Protein AF-A0A4Q2K8W9-F1 (afdb_monomer)

Organism: NCBI:txid2508949

pLDDT: mean 83.18, std 21.98, range [26.64, 98.81]

Sequence (506 aa):
MDAVVPCRRRDLRNTEGCGAEKFLRLFTQYHEDIADGIIHLFSAEKGDYSFRVKYYSALNRLYTHNFYERLYRWCDEHGCMLTGHSVEETLLSTQMLGCAGCSPSYAYEHIPGIDNLTKYNVSKLMARQVGSVAGQLGKKQVLTESFGCCGYDTTPRELKAIAEKQYVHGVNLLCHHLFAYSLSGQGKTDHPPCFSRHMPWWEHFGGFNRYFARLGWLLANSRTQTNCLVVNPMASVYLTYERSREADCRKTDESFARLQEKLNRYGILYDIADEQIMAEHGKIAGNSLRIGLRDYTYVVVPACETLSPSTKRILRQYLQAGGRVYSESEIQMTDGVPDDWGFLKSNADLAEIAAAGAVAVETDGKAEYTYRVGHGFEFLYIVNVEREPAHIRVPRGFARADLLSLKTYRHPREFELQGGESILLLPGTGERVPRFKEEREIASEFRFAGAQDNALVLDTVRLREGVFPVHFTMRGLWDHGNCAMYDPAYRLRPFGAEHVRIAFEN

Secondary structure (DSSP, 8-state):
-----------TT--TTSHHHHHHHHHHHTT--HHHHGGGGG---GGGHHHHHHHHHHHHHHIIIIIIHHHHHHHHHTT---EE--S-TTSHHHHTTTTS-SGGGGGG-SEEEEEEEETT---HHHHHHHHHHHHHHT----EEEEEEES-TT--HHHHHHHHHHHHTTT--EEEES---S--SGGGGTSSSPP-STTSTTGGGHHHHHHHHHHHHHHHHTEEE---EEEE--HHHHHHH-BTTBTTTTHHHHHHHHHHHHHHHHTT---EEE-HHHHHHHEEEETTEEEETTEEESEEEE-S-SEE-HHHHHHHHHHHHTT-EEEESS---EETTEE---TT----S-HHHHHHTSSS--EE-SSEEEEEEEETTEEEEEEEE-SSS-EEEE--SSEEEE-TTT--EEE--SEEEE-TT-EEEEEES--BPPPPB-PPEE-GGG-------TT---------SS-------------BTTB-TT--GGG----------EE--B-

Structure (mmCIF, N/CA/C/O backbone):
data_AF-A0A4Q2K8W9-F1
#
_entry.id   AF-A0A4Q2K8W9-F1
#
loop_
_atom_site.group_PDB
_atom_site.id
_atom_site.type_symbol
_atom_site.label_atom_id
_atom_site.label_alt_id
_atom_site.label_comp_id
_atom_site.label_asym_id
_atom_site.label_entity_id
_atom_site.label_seq_id
_atom_site.pdbx_PDB_ins_code
_atom_site.Cartn_x
_atom_site.Cartn_y
_atom_site.Cartn_z
_atom_site.occupancy
_atom_site.B_iso_or_equiv
_atom_site.auth_seq_id
_atom_site.auth_comp_id
_atom_site.auth_asym_id
_atom_site.auth_atom_id
_atom_site.pdbx_PDB_model_num
ATOM 1 N N . MET A 1 1 ? 41.034 -27.125 14.056 1.00 41.59 1 MET A N 1
ATOM 2 C CA . MET A 1 1 ? 41.364 -27.450 12.657 1.00 41.59 1 MET A CA 1
ATOM 3 C C . MET A 1 1 ? 40.664 -28.750 12.359 1.00 41.59 1 MET A C 1
ATOM 5 O O . MET A 1 1 ? 41.152 -29.755 12.835 1.00 41.59 1 MET A O 1
ATOM 9 N N . ASP A 1 2 ? 39.520 -28.706 11.680 1.00 27.67 2 ASP A N 1
ATOM 10 C CA . ASP A 1 2 ? 38.934 -29.872 11.018 1.00 27.67 2 ASP A CA 1
ATOM 11 C C . ASP A 1 2 ? 37.941 -29.417 9.938 1.00 27.67 2 ASP A C 1
ATOM 13 O O . ASP A 1 2 ? 37.056 -28.601 10.182 1.00 27.67 2 ASP A O 1
ATOM 17 N N . ALA A 1 3 ? 38.187 -29.944 8.737 1.00 27.69 3 ALA A N 1
ATOM 18 C CA . ALA A 1 3 ? 37.323 -30.096 7.567 1.00 27.69 3 ALA A CA 1
ATOM 19 C C . ALA A 1 3 ? 36.535 -28.877 7.036 1.00 27.69 3 ALA A C 1
ATOM 21 O O . ALA A 1 3 ? 35.308 -28.819 7.100 1.00 27.69 3 ALA A O 1
ATOM 22 N N . VAL A 1 4 ? 37.231 -27.993 6.311 1.00 31.92 4 VAL A N 1
ATOM 23 C CA . VAL A 1 4 ? 36.612 -27.302 5.166 1.00 31.92 4 VAL A CA 1
ATOM 24 C C . VAL A 1 4 ? 36.342 -28.363 4.099 1.00 31.92 4 VAL A C 1
ATOM 26 O O . VAL A 1 4 ? 37.268 -28.855 3.455 1.00 31.92 4 VAL A O 1
ATOM 29 N N . VAL A 1 5 ? 35.079 -28.751 3.927 1.00 30.33 5 VAL A N 1
ATOM 30 C CA . VAL A 1 5 ? 34.658 -29.567 2.783 1.00 30.33 5 VAL A CA 1
ATOM 31 C C . VAL A 1 5 ? 34.881 -28.719 1.525 1.00 30.33 5 VAL A C 1
ATOM 33 O O . VAL A 1 5 ? 34.275 -27.650 1.412 1.00 30.33 5 VAL A O 1
ATOM 36 N N . PRO A 1 6 ? 35.737 -29.132 0.572 1.00 30.94 6 PRO A N 1
ATOM 37 C CA . PRO A 1 6 ? 35.908 -28.376 -0.652 1.00 30.94 6 PRO A CA 1
ATOM 38 C C . PRO A 1 6 ? 34.594 -28.441 -1.425 1.00 30.94 6 PRO A C 1
ATOM 40 O O . PRO A 1 6 ? 34.121 -29.526 -1.775 1.00 30.94 6 PRO A O 1
ATOM 43 N N . CYS A 1 7 ? 34.005 -27.275 -1.690 1.00 29.88 7 CYS A N 1
ATOM 44 C CA . CYS A 1 7 ? 32.908 -27.140 -2.633 1.00 29.88 7 CYS A CA 1
ATOM 45 C C . CYS A 1 7 ? 33.411 -27.673 -3.981 1.00 29.88 7 CYS A C 1
ATOM 47 O O . CYS A 1 7 ? 34.203 -27.021 -4.667 1.00 29.88 7 CYS A O 1
ATOM 49 N N . ARG A 1 8 ? 33.043 -28.914 -4.328 1.00 31.25 8 ARG A N 1
ATOM 50 C CA . ARG A 1 8 ? 33.347 -29.478 -5.644 1.00 31.25 8 ARG A CA 1
ATOM 51 C C . ARG A 1 8 ? 32.761 -28.509 -6.663 1.00 31.25 8 ARG A C 1
ATOM 53 O O . ARG A 1 8 ? 31.565 -28.233 -6.597 1.00 31.25 8 ARG A O 1
ATOM 60 N N . ARG A 1 9 ? 33.587 -28.008 -7.591 1.00 35.28 9 ARG A N 1
ATOM 61 C CA . ARG A 1 9 ? 33.121 -27.323 -8.805 1.00 35.28 9 ARG A CA 1
ATOM 62 C C . ARG A 1 9 ? 32.046 -28.210 -9.436 1.00 35.28 9 ARG A C 1
ATOM 64 O O . ARG A 1 9 ? 32.372 -29.211 -10.068 1.00 35.28 9 ARG A O 1
ATOM 71 N N . ARG A 1 10 ? 30.769 -27.887 -9.212 1.00 36.97 10 ARG A N 1
ATOM 72 C CA . ARG A 1 10 ? 29.692 -28.415 -10.041 1.00 36.97 10 ARG A CA 1
ATOM 73 C C . ARG A 1 10 ? 29.952 -27.849 -11.423 1.00 36.97 10 ARG A C 1
ATOM 75 O O . ARG A 1 10 ? 30.077 -26.637 -11.581 1.00 36.97 10 ARG A O 1
ATOM 82 N N . ASP A 1 11 ? 30.113 -28.745 -12.382 1.00 34.56 11 ASP A N 1
ATOM 83 C CA . ASP A 1 11 ? 30.188 -28.407 -13.791 1.00 34.56 11 ASP A CA 1
ATOM 84 C C . ASP A 1 11 ? 28.935 -27.583 -14.127 1.00 34.56 11 ASP A C 1
ATOM 86 O O . ASP A 1 11 ? 27.814 -28.091 -14.070 1.00 34.56 11 ASP A O 1
ATOM 90 N N . LEU A 1 12 ? 29.115 -26.291 -14.417 1.00 41.66 12 LEU A N 1
ATOM 91 C CA . LEU A 1 12 ? 28.052 -25.339 -14.779 1.00 41.66 12 LEU A CA 1
ATOM 92 C C . LEU A 1 12 ? 27.389 -25.680 -16.130 1.00 41.66 12 LEU A C 1
ATOM 94 O O . LEU A 1 12 ? 26.660 -24.870 -16.686 1.00 41.66 12 LEU A O 1
ATOM 98 N N . ARG A 1 13 ? 27.654 -26.871 -16.674 1.00 39.19 13 ARG A N 1
ATOM 99 C CA . ARG A 1 13 ? 27.117 -27.372 -17.940 1.00 39.19 13 ARG A CA 1
ATOM 100 C C . ARG A 1 13 ? 25.854 -28.209 -17.783 1.00 39.19 13 ARG A C 1
ATOM 102 O O . ARG A 1 13 ? 25.199 -28.465 -18.780 1.00 39.19 13 ARG A O 1
ATOM 109 N N . ASN A 1 14 ? 25.492 -28.604 -16.560 1.00 41.06 14 ASN A N 1
ATOM 110 C CA . ASN A 1 14 ? 24.217 -29.273 -16.291 1.00 41.06 14 ASN A CA 1
ATOM 111 C C . ASN A 1 14 ? 23.236 -28.277 -15.653 1.00 41.06 14 ASN A C 1
ATOM 113 O O . ASN A 1 14 ? 22.888 -28.361 -14.475 1.00 41.06 14 ASN A O 1
ATOM 117 N N . THR A 1 15 ? 22.889 -27.250 -16.429 1.00 45.84 15 THR A N 1
ATOM 118 C CA . THR A 1 15 ? 22.012 -26.135 -16.043 1.00 45.84 15 THR A CA 1
ATOM 119 C C . THR A 1 15 ? 20.568 -26.319 -16.502 1.00 45.84 15 THR A C 1
ATOM 121 O O . THR A 1 15 ? 19.760 -25.436 -16.223 1.00 45.84 15 THR A O 1
ATOM 124 N N . GLU A 1 16 ? 20.224 -27.456 -17.122 1.00 43.16 16 GLU A N 1
ATOM 125 C CA . GLU A 1 16 ? 18.867 -27.728 -17.607 1.00 43.16 16 GLU A CA 1
ATOM 126 C C . GLU A 1 16 ? 17.818 -27.530 -16.499 1.00 43.16 16 GLU A C 1
ATOM 128 O O . GLU A 1 16 ? 17.775 -28.240 -15.492 1.00 43.16 16 GLU A O 1
ATOM 133 N N . GLY A 1 17 ? 16.978 -26.509 -16.672 1.00 55.16 17 GLY A N 1
ATOM 134 C CA . GLY A 1 17 ? 15.882 -26.161 -15.769 1.00 55.16 17 GLY A CA 1
ATOM 135 C C . GLY A 1 17 ? 16.263 -25.312 -14.549 1.00 55.16 17 GLY A C 1
ATOM 136 O O . GLY A 1 17 ? 15.375 -24.983 -13.753 1.00 55.16 17 GLY A O 1
ATOM 137 N N . CYS A 1 18 ? 17.532 -24.919 -14.384 1.00 60.38 18 CYS A N 1
ATOM 138 C CA . CYS A 1 18 ? 17.967 -24.082 -13.264 1.00 60.38 18 CYS A CA 1
ATOM 139 C C . CYS A 1 18 ? 17.664 -22.586 -13.495 1.00 60.38 18 CYS A C 1
ATOM 141 O O . CYS A 1 18 ? 17.426 -22.132 -14.616 1.00 60.38 18 CYS A O 1
ATOM 143 N N . GLY A 1 19 ? 17.671 -21.792 -12.416 1.00 62.03 19 GLY A N 1
ATOM 144 C CA . GLY A 1 19 ? 17.391 -20.352 -12.489 1.00 62.03 19 GLY A CA 1
ATOM 145 C C . GLY A 1 19 ? 18.342 -19.590 -13.420 1.00 62.03 19 GLY A C 1
ATOM 146 O O . GLY A 1 19 ? 17.891 -18.701 -14.134 1.00 62.03 19 GLY A O 1
ATOM 147 N N . ALA A 1 20 ? 19.619 -19.985 -13.477 1.00 64.00 20 ALA A N 1
ATOM 148 C CA . ALA A 1 20 ? 20.623 -19.347 -14.329 1.00 64.00 20 ALA A CA 1
ATOM 149 C C . ALA A 1 20 ? 20.359 -19.575 -15.826 1.00 64.00 20 ALA A C 1
ATOM 151 O O . ALA A 1 20 ? 20.470 -18.641 -16.611 1.00 64.00 20 ALA A O 1
ATOM 152 N N . GLU A 1 21 ? 19.936 -20.776 -16.231 1.00 67.88 21 GLU A N 1
ATOM 153 C CA . GLU A 1 21 ? 19.573 -21.040 -17.628 1.00 67.88 21 GLU A CA 1
ATOM 154 C C . GLU A 1 21 ? 18.335 -20.238 -18.044 1.00 67.88 21 GLU A C 1
ATOM 156 O O . GLU A 1 21 ? 18.298 -19.653 -19.123 1.00 67.88 21 GLU A O 1
ATOM 161 N N . LYS A 1 22 ? 17.325 -20.152 -17.171 1.00 69.31 22 LYS A N 1
ATOM 162 C CA . LYS A 1 22 ? 16.133 -19.330 -17.425 1.00 69.31 22 LYS A CA 1
ATOM 163 C C . LYS A 1 22 ? 16.473 -17.840 -17.519 1.00 69.31 22 LYS A C 1
ATOM 165 O O . LYS A 1 22 ? 15.907 -17.154 -18.366 1.00 69.31 22 LYS A O 1
ATOM 170 N N . PHE A 1 23 ? 17.400 -17.362 -16.688 1.00 74.06 23 PHE A N 1
ATOM 171 C CA . PHE A 1 23 ? 17.919 -15.992 -16.730 1.00 74.06 23 PHE A CA 1
ATOM 172 C C . PHE A 1 23 ? 18.615 -15.708 -18.070 1.00 74.06 23 PHE A C 1
ATOM 174 O O . PHE A 1 23 ? 18.265 -14.744 -18.745 1.00 74.06 23 PHE A O 1
ATOM 181 N N . LEU A 1 24 ? 19.490 -16.612 -18.525 1.00 71.44 24 LEU A N 1
ATOM 182 C CA . LEU A 1 24 ? 20.142 -16.528 -19.840 1.00 71.44 24 LEU A CA 1
ATOM 183 C C . LEU A 1 24 ? 19.134 -16.575 -21.002 1.00 71.44 24 LEU A C 1
ATOM 185 O O . LEU A 1 24 ? 19.224 -15.770 -21.928 1.00 71.44 24 LEU A O 1
ATOM 189 N N . ARG A 1 25 ? 18.126 -17.457 -20.936 1.00 71.38 25 ARG A N 1
ATOM 190 C CA . ARG A 1 25 ? 17.064 -17.561 -21.954 1.00 71.38 25 ARG A CA 1
ATOM 191 C C . ARG A 1 25 ? 16.221 -16.288 -22.064 1.00 71.38 25 ARG A C 1
ATOM 193 O O . ARG A 1 25 ? 15.825 -15.940 -23.172 1.00 71.38 25 ARG A O 1
ATOM 200 N N . LEU A 1 26 ? 15.938 -15.595 -20.955 1.00 72.75 26 LEU A N 1
ATOM 201 C CA . LEU A 1 26 ? 15.236 -14.304 -21.001 1.00 72.75 26 LEU A CA 1
ATOM 202 C C . LEU A 1 26 ? 16.059 -13.250 -21.745 1.00 72.75 26 LEU A C 1
ATOM 204 O O . LEU A 1 26 ? 15.513 -12.529 -22.569 1.00 72.75 26 LEU A O 1
ATOM 208 N N . PHE A 1 27 ? 17.373 -13.212 -21.541 1.00 76.94 27 PHE A N 1
ATOM 209 C CA . PHE A 1 27 ? 18.241 -12.296 -22.284 1.00 76.94 27 PHE A CA 1
ATOM 210 C C . PHE A 1 27 ? 18.440 -12.679 -23.750 1.00 76.94 27 PHE A C 1
ATOM 212 O O . PHE A 1 27 ? 18.556 -11.800 -24.602 1.00 76.94 27 PHE A O 1
ATOM 219 N N . THR A 1 28 ? 18.306 -13.964 -24.088 1.00 69.88 28 THR A N 1
ATOM 220 C CA . THR A 1 28 ? 18.193 -14.381 -25.493 1.00 69.88 28 THR A CA 1
ATOM 221 C C . THR A 1 28 ? 16.969 -13.753 -26.179 1.00 69.88 28 THR A C 1
ATOM 223 O O . THR A 1 28 ? 17.046 -13.424 -27.360 1.00 69.88 28 THR A O 1
ATOM 226 N N . GLN A 1 29 ? 15.857 -13.523 -25.459 1.00 71.19 29 GLN A N 1
ATOM 227 C CA . GLN A 1 29 ? 14.679 -12.817 -26.002 1.00 71.19 29 GLN A CA 1
ATOM 228 C C . GLN A 1 29 ? 14.952 -11.331 -26.262 1.00 71.19 29 GLN A C 1
ATOM 230 O O . GLN A 1 29 ? 14.303 -10.737 -27.119 1.00 71.19 29 GLN A O 1
ATOM 235 N N . TYR A 1 30 ? 15.916 -10.742 -25.553 1.00 74.38 30 TYR A N 1
ATOM 236 C CA . TYR A 1 30 ? 16.390 -9.381 -25.801 1.00 74.38 30 TYR A CA 1
ATOM 237 C C . TYR A 1 30 ? 17.481 -9.306 -26.877 1.00 74.38 30 TYR A C 1
ATOM 239 O O . TYR A 1 30 ? 17.923 -8.204 -27.187 1.00 74.38 30 TYR A O 1
ATOM 247 N N . HIS A 1 31 ? 17.890 -10.443 -27.457 1.00 77.69 31 HIS A N 1
ATOM 248 C CA . HIS A 1 31 ? 19.019 -10.549 -28.388 1.00 77.69 31 HIS A CA 1
ATOM 249 C C . HIS A 1 31 ? 20.342 -9.999 -27.816 1.00 77.69 31 HIS A C 1
ATOM 251 O O . HIS A 1 31 ? 21.179 -9.500 -28.564 1.00 77.69 31 HIS A O 1
ATOM 257 N N . GLU A 1 32 ? 20.534 -10.109 -26.499 1.00 79.81 32 GLU A N 1
ATOM 258 C CA . GLU A 1 32 ? 21.714 -9.624 -25.772 1.00 79.81 32 GLU A CA 1
ATOM 259 C C . GLU A 1 32 ? 22.361 -10.764 -24.968 1.00 79.81 32 GLU A C 1
ATOM 261 O O . GLU A 1 32 ? 21.659 -11.619 -24.420 1.00 79.81 32 GLU A O 1
ATOM 266 N N . ASP A 1 33 ? 23.696 -10.772 -24.871 1.00 81.44 33 ASP A N 1
ATOM 267 C CA . ASP A 1 33 ? 24.426 -11.620 -23.922 1.00 81.44 33 ASP A CA 1
ATOM 268 C C . ASP A 1 33 ? 24.612 -10.865 -22.599 1.00 81.44 33 ASP A C 1
ATOM 270 O O . ASP A 1 33 ? 25.082 -9.726 -22.548 1.00 81.44 33 ASP A O 1
ATOM 274 N N . ILE A 1 34 ? 24.245 -11.515 -21.499 1.00 84.31 34 ILE A N 1
ATOM 275 C CA . ILE A 1 34 ? 24.367 -10.962 -20.148 1.00 84.31 34 ILE A CA 1
ATOM 276 C C . ILE A 1 34 ? 25.826 -10.721 -19.788 1.00 84.31 34 ILE A C 1
ATOM 278 O O . ILE A 1 34 ? 26.123 -9.741 -19.109 1.00 84.31 34 ILE A O 1
ATOM 282 N N . ALA A 1 35 ? 26.723 -11.621 -20.202 1.00 84.00 35 ALA A N 1
ATOM 283 C CA . ALA A 1 35 ? 28.139 -11.524 -19.880 1.00 84.00 35 ALA A CA 1
ATOM 284 C C . ALA A 1 35 ? 28.752 -10.245 -20.462 1.00 84.00 35 ALA A C 1
ATOM 286 O O . ALA A 1 35 ? 29.544 -9.592 -19.782 1.00 84.00 35 ALA A O 1
ATOM 287 N N . ASP A 1 36 ? 28.321 -9.861 -21.664 1.00 84.94 36 ASP A N 1
ATOM 288 C CA . ASP A 1 36 ? 28.791 -8.655 -22.343 1.00 84.94 36 ASP A CA 1
ATOM 289 C C . ASP A 1 36 ? 28.226 -7.385 -21.695 1.00 84.94 36 ASP A C 1
ATOM 291 O O . ASP A 1 36 ? 28.927 -6.381 -21.573 1.00 84.94 36 ASP A O 1
ATOM 295 N N . GLY A 1 37 ? 26.974 -7.429 -21.229 1.00 87.00 37 GLY A N 1
ATOM 296 C CA . GLY A 1 37 ? 26.294 -6.252 -20.693 1.00 87.00 37 GLY A CA 1
ATOM 297 C C . GLY A 1 37 ? 26.389 -6.049 -19.177 1.00 87.00 37 GLY A C 1
ATOM 298 O O . GLY A 1 37 ? 26.029 -4.983 -18.685 1.00 87.00 37 GLY A O 1
ATOM 299 N N . ILE A 1 38 ? 26.885 -7.016 -18.396 1.00 88.31 38 ILE A N 1
ATOM 300 C CA . ILE A 1 38 ? 26.868 -6.934 -16.920 1.00 88.31 38 ILE A CA 1
ATOM 301 C C . ILE A 1 38 ? 27.584 -5.692 -16.367 1.00 88.31 38 ILE A C 1
ATOM 303 O O . ILE A 1 38 ? 27.227 -5.196 -15.297 1.00 88.31 38 ILE A O 1
ATOM 307 N N . ILE A 1 39 ? 28.562 -5.161 -17.107 1.00 89.06 39 ILE A N 1
ATOM 308 C CA . ILE A 1 39 ? 29.289 -3.944 -16.737 1.00 89.06 39 ILE A CA 1
ATOM 309 C C . ILE A 1 39 ? 28.362 -2.723 -16.618 1.00 89.06 39 ILE A C 1
ATOM 311 O O . ILE A 1 39 ? 28.581 -1.873 -15.757 1.00 89.06 39 ILE A O 1
ATOM 315 N N . HIS A 1 40 ? 27.270 -2.688 -17.388 1.00 89.75 40 HIS A N 1
ATOM 316 C CA . HIS A 1 40 ? 26.267 -1.620 -17.377 1.00 89.75 40 HIS A CA 1
ATOM 317 C C . HIS A 1 40 ? 25.518 -1.519 -16.034 1.00 89.75 40 HIS A C 1
ATOM 319 O O . HIS A 1 40 ? 24.968 -0.472 -15.700 1.00 89.75 40 HIS A O 1
ATOM 325 N N . LEU A 1 41 ? 25.523 -2.568 -15.199 1.00 89.69 41 LEU A N 1
ATOM 326 C CA . LEU A 1 41 ? 24.940 -2.506 -13.849 1.00 89.69 41 LEU A CA 1
ATOM 327 C C . LEU A 1 41 ? 25.759 -1.636 -12.883 1.00 89.69 41 LEU A C 1
ATOM 329 O O . LEU A 1 41 ? 25.223 -1.160 -11.880 1.00 89.69 41 LEU A O 1
ATOM 333 N N . PHE A 1 42 ? 27.036 -1.405 -13.192 1.00 86.56 42 PHE A N 1
ATOM 334 C CA . PHE A 1 42 ? 27.981 -0.667 -12.351 1.00 86.56 42 PHE A CA 1
ATOM 335 C C . PHE A 1 42 ? 28.212 0.774 -12.825 1.00 86.56 42 PHE A C 1
ATOM 337 O O . PHE A 1 42 ? 29.096 1.456 -12.315 1.00 86.56 42 PHE A O 1
ATOM 344 N N . SER A 1 43 ? 27.414 1.242 -13.785 1.00 80.31 43 SER A N 1
ATOM 345 C CA . SER A 1 43 ? 27.442 2.606 -14.306 1.00 80.31 43 SER A CA 1
ATOM 346 C C . SER A 1 43 ? 26.020 3.162 -14.416 1.00 80.31 43 SER A C 1
ATOM 348 O O . SER A 1 43 ? 25.073 2.430 -14.698 1.00 80.31 43 SER A O 1
ATOM 350 N N . ALA A 1 44 ? 25.861 4.457 -14.142 1.00 73.25 44 ALA A N 1
ATOM 351 C CA . ALA A 1 44 ? 24.580 5.170 -14.195 1.00 73.25 44 ALA A CA 1
ATOM 352 C C . ALA A 1 44 ? 24.479 6.088 -15.429 1.00 73.25 44 ALA A C 1
ATOM 354 O O . ALA A 1 44 ? 23.734 7.073 -15.425 1.00 73.25 44 ALA A O 1
ATOM 355 N N . GLU A 1 45 ? 25.254 5.799 -16.475 1.00 85.81 45 GLU A N 1
ATOM 356 C CA . GLU A 1 45 ? 25.203 6.537 -17.733 1.00 85.81 45 GLU A CA 1
ATOM 357 C C . GLU A 1 45 ? 23.941 6.190 -18.528 1.00 85.81 45 GLU A C 1
ATOM 359 O O . GLU A 1 45 ? 23.454 5.061 -18.514 1.00 85.81 45 GLU A O 1
ATOM 364 N N . LYS A 1 46 ? 23.413 7.163 -19.281 1.00 87.00 46 LYS A N 1
ATOM 365 C CA . LYS A 1 46 ? 22.176 6.977 -20.059 1.00 87.00 46 LYS A CA 1
ATOM 366 C C . LYS A 1 46 ? 22.261 5.832 -21.075 1.00 87.00 46 LYS A C 1
ATOM 368 O O . LYS A 1 46 ? 21.239 5.236 -21.390 1.00 87.00 46 LYS A O 1
ATOM 373 N N . GLY A 1 47 ? 23.459 5.524 -21.581 1.00 88.94 47 GLY A N 1
ATOM 374 C CA . GLY A 1 47 ? 23.680 4.397 -22.494 1.00 88.94 47 GLY A CA 1
ATOM 375 C C . GLY A 1 47 ? 23.404 3.028 -21.861 1.00 88.94 47 GLY A C 1
ATOM 376 O O . GLY A 1 47 ? 23.054 2.090 -22.569 1.00 88.94 47 GLY A O 1
ATOM 377 N N . ASP A 1 48 ? 23.474 2.937 -20.532 1.00 91.31 48 ASP A N 1
ATOM 378 C CA . ASP A 1 48 ? 23.371 1.686 -19.774 1.00 91.31 48 ASP A CA 1
ATOM 379 C C . ASP A 1 48 ? 21.933 1.374 -19.334 1.00 91.31 48 ASP A C 1
ATOM 381 O O . ASP A 1 48 ? 21.611 0.260 -18.914 1.00 91.31 48 ASP A O 1
ATOM 385 N N . TYR A 1 49 ? 21.043 2.364 -19.426 1.00 95.19 49 TYR A N 1
ATOM 386 C CA . TYR A 1 49 ? 19.688 2.322 -18.880 1.00 95.19 49 TYR A CA 1
ATOM 387 C C . TYR A 1 49 ? 18.857 1.156 -19.406 1.00 95.19 49 TYR A C 1
ATOM 389 O O . TYR A 1 49 ? 18.198 0.476 -18.617 1.00 95.19 49 TYR A O 1
ATOM 397 N N . SER A 1 50 ? 18.916 0.883 -20.711 1.00 94.44 50 SER A N 1
ATOM 398 C CA . SER A 1 50 ? 18.123 -0.200 -21.294 1.00 94.44 50 SER A CA 1
ATOM 399 C C . SER A 1 50 ? 18.524 -1.570 -20.756 1.00 94.44 50 SER A C 1
ATOM 401 O O . SER A 1 50 ? 17.660 -2.353 -20.356 1.00 94.44 50 SER A O 1
ATOM 403 N N . PHE A 1 51 ? 19.829 -1.837 -20.654 1.00 93.62 51 PHE A N 1
ATOM 404 C CA . PHE A 1 51 ? 20.320 -3.089 -20.085 1.00 93.62 51 PHE A CA 1
ATOM 405 C C . PHE A 1 51 ? 19.891 -3.238 -18.621 1.00 93.62 51 PHE A C 1
ATOM 407 O O . PHE A 1 51 ? 19.415 -4.296 -18.211 1.00 93.62 51 PHE A O 1
ATOM 414 N N . ARG A 1 52 ? 19.993 -2.161 -17.832 1.00 94.00 52 ARG A N 1
ATOM 415 C CA . ARG A 1 52 ? 19.610 -2.152 -16.411 1.00 94.00 52 ARG A CA 1
ATOM 416 C C . ARG A 1 52 ? 18.125 -2.460 -16.221 1.00 94.00 52 ARG A C 1
ATOM 418 O O . ARG A 1 52 ? 17.785 -3.321 -15.409 1.00 94.00 52 ARG A O 1
ATOM 425 N N . VAL A 1 53 ? 17.241 -1.825 -16.997 1.00 95.12 53 VAL A N 1
ATOM 426 C CA . VAL A 1 53 ? 15.794 -2.097 -16.939 1.00 95.12 53 VAL A CA 1
ATOM 427 C C . VAL A 1 53 ? 15.493 -3.547 -17.313 1.00 95.12 53 VAL A C 1
ATOM 429 O O . VAL A 1 53 ? 14.782 -4.227 -16.569 1.00 95.12 53 VAL A O 1
ATOM 432 N N . LYS A 1 54 ? 16.070 -4.056 -18.410 1.00 93.00 54 LYS A N 1
ATOM 433 C CA . LYS A 1 54 ? 15.909 -5.460 -18.830 1.00 93.00 54 LYS A CA 1
ATOM 434 C C . LYS A 1 54 ? 16.376 -6.431 -17.747 1.00 93.00 54 LYS A C 1
ATOM 436 O O . LYS A 1 54 ? 15.668 -7.393 -17.448 1.00 93.00 54 LYS A O 1
ATOM 441 N N . TYR A 1 55 ? 17.530 -6.162 -17.135 1.00 93.25 55 TYR A N 1
ATOM 442 C CA . TYR A 1 55 ? 18.117 -6.995 -16.090 1.00 93.25 55 TYR A CA 1
ATOM 443 C C . TYR A 1 55 ? 17.230 -7.089 -14.854 1.00 93.25 55 TYR A C 1
ATOM 445 O O . TYR A 1 55 ? 16.867 -8.194 -14.446 1.00 93.25 55 TYR A O 1
ATOM 453 N N . TYR A 1 56 ? 16.847 -5.952 -14.271 1.00 94.69 56 TYR A N 1
ATOM 454 C CA . TYR A 1 56 ? 16.051 -5.953 -13.045 1.00 94.69 56 TYR A CA 1
ATOM 455 C C . TYR A 1 56 ? 14.623 -6.452 -13.280 1.00 94.69 56 TYR A C 1
ATOM 457 O O . TYR A 1 56 ? 14.105 -7.199 -12.450 1.00 94.69 56 TYR A O 1
ATOM 465 N N . SER A 1 57 ? 14.035 -6.169 -14.446 1.00 94.00 57 SER A N 1
ATOM 466 C CA . SER A 1 57 ? 12.736 -6.735 -14.833 1.00 94.00 57 SER A CA 1
ATOM 467 C C . SER A 1 57 ? 12.805 -8.258 -14.996 1.00 94.00 57 SER A C 1
ATOM 469 O O . SER A 1 57 ? 11.926 -8.979 -14.524 1.00 94.00 57 SER A O 1
ATOM 471 N N . ALA A 1 58 ? 13.866 -8.787 -15.619 1.00 91.31 58 ALA A N 1
ATOM 472 C CA . ALA A 1 58 ? 14.070 -10.232 -15.749 1.00 91.31 58 ALA A CA 1
ATOM 473 C C . ALA A 1 58 ? 14.310 -10.909 -14.389 1.00 91.31 58 ALA A C 1
ATOM 475 O O . ALA A 1 58 ? 13.757 -11.982 -14.134 1.00 91.31 58 ALA A O 1
ATOM 476 N N . LEU A 1 59 ? 15.094 -10.277 -13.506 1.00 92.50 59 LEU A N 1
ATOM 477 C CA . LEU A 1 59 ? 15.320 -10.736 -12.135 1.00 92.50 59 LEU A CA 1
ATOM 478 C C . LEU A 1 59 ? 14.006 -10.821 -11.366 1.00 92.50 59 LEU A C 1
ATOM 480 O O . LEU A 1 59 ? 13.697 -11.886 -10.829 1.00 92.50 59 LEU A O 1
ATOM 484 N N . ASN A 1 60 ? 13.215 -9.747 -11.367 1.00 95.12 60 ASN A N 1
ATOM 485 C CA . ASN A 1 60 ? 11.931 -9.718 -10.679 1.00 95.12 60 ASN A CA 1
ATOM 486 C C . ASN A 1 60 ? 10.965 -10.773 -11.233 1.00 95.12 60 ASN A C 1
ATOM 488 O O . ASN A 1 60 ? 10.367 -11.536 -10.475 1.00 95.12 60 ASN A O 1
ATOM 492 N N . ARG A 1 61 ? 10.878 -10.900 -12.560 1.00 92.50 61 ARG A N 1
ATOM 493 C CA . ARG A 1 61 ? 10.031 -11.907 -13.204 1.00 92.50 61 ARG A CA 1
ATOM 494 C C . ARG A 1 61 ? 10.410 -13.324 -12.775 1.00 92.50 61 ARG A C 1
ATOM 496 O O . ARG A 1 61 ? 9.541 -14.148 -12.492 1.00 92.50 61 ARG A O 1
ATOM 503 N N . LEU A 1 62 ? 11.703 -13.632 -12.705 1.00 91.06 62 LEU A N 1
ATOM 504 C CA . LEU A 1 62 ? 12.163 -14.948 -12.262 1.00 91.06 62 LEU A CA 1
ATOM 505 C C . LEU A 1 62 ? 11.960 -15.158 -10.765 1.00 91.06 62 LEU A C 1
ATOM 507 O O . LEU A 1 62 ? 11.603 -16.267 -10.378 1.00 91.06 62 LEU A O 1
ATOM 511 N N . TYR A 1 63 ? 12.135 -14.127 -9.942 1.00 93.06 63 TYR A N 1
ATOM 512 C CA . TYR A 1 63 ? 11.781 -14.173 -8.527 1.00 93.06 63 TYR A CA 1
ATOM 513 C C . TYR A 1 63 ? 10.293 -14.514 -8.354 1.00 93.06 63 TYR A C 1
ATOM 515 O O . TYR A 1 63 ? 9.947 -15.498 -7.706 1.00 93.06 63 TYR A O 1
ATOM 523 N N . THR A 1 64 ? 9.411 -13.814 -9.056 1.00 94.25 64 THR A N 1
ATOM 524 C CA . THR A 1 64 ? 7.962 -14.035 -9.002 1.00 94.25 64 THR A CA 1
ATOM 525 C C . THR A 1 64 ? 7.561 -15.438 -9.478 1.00 94.25 64 THR A C 1
ATOM 527 O O . THR A 1 64 ? 6.922 -16.185 -8.738 1.00 94.25 64 THR A O 1
ATOM 530 N N . HIS A 1 65 ? 7.979 -15.856 -10.677 1.00 92.56 65 HIS A N 1
ATOM 531 C CA . HIS A 1 65 ? 7.492 -17.110 -11.272 1.00 92.56 65 HIS A CA 1
ATOM 532 C C . HIS A 1 65 ? 8.281 -18.364 -10.867 1.00 92.56 65 HIS A C 1
ATOM 534 O O . HIS A 1 65 ? 7.737 -19.467 -10.846 1.00 92.56 65 HIS A O 1
ATOM 540 N N . ASN A 1 66 ? 9.580 -18.257 -10.565 1.00 91.50 66 ASN A N 1
ATOM 541 C CA . ASN A 1 66 ? 10.367 -19.434 -10.175 1.00 91.50 66 ASN A CA 1
ATOM 542 C C . ASN A 1 66 ? 10.442 -19.644 -8.664 1.00 91.50 66 ASN A C 1
ATOM 544 O O . ASN A 1 66 ? 10.763 -20.763 -8.264 1.00 91.50 66 ASN A O 1
ATOM 548 N N . PHE A 1 67 ? 10.188 -18.619 -7.848 1.00 92.44 67 PHE A N 1
ATOM 549 C CA . PHE A 1 67 ? 10.118 -18.770 -6.398 1.00 92.44 67 PHE A CA 1
ATOM 550 C C . PHE A 1 67 ? 8.659 -18.802 -5.945 1.00 92.44 67 PHE A C 1
ATOM 552 O O . PHE A 1 67 ? 8.153 -19.888 -5.655 1.00 92.44 67 PHE A O 1
ATOM 559 N N . TYR A 1 68 ? 7.957 -17.667 -5.974 1.00 95.94 68 TYR A N 1
ATOM 560 C CA . TYR A 1 68 ? 6.608 -17.584 -5.408 1.00 95.94 68 TYR A CA 1
ATOM 561 C C . TYR A 1 68 ? 5.590 -18.453 -6.136 1.00 95.94 68 TYR A C 1
ATOM 563 O O . TYR A 1 68 ? 4.939 -19.265 -5.493 1.00 95.94 68 TYR A O 1
ATOM 571 N N . GLU A 1 69 ? 5.479 -18.374 -7.464 1.00 96.44 69 GLU A N 1
ATOM 572 C CA . GLU A 1 69 ? 4.478 -19.165 -8.193 1.00 96.44 69 GLU A CA 1
ATOM 573 C C . GLU A 1 69 ? 4.685 -20.678 -8.023 1.00 96.44 69 GLU A C 1
ATOM 575 O O . GLU A 1 69 ? 3.721 -21.435 -7.901 1.00 96.44 69 GLU A O 1
ATOM 580 N N . ARG A 1 70 ? 5.938 -21.146 -7.970 1.00 96.50 70 ARG A N 1
ATOM 581 C CA . ARG A 1 70 ? 6.223 -22.571 -7.743 1.00 96.50 70 ARG A CA 1
ATOM 582 C C . ARG A 1 70 ? 5.818 -23.013 -6.343 1.00 96.50 70 ARG A C 1
ATOM 584 O O . ARG A 1 70 ? 5.235 -24.086 -6.211 1.00 96.50 70 ARG A O 1
ATOM 591 N N . LEU A 1 71 ? 6.122 -22.207 -5.326 1.00 97.25 71 LEU A N 1
ATOM 592 C CA . LEU A 1 71 ? 5.704 -22.478 -3.950 1.00 97.25 71 LEU A CA 1
ATOM 593 C C . LEU A 1 71 ? 4.182 -22.409 -3.817 1.00 97.25 71 LEU A C 1
ATOM 595 O O . LEU A 1 71 ? 3.592 -23.285 -3.201 1.00 97.25 71 LEU A O 1
ATOM 599 N N . TYR A 1 72 ? 3.549 -21.428 -4.456 1.00 98.00 72 TYR A N 1
ATOM 600 C CA . TYR A 1 72 ? 2.102 -21.260 -4.488 1.00 98.00 72 TYR A CA 1
ATOM 601 C C . TYR A 1 72 ? 1.407 -22.506 -5.045 1.00 98.00 72 TYR A C 1
ATOM 603 O O . TYR A 1 72 ? 0.549 -23.072 -4.376 1.00 98.00 72 TYR A O 1
ATOM 611 N N . ARG A 1 73 ? 1.836 -22.990 -6.221 1.00 98.12 73 ARG A N 1
ATOM 612 C CA . ARG A 1 73 ? 1.291 -24.212 -6.839 1.00 98.12 73 ARG A CA 1
ATOM 613 C C . ARG A 1 73 ? 1.542 -25.453 -5.985 1.00 98.12 73 ARG A C 1
ATOM 615 O O . ARG A 1 73 ? 0.657 -26.287 -5.851 1.00 98.12 73 ARG A O 1
ATOM 622 N N . TRP A 1 74 ? 2.728 -25.564 -5.382 1.00 98.38 74 TRP A N 1
ATOM 623 C CA . TRP A 1 74 ? 3.023 -26.662 -4.462 1.00 98.38 74 TRP A CA 1
ATOM 624 C C . TRP A 1 74 ? 2.089 -26.633 -3.245 1.00 98.38 74 TRP A C 1
ATOM 626 O O . TRP A 1 74 ? 1.546 -27.668 -2.872 1.00 98.38 74 TRP A O 1
ATOM 636 N N . CYS A 1 75 ? 1.856 -25.456 -2.660 1.00 98.44 75 CYS A N 1
ATOM 637 C CA . CYS A 1 75 ? 0.924 -25.268 -1.553 1.00 98.44 75 CYS A CA 1
ATOM 638 C C . CYS A 1 75 ? -0.510 -25.676 -1.935 1.00 98.44 75 CYS A C 1
ATOM 640 O O . CYS A 1 75 ? -1.123 -26.453 -1.201 1.00 98.44 75 CYS A O 1
ATOM 642 N N . ASP A 1 76 ? -0.993 -25.248 -3.108 1.00 97.62 76 ASP A N 1
ATOM 643 C CA . ASP A 1 76 ? -2.294 -25.656 -3.662 1.00 97.62 76 ASP A CA 1
ATOM 644 C C . ASP A 1 76 ? -2.404 -27.188 -3.788 1.00 97.62 76 ASP A C 1
ATOM 646 O O . ASP A 1 76 ? -3.370 -27.790 -3.316 1.00 97.62 76 ASP A O 1
ATOM 650 N N . GLU A 1 77 ? -1.390 -27.843 -4.365 1.00 98.44 77 GLU A N 1
ATOM 651 C CA . GLU A 1 77 ? -1.348 -29.304 -4.548 1.00 98.44 77 GLU A CA 1
ATOM 652 C C . GLU A 1 77 ? -1.342 -30.087 -3.221 1.00 98.44 77 GLU A C 1
ATOM 654 O O . GLU A 1 77 ? -1.751 -31.249 -3.189 1.00 98.44 77 GLU A O 1
ATOM 659 N N . HIS A 1 78 ? -0.906 -29.461 -2.124 1.00 98.50 78 HIS A N 1
ATOM 660 C CA . HIS A 1 78 ? -0.781 -30.088 -0.803 1.00 98.50 78 HIS A CA 1
ATOM 661 C C . HIS A 1 78 ? -1.827 -29.592 0.207 1.00 98.50 78 HIS A C 1
ATOM 663 O O . HIS A 1 78 ? -1.790 -29.987 1.374 1.00 98.50 78 HIS A O 1
ATOM 669 N N . GLY A 1 79 ? -2.772 -28.749 -0.220 1.00 97.94 79 GLY A N 1
ATOM 670 C CA . GLY A 1 79 ? -3.843 -28.241 0.636 1.00 97.94 79 GLY A CA 1
ATOM 671 C C . GLY A 1 79 ? -3.361 -27.325 1.766 1.00 97.94 79 GLY A C 1
ATOM 672 O O . GLY A 1 79 ? -3.988 -27.288 2.826 1.00 97.94 79 GLY A O 1
ATOM 673 N N . CYS A 1 80 ? -2.257 -26.597 1.570 1.00 97.75 80 CYS A N 1
ATOM 674 C CA . CYS A 1 80 ? -1.787 -25.569 2.499 1.00 97.75 80 CYS A CA 1
ATOM 675 C C . CYS A 1 80 ? -1.752 -24.187 1.831 1.00 97.75 80 CYS A C 1
ATOM 677 O O . CYS A 1 80 ? -1.828 -24.066 0.616 1.00 97.75 80 CYS A O 1
ATOM 679 N N . MET A 1 81 ? -1.684 -23.122 2.632 1.00 98.00 81 MET A N 1
ATOM 680 C CA . MET A 1 81 ? -1.665 -21.744 2.134 1.00 98.00 81 MET A CA 1
ATOM 681 C C . MET A 1 81 ? -0.257 -21.161 2.238 1.00 98.00 81 MET A C 1
ATOM 683 O O . MET A 1 81 ? 0.387 -21.256 3.280 1.00 98.00 81 MET A O 1
ATOM 687 N N . LEU A 1 82 ? 0.181 -20.501 1.170 1.00 98.00 82 LEU A N 1
ATOM 688 C CA . LEU A 1 82 ? 1.386 -19.675 1.146 1.00 98.00 82 LEU A CA 1
ATOM 689 C C . LEU A 1 82 ? 1.078 -18.260 1.649 1.00 98.00 82 LEU A C 1
ATOM 691 O O . LEU A 1 82 ? 0.182 -17.590 1.128 1.00 98.00 82 LEU A O 1
ATOM 695 N N . THR A 1 83 ? 1.849 -17.812 2.630 1.00 96.94 83 THR A N 1
ATOM 696 C CA . THR A 1 83 ? 1.892 -16.436 3.130 1.00 96.94 83 THR A CA 1
ATOM 697 C C . THR A 1 83 ? 3.345 -16.058 3.372 1.00 96.94 83 THR A C 1
ATOM 699 O O . THR A 1 83 ? 4.188 -16.939 3.566 1.00 96.94 83 THR A O 1
ATOM 702 N N . GLY A 1 84 ? 3.636 -14.770 3.351 1.00 88.75 84 GLY A N 1
ATOM 703 C CA . GLY A 1 84 ? 4.969 -14.245 3.563 1.00 88.75 84 GLY A CA 1
ATOM 704 C C . GLY A 1 84 ? 5.017 -12.782 3.178 1.00 88.75 84 GLY A C 1
ATOM 705 O O . GLY A 1 84 ? 3.980 -12.145 2.999 1.00 88.75 84 GLY A O 1
ATOM 706 N N . HIS A 1 85 ? 6.230 -12.269 3.088 1.00 92.31 85 HIS A N 1
ATOM 707 C CA . HIS A 1 85 ? 6.496 -10.943 2.580 1.00 92.31 85 HIS A CA 1
ATOM 708 C C . HIS A 1 85 ? 7.836 -10.957 1.832 1.00 92.31 85 HIS A C 1
ATOM 710 O O . HIS A 1 85 ? 8.664 -11.857 2.017 1.00 92.31 85 HIS A O 1
ATOM 716 N N . SER A 1 86 ? 8.040 -9.981 0.951 1.00 90.88 86 SER A N 1
ATOM 717 C CA . SER A 1 86 ? 9.320 -9.803 0.259 1.00 90.88 86 SER A CA 1
ATOM 718 C C . SER A 1 86 ? 10.255 -8.942 1.104 1.00 90.88 86 SER A C 1
ATOM 720 O O . SER A 1 86 ? 9.809 -8.169 1.928 1.00 90.88 86 SER A O 1
ATOM 722 N N . VAL A 1 87 ? 11.566 -9.041 0.912 1.00 88.44 87 VAL A N 1
ATOM 723 C CA . VAL A 1 87 ? 12.519 -8.259 1.718 1.00 88.44 87 VAL A CA 1
ATOM 724 C C . VAL A 1 87 ? 12.481 -6.770 1.329 1.00 88.44 87 VAL A C 1
ATOM 726 O O . VAL A 1 87 ? 12.610 -6.453 0.144 1.00 88.44 87 VAL A O 1
ATOM 729 N N . GLU A 1 88 ? 12.407 -5.888 2.336 1.00 89.19 88 GLU A N 1
ATOM 730 C CA . GLU A 1 88 ? 12.649 -4.433 2.258 1.00 89.19 88 GLU A CA 1
ATOM 731 C C . GLU A 1 88 ? 11.603 -3.618 1.460 1.00 89.19 88 GLU A C 1
ATOM 733 O O . GLU A 1 88 ? 11.932 -2.823 0.576 1.00 89.19 88 GLU A O 1
ATOM 738 N N . GLU A 1 89 ? 10.317 -3.758 1.795 1.00 91.94 89 GLU A N 1
ATOM 739 C CA . GLU A 1 89 ? 9.187 -3.176 1.044 1.00 91.94 89 GLU A CA 1
ATOM 740 C C . GLU A 1 89 ? 8.933 -1.678 1.297 1.00 91.94 89 GLU A C 1
ATOM 742 O O . GLU A 1 89 ? 8.082 -1.074 0.640 1.00 91.94 89 GLU A O 1
ATOM 747 N N . THR A 1 90 ? 9.646 -1.071 2.250 1.00 91.00 90 THR A N 1
ATOM 748 C CA . THR A 1 90 ? 9.385 0.287 2.765 1.00 91.00 90 THR A CA 1
ATOM 749 C C . THR A 1 90 ? 9.442 1.371 1.684 1.00 91.00 90 THR A C 1
ATOM 751 O O . THR A 1 90 ? 8.595 2.266 1.669 1.00 91.00 90 THR A O 1
ATOM 754 N N . LEU A 1 91 ? 10.419 1.294 0.777 1.00 94.44 91 LEU A N 1
ATOM 755 C CA . LEU A 1 91 ? 10.647 2.224 -0.332 1.00 94.44 91 LEU A CA 1
ATOM 756 C C . LEU A 1 91 ? 10.868 1.442 -1.632 1.00 94.44 91 LEU A C 1
ATOM 758 O O . LEU A 1 91 ? 11.290 0.291 -1.595 1.00 94.44 91 LEU A O 1
ATOM 762 N N . LEU A 1 92 ? 10.652 2.054 -2.797 1.00 96.44 92 LEU A N 1
ATOM 763 C CA . LEU A 1 92 ? 10.944 1.391 -4.072 1.00 96.44 92 LEU A CA 1
ATOM 764 C C . LEU A 1 92 ? 12.448 1.106 -4.203 1.00 96.44 92 LEU A C 1
ATOM 766 O O . LEU A 1 92 ? 12.829 0.024 -4.642 1.00 96.44 92 LEU A O 1
ATOM 770 N N . SER A 1 93 ? 13.318 2.023 -3.761 1.00 95.25 93 SER A N 1
ATOM 771 C CA . SER A 1 93 ? 14.770 1.778 -3.771 1.00 95.25 93 SER A CA 1
ATOM 772 C C . SER A 1 93 ? 15.199 0.628 -2.858 1.00 95.25 93 SER A C 1
ATOM 774 O O . SER A 1 93 ? 16.082 -0.138 -3.241 1.00 95.25 93 SER A O 1
ATOM 776 N N . THR A 1 94 ? 14.570 0.449 -1.691 1.00 93.12 94 THR A N 1
ATOM 777 C CA . THR A 1 94 ? 14.938 -0.626 -0.751 1.00 93.12 94 THR A CA 1
ATOM 778 C C . THR A 1 94 ? 14.531 -2.001 -1.281 1.00 93.12 94 THR A C 1
ATOM 780 O O . THR A 1 94 ? 15.263 -2.970 -1.081 1.00 93.12 94 THR A O 1
ATOM 783 N N . GLN A 1 95 ? 13.467 -2.082 -2.090 1.00 95.44 95 GLN A N 1
ATOM 784 C CA . GLN A 1 95 ? 13.044 -3.325 -2.755 1.00 95.44 95 GLN A CA 1
ATOM 785 C C . GLN A 1 95 ? 14.124 -3.900 -3.687 1.00 95.44 95 GLN A C 1
ATOM 787 O O . GLN A 1 95 ? 14.134 -5.106 -3.958 1.00 95.44 95 GLN A O 1
ATOM 792 N N . MET A 1 96 ? 15.072 -3.074 -4.150 1.00 94.81 96 MET A N 1
ATOM 793 C CA . MET A 1 96 ? 16.224 -3.511 -4.949 1.00 94.81 96 MET A CA 1
ATOM 794 C C . MET A 1 96 ? 17.187 -4.428 -4.185 1.00 94.81 96 MET A C 1
ATOM 796 O O . MET A 1 96 ? 17.932 -5.177 -4.814 1.00 94.81 96 MET A O 1
ATOM 800 N N . LEU A 1 97 ? 17.167 -4.411 -2.847 1.00 90.38 97 LEU A N 1
ATOM 801 C CA . LEU A 1 97 ? 18.006 -5.282 -2.019 1.00 90.38 97 LEU A CA 1
ATOM 802 C C . LEU A 1 97 ? 17.580 -6.754 -2.081 1.00 90.38 97 LEU A C 1
ATOM 804 O O . LEU A 1 97 ? 18.412 -7.630 -1.838 1.00 90.38 97 LEU A O 1
ATOM 808 N N . GLY A 1 98 ? 16.309 -7.018 -2.397 1.00 86.44 98 GLY A N 1
ATOM 809 C CA . GLY A 1 98 ? 15.740 -8.363 -2.418 1.00 86.44 98 GLY A CA 1
ATOM 810 C C . GLY A 1 98 ? 15.219 -8.783 -3.787 1.00 86.44 98 GLY A C 1
ATOM 811 O O . GLY A 1 98 ? 15.700 -9.753 -4.369 1.00 86.44 98 GLY A O 1
ATOM 812 N N . CYS A 1 99 ? 14.207 -8.077 -4.289 1.00 92.06 99 CYS A N 1
ATOM 813 C CA . CYS A 1 99 ? 13.353 -8.577 -5.370 1.00 92.06 99 CYS A CA 1
ATOM 814 C C . CYS A 1 99 ? 13.238 -7.646 -6.578 1.00 92.06 99 CYS A C 1
ATOM 816 O O . CYS A 1 99 ? 12.716 -8.067 -7.607 1.00 92.06 99 CYS A O 1
ATOM 818 N N . ALA A 1 100 ? 13.706 -6.400 -6.470 1.00 95.19 100 ALA A N 1
ATOM 819 C CA . ALA A 1 100 ? 13.509 -5.358 -7.473 1.00 95.19 100 ALA A CA 1
ATOM 820 C C . ALA A 1 100 ? 12.020 -5.104 -7.799 1.00 95.19 100 ALA A C 1
ATOM 822 O O . ALA A 1 100 ? 11.681 -4.836 -8.945 1.00 95.19 100 ALA A O 1
ATOM 823 N N . GLY A 1 101 ? 11.133 -5.189 -6.802 1.00 95.50 101 GLY A N 1
ATOM 824 C CA . GLY A 1 101 ? 9.698 -4.907 -6.932 1.00 95.50 101 GLY A CA 1
ATOM 825 C C . GLY A 1 101 ? 8.831 -5.955 -6.230 1.00 95.50 101 GLY A C 1
ATOM 826 O O . GLY A 1 101 ? 8.702 -7.082 -6.699 1.00 95.50 101 GLY A O 1
ATOM 827 N N . CYS A 1 102 ? 8.200 -5.614 -5.108 1.00 95.19 102 CYS A N 1
ATOM 828 C CA . CYS A 1 102 ? 7.457 -6.612 -4.323 1.00 95.19 102 CYS A CA 1
ATOM 829 C C . CYS A 1 102 ? 6.095 -6.971 -4.931 1.00 95.19 102 CYS A C 1
ATOM 831 O O . CYS A 1 102 ? 5.628 -8.097 -4.784 1.00 95.19 102 CYS A O 1
ATOM 833 N N . SER A 1 103 ? 5.443 -6.028 -5.618 1.00 96.56 103 SER A N 1
ATOM 834 C CA . SER A 1 103 ? 4.034 -6.150 -6.014 1.00 96.56 103 SER A CA 1
ATOM 835 C C . SER A 1 103 ? 3.680 -7.410 -6.822 1.00 96.56 103 SER A C 1
ATOM 837 O O . SER A 1 103 ? 2.671 -8.030 -6.478 1.00 96.56 103 SER A O 1
ATOM 839 N N . PRO A 1 104 ? 4.471 -7.850 -7.823 1.00 96.44 104 PRO A N 1
ATOM 840 C CA . PRO A 1 104 ? 4.162 -9.068 -8.577 1.00 96.44 104 PRO A CA 1
ATOM 841 C C . PRO A 1 104 ? 4.127 -10.338 -7.717 1.00 96.44 104 PRO A C 1
ATOM 843 O O . PRO A 1 104 ? 3.327 -11.235 -7.985 1.00 96.44 104 PRO A O 1
ATOM 846 N N . SER A 1 105 ? 4.936 -10.413 -6.652 1.00 95.94 105 SER A N 1
ATOM 847 C CA . SER A 1 105 ? 4.970 -11.592 -5.774 1.00 95.94 105 SER A CA 1
ATOM 848 C C . SER A 1 105 ? 3.645 -11.840 -5.050 1.00 95.94 105 SER A C 1
ATOM 850 O O . SER A 1 105 ? 3.212 -12.988 -4.954 1.00 95.94 105 SER A O 1
ATOM 852 N N . TYR A 1 106 ? 2.932 -10.775 -4.667 1.00 97.75 106 TYR A N 1
ATOM 853 C CA . TYR A 1 106 ? 1.640 -10.853 -3.976 1.00 97.75 106 TYR A CA 1
ATOM 854 C C . TYR A 1 106 ? 0.552 -11.571 -4.799 1.00 97.75 106 TYR A C 1
ATOM 856 O O . TYR A 1 106 ? -0.427 -12.082 -4.243 1.00 97.75 106 TYR A O 1
ATOM 864 N N . ALA A 1 107 ? 0.696 -11.644 -6.130 1.00 96.62 107 ALA A N 1
ATOM 865 C CA . ALA A 1 107 ? -0.193 -12.431 -6.986 1.00 96.62 107 ALA A CA 1
ATOM 866 C C . ALA A 1 107 ? -0.118 -13.935 -6.669 1.00 96.62 107 ALA A C 1
ATOM 868 O O . ALA A 1 107 ? -1.128 -14.640 -6.761 1.00 96.62 107 ALA A O 1
ATOM 869 N N . TYR A 1 108 ? 1.044 -14.397 -6.209 1.00 97.31 108 TYR A N 1
ATOM 870 C CA . TYR A 1 108 ? 1.370 -15.788 -5.914 1.00 97.31 108 TYR A CA 1
ATOM 871 C C . TYR A 1 108 ? 1.536 -16.037 -4.412 1.00 97.31 108 TYR A C 1
ATOM 873 O O . TYR A 1 108 ? 2.330 -16.866 -3.985 1.00 97.31 108 TYR A O 1
ATOM 881 N N . GLU A 1 109 ? 0.725 -15.361 -3.603 1.00 97.88 109 GLU A N 1
ATOM 882 C CA . GLU A 1 109 ? 0.527 -15.658 -2.187 1.00 97.88 109 GLU A CA 1
ATOM 883 C C . GLU A 1 109 ? -0.973 -15.833 -1.928 1.00 97.88 109 GLU A C 1
ATOM 885 O O . GLU A 1 109 ? -1.814 -15.143 -2.513 1.00 97.88 109 GLU A O 1
ATOM 890 N N . HIS A 1 110 ? -1.350 -16.788 -1.082 1.00 98.38 110 HIS A N 1
ATOM 891 C CA . HIS A 1 110 ? -2.754 -16.988 -0.708 1.00 98.38 110 HIS A CA 1
ATOM 892 C C . HIS A 1 110 ? -3.205 -15.902 0.273 1.00 98.38 110 HIS A C 1
ATOM 894 O O . HIS A 1 110 ? -4.330 -15.405 0.189 1.00 98.38 110 HIS A O 1
ATOM 900 N N . ILE A 1 111 ? -2.298 -15.528 1.179 1.00 98.44 111 ILE A N 1
ATOM 901 C CA . ILE A 1 111 ? -2.418 -14.391 2.089 1.00 98.44 111 ILE A CA 1
ATOM 902 C C . ILE A 1 111 ? -1.151 -13.560 1.896 1.00 98.44 111 ILE A C 1
ATOM 904 O O . ILE A 1 111 ? -0.143 -13.872 2.535 1.00 98.44 111 ILE A O 1
ATOM 908 N N . PRO A 1 112 ? -1.158 -12.559 1.002 1.00 98.19 112 PRO A N 1
ATOM 909 C CA . PRO A 1 112 ? -0.005 -11.692 0.861 1.00 98.19 112 PRO A CA 1
ATOM 910 C C . PRO A 1 112 ? 0.244 -10.909 2.144 1.00 98.19 112 PRO A C 1
ATOM 912 O O . PRO A 1 112 ? -0.705 -10.563 2.858 1.00 98.19 112 PRO A O 1
ATOM 915 N N . GLY A 1 113 ? 1.509 -10.655 2.447 1.00 96.94 113 GLY A N 1
ATOM 916 C CA . GLY A 1 113 ? 1.918 -10.021 3.689 1.00 96.94 113 GLY A CA 1
ATOM 917 C C . GLY A 1 113 ? 2.988 -8.957 3.503 1.00 96.94 113 GLY A C 1
ATOM 918 O O . GLY A 1 113 ? 3.616 -8.850 2.453 1.00 96.94 113 GLY A O 1
ATOM 919 N N . ILE A 1 114 ? 3.146 -8.149 4.546 1.00 96.75 114 ILE A N 1
ATOM 920 C CA . ILE A 1 114 ? 4.218 -7.164 4.712 1.00 96.75 114 ILE A CA 1
ATOM 921 C C . ILE A 1 114 ? 4.821 -7.300 6.107 1.00 96.75 114 ILE A C 1
ATOM 923 O O . ILE A 1 114 ? 4.176 -7.860 7.003 1.00 96.75 114 ILE A O 1
ATOM 927 N N . ASP A 1 115 ? 5.997 -6.716 6.305 1.00 93.31 115 ASP A N 1
ATOM 928 C CA . ASP A 1 115 ? 6.621 -6.599 7.620 1.00 93.31 115 ASP A CA 1
ATOM 929 C C . ASP A 1 115 ? 6.824 -5.136 8.056 1.00 93.31 115 ASP A C 1
ATOM 931 O O . ASP A 1 115 ? 7.385 -4.302 7.343 1.00 93.31 115 ASP A O 1
ATOM 935 N N . ASN A 1 116 ? 6.354 -4.813 9.264 1.00 93.56 116 ASN A N 1
ATOM 936 C CA . ASN A 1 116 ? 6.495 -3.506 9.889 1.00 93.56 116 ASN A CA 1
ATOM 937 C C . ASN A 1 116 ? 6.817 -3.611 11.394 1.00 93.56 116 ASN A C 1
ATOM 939 O O . ASN A 1 116 ? 5.990 -3.328 12.270 1.00 93.56 116 ASN A O 1
ATOM 943 N N . LEU A 1 117 ? 8.058 -3.988 11.709 1.00 91.12 117 LEU A N 1
ATOM 944 C CA . LEU A 1 117 ? 8.492 -4.295 13.079 1.00 91.12 117 LEU A CA 1
ATOM 945 C C . LEU A 1 117 ? 8.606 -3.091 14.028 1.00 91.12 117 LEU A C 1
ATOM 947 O O . LEU A 1 117 ? 8.439 -3.254 15.239 1.00 91.12 117 LEU A O 1
ATOM 951 N N . THR A 1 118 ? 8.957 -1.898 13.537 1.00 85.31 118 THR A N 1
ATOM 952 C CA . THR A 1 118 ? 9.399 -0.783 14.403 1.00 85.31 118 THR A CA 1
ATOM 953 C C . THR A 1 118 ? 8.314 0.276 14.645 1.00 85.31 118 THR A C 1
ATOM 955 O O . THR A 1 118 ? 7.417 0.482 13.830 1.00 85.31 118 THR A O 1
ATOM 958 N N . LYS A 1 119 ? 8.455 1.032 15.746 1.00 79.44 119 LYS A N 1
ATOM 959 C CA . LYS A 1 119 ? 7.604 2.192 16.091 1.00 79.44 119 LYS A CA 1
ATOM 960 C C . LYS A 1 119 ? 7.623 3.318 15.055 1.00 79.44 119 LYS A C 1
ATOM 962 O O . LYS A 1 119 ? 6.660 4.077 14.954 1.00 79.44 119 LYS A O 1
ATOM 967 N N . TYR A 1 120 ? 8.746 3.479 14.361 1.00 77.12 120 TYR A N 1
ATOM 968 C CA . TYR A 1 120 ? 9.057 4.682 13.584 1.00 77.12 120 TYR A CA 1
ATOM 969 C C . TYR A 1 120 ? 9.084 4.437 12.078 1.00 77.12 120 TYR A C 1
ATOM 971 O O . TYR A 1 120 ? 9.366 5.364 11.324 1.00 77.12 120 TYR A O 1
ATOM 979 N N . ASN A 1 121 ? 8.811 3.209 11.637 1.00 75.06 121 ASN A N 1
ATOM 980 C CA . ASN A 1 121 ? 8.842 2.883 10.224 1.00 75.06 121 ASN A CA 1
ATOM 981 C C . ASN A 1 121 ? 7.657 3.511 9.472 1.00 75.06 121 ASN A C 1
ATOM 983 O O . ASN A 1 121 ? 6.540 3.626 9.989 1.00 75.06 121 ASN A O 1
ATOM 987 N N . VAL A 1 122 ? 7.918 3.913 8.231 1.00 76.12 122 VAL A N 1
ATOM 988 C CA . VAL A 1 122 ? 6.927 4.462 7.308 1.00 76.12 122 VAL A CA 1
ATOM 989 C C . VAL A 1 122 ? 6.299 3.318 6.513 1.00 76.12 122 VAL A C 1
ATOM 991 O O . VAL A 1 122 ? 6.813 2.879 5.496 1.00 76.12 122 VAL A O 1
ATOM 994 N N . SER A 1 123 ? 5.148 2.822 6.962 1.00 83.81 123 SER A N 1
ATOM 995 C CA . SER A 1 123 ? 4.492 1.654 6.351 1.00 83.81 123 SER A CA 1
ATOM 996 C C . SER A 1 123 ? 3.530 1.979 5.199 1.00 83.81 123 SER A C 1
ATOM 998 O O . SER A 1 123 ? 2.890 1.085 4.645 1.00 83.81 123 SER A O 1
ATOM 1000 N N . LYS A 1 124 ? 3.422 3.257 4.811 1.00 92.56 124 LYS A N 1
ATOM 1001 C CA . LYS A 1 124 ? 2.427 3.746 3.841 1.00 92.56 124 LYS A CA 1
ATOM 1002 C C . LYS A 1 124 ? 2.530 3.052 2.483 1.00 92.56 124 LYS A C 1
ATOM 1004 O O . LYS A 1 124 ? 1.537 2.518 1.992 1.00 92.56 124 LYS A O 1
ATOM 1009 N N . LEU A 1 125 ? 3.724 3.056 1.882 1.00 95.44 125 LEU A N 1
ATOM 1010 C CA . LEU A 1 125 ? 3.940 2.512 0.541 1.00 95.44 125 LEU A CA 1
ATOM 1011 C C . LEU A 1 125 ? 3.692 1.002 0.511 1.00 95.44 125 LEU A C 1
ATOM 1013 O O . LEU A 1 125 ? 2.850 0.551 -0.263 1.00 95.44 125 LEU A O 1
ATOM 1017 N N . MET A 1 126 ? 4.370 0.247 1.383 1.00 95.25 126 MET A N 1
ATOM 1018 C CA . MET A 1 126 ? 4.238 -1.213 1.462 1.00 95.25 126 MET A CA 1
ATOM 1019 C C . MET A 1 126 ? 2.779 -1.645 1.660 1.00 95.25 126 MET A C 1
ATOM 1021 O O . MET A 1 126 ? 2.273 -2.475 0.902 1.00 95.25 126 MET A O 1
ATOM 1025 N N . ALA A 1 127 ? 2.064 -1.023 2.609 1.00 97.12 127 ALA A N 1
ATOM 1026 C CA . ALA A 1 127 ? 0.696 -1.387 2.955 1.00 97.12 127 ALA A CA 1
ATOM 1027 C C . ALA A 1 127 ? -0.269 -1.057 1.816 1.00 97.12 127 ALA A C 1
ATOM 1029 O O . ALA A 1 127 ? -1.176 -1.835 1.517 1.00 97.12 127 ALA A O 1
ATOM 1030 N N . ARG A 1 128 ? -0.046 0.069 1.130 1.00 97.88 128 ARG A N 1
ATOM 1031 C CA . ARG A 1 128 ? -0.850 0.452 -0.028 1.00 97.88 128 ARG A CA 1
ATOM 1032 C C . ARG A 1 128 ? -0.562 -0.420 -1.242 1.00 97.88 128 ARG A C 1
ATOM 1034 O O . ARG A 1 128 ? -1.513 -0.791 -1.922 1.00 97.88 128 ARG A O 1
ATOM 1041 N N . GLN A 1 129 ? 0.692 -0.791 -1.505 1.00 97.75 129 GLN A N 1
ATOM 1042 C CA . GLN A 1 129 ? 1.044 -1.710 -2.592 1.00 97.75 129 GLN A CA 1
ATOM 1043 C C . GLN A 1 129 ? 0.367 -3.069 -2.399 1.00 97.75 129 GLN A C 1
ATOM 1045 O O . GLN A 1 129 ? -0.367 -3.510 -3.284 1.00 97.75 129 GLN A O 1
ATOM 1050 N N . VAL A 1 130 ? 0.537 -3.701 -1.232 1.00 98.19 130 VAL A N 1
ATOM 1051 C CA . VAL A 1 130 ? -0.077 -5.010 -0.967 1.00 98.19 130 VAL A CA 1
ATOM 1052 C C . VAL A 1 130 ? -1.608 -4.927 -0.966 1.00 98.19 130 VAL A C 1
ATOM 1054 O O . VAL A 1 130 ? -2.272 -5.775 -1.563 1.00 98.19 130 VAL A O 1
ATOM 1057 N N . GLY A 1 131 ? -2.190 -3.867 -0.390 1.00 98.31 131 GLY A N 1
ATOM 1058 C CA . GLY A 1 131 ? -3.637 -3.656 -0.368 1.00 98.31 131 GLY A CA 1
ATOM 1059 C C . GLY A 1 131 ? -4.237 -3.425 -1.757 1.00 98.31 131 GLY A C 1
ATOM 1060 O O . GLY A 1 131 ? -5.318 -3.942 -2.053 1.00 98.31 131 GLY A O 1
ATOM 1061 N N . SER A 1 132 ? -3.515 -2.717 -2.630 1.00 98.56 132 SER A N 1
ATOM 1062 C CA . SER A 1 132 ? -3.911 -2.485 -4.025 1.00 98.56 132 SER A CA 1
ATOM 1063 C C . SER A 1 132 ? -3.914 -3.789 -4.815 1.00 98.56 132 SER A C 1
ATOM 1065 O O . SER A 1 132 ? -4.926 -4.132 -5.428 1.00 98.56 132 SER A O 1
ATOM 1067 N N . VAL A 1 133 ? -2.833 -4.573 -4.729 1.00 98.56 133 VAL A N 1
ATOM 1068 C CA . VAL A 1 133 ? -2.737 -5.870 -5.418 1.00 98.56 133 VAL A CA 1
ATOM 1069 C C . VAL A 1 133 ? -3.785 -6.850 -4.893 1.00 98.56 133 VAL A C 1
ATOM 1071 O O . VAL A 1 133 ? -4.476 -7.500 -5.680 1.00 98.56 133 VAL A O 1
ATOM 1074 N N . ALA A 1 134 ? -3.995 -6.905 -3.576 1.00 98.50 134 ALA A N 1
ATOM 1075 C CA . ALA A 1 134 ? -5.055 -7.709 -2.980 1.00 98.50 134 ALA A CA 1
ATOM 1076 C C . ALA A 1 134 ? -6.444 -7.304 -3.501 1.00 98.50 134 ALA A C 1
ATOM 1078 O O . ALA A 1 134 ? -7.255 -8.161 -3.862 1.00 98.50 134 ALA A O 1
ATOM 1079 N N . GLY A 1 135 ? -6.705 -5.998 -3.605 1.00 98.25 135 GLY A N 1
ATOM 1080 C CA . GLY A 1 135 ? -7.939 -5.452 -4.157 1.00 98.25 135 GLY A CA 1
ATOM 1081 C C . GLY A 1 135 ? -8.146 -5.773 -5.638 1.00 98.25 135 GLY A C 1
ATOM 1082 O O . GLY A 1 135 ? -9.279 -6.078 -6.022 1.00 98.25 135 GLY A O 1
ATOM 1083 N N . GLN A 1 136 ? -7.084 -5.716 -6.443 1.00 98.62 136 GLN A N 1
ATOM 1084 C CA . GLN A 1 136 ? -7.074 -5.991 -7.884 1.00 98.62 136 GLN A CA 1
ATOM 1085 C C . GLN A 1 136 ? -7.240 -7.481 -8.191 1.00 98.62 136 GLN A C 1
ATOM 1087 O O . GLN A 1 136 ? -8.016 -7.843 -9.075 1.00 98.62 136 GLN A O 1
ATOM 1092 N N . LEU A 1 137 ? -6.560 -8.351 -7.442 1.00 98.38 137 LEU A N 1
ATOM 1093 C CA . LEU A 1 137 ? -6.500 -9.794 -7.704 1.00 98.38 137 LEU A CA 1
ATOM 1094 C C . LEU A 1 137 ? -7.437 -10.624 -6.813 1.00 98.38 137 LEU A C 1
ATOM 1096 O O . LEU A 1 137 ? -7.496 -11.844 -6.942 1.00 98.38 137 LEU A O 1
ATOM 1100 N N . GLY A 1 138 ? -8.193 -9.982 -5.920 1.00 97.44 138 GLY A N 1
ATOM 1101 C CA . GLY A 1 138 ? -9.201 -10.646 -5.091 1.00 97.44 138 GLY A CA 1
ATOM 1102 C C . GLY A 1 138 ? -8.636 -11.433 -3.908 1.00 97.44 138 GLY A C 1
ATOM 1103 O O . GLY A 1 138 ? -9.267 -12.393 -3.463 1.00 97.44 138 GLY A O 1
ATOM 1104 N N . LYS A 1 139 ? -7.476 -11.036 -3.372 1.00 97.88 139 LYS A N 1
ATOM 1105 C CA . LYS A 1 139 ? -6.925 -11.637 -2.150 1.00 97.88 139 LYS A CA 1
ATOM 1106 C C . LYS A 1 139 ? -7.745 -11.167 -0.950 1.00 97.88 139 LYS A C 1
ATOM 1108 O O . LYS A 1 139 ? -7.895 -9.970 -0.709 1.00 97.88 139 LYS A O 1
ATOM 1113 N N . LYS A 1 140 ? -8.327 -12.119 -0.216 1.00 97.38 140 LYS A N 1
ATOM 1114 C CA . LYS A 1 140 ? -9.266 -11.818 0.876 1.00 97.38 140 LYS A CA 1
ATOM 1115 C C . LYS A 1 140 ? -8.559 -11.296 2.125 1.00 97.38 140 LYS A C 1
ATOM 1117 O O . LYS A 1 140 ? -9.059 -10.375 2.771 1.00 97.38 140 LYS A O 1
ATOM 1122 N N . GLN A 1 141 ? -7.434 -11.909 2.477 1.00 98.19 141 GLN A N 1
ATOM 1123 C CA . GLN A 1 141 ? -6.643 -11.527 3.638 1.00 98.19 141 GLN A CA 1
ATOM 1124 C C . GLN A 1 141 ? -5.322 -10.907 3.213 1.00 98.19 141 GLN A C 1
ATOM 1126 O O . GLN A 1 141 ? -4.740 -11.325 2.217 1.00 98.19 141 GLN A O 1
ATOM 1131 N N . VAL A 1 142 ? -4.881 -9.923 3.989 1.00 98.50 142 VAL A N 1
ATOM 1132 C CA . VAL A 1 142 ? -3.587 -9.262 3.851 1.00 98.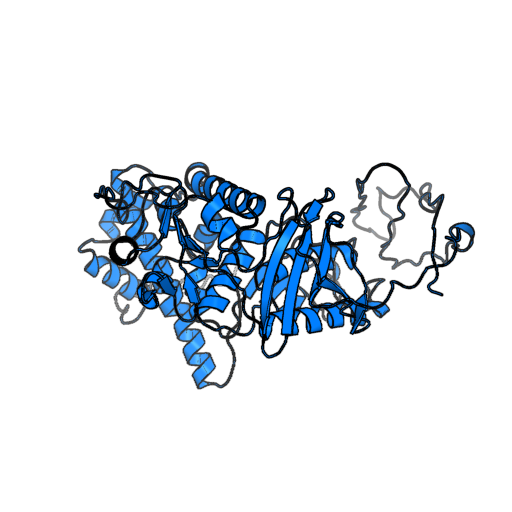50 142 VAL A CA 1
ATOM 1133 C C . VAL A 1 142 ? -2.961 -9.203 5.235 1.00 98.50 142 VAL A C 1
ATOM 1135 O O . VAL A 1 142 ? -3.528 -8.586 6.145 1.00 98.50 142 VAL A O 1
ATOM 1138 N N . LEU A 1 143 ? -1.832 -9.883 5.390 1.00 98.44 143 LEU A N 1
ATOM 1139 C CA . LEU A 1 143 ? -1.130 -10.031 6.654 1.00 98.44 143 LEU A CA 1
ATOM 1140 C C . LEU A 1 143 ? -0.167 -8.863 6.890 1.00 98.44 143 LEU A C 1
ATOM 1142 O O . LEU A 1 143 ? 0.405 -8.305 5.960 1.00 98.44 143 LEU A O 1
ATOM 1146 N N . THR A 1 144 ? 0.018 -8.497 8.151 1.00 97.38 144 THR A N 1
ATOM 1147 C CA . THR A 1 144 ? 1.185 -7.734 8.587 1.00 97.38 144 THR A CA 1
ATOM 1148 C C . THR A 1 144 ? 1.862 -8.460 9.731 1.00 97.38 144 THR A C 1
ATOM 1150 O O . THR A 1 144 ? 1.207 -8.795 10.722 1.00 97.38 144 THR A O 1
ATOM 1153 N N . GLU A 1 145 ? 3.156 -8.710 9.590 1.00 96.44 145 GLU A N 1
ATOM 1154 C CA . GLU A 1 145 ? 4.029 -8.948 10.726 1.00 96.44 145 GLU A CA 1
ATOM 1155 C C . GLU A 1 145 ? 4.366 -7.600 11.367 1.00 96.44 145 GLU A C 1
ATOM 1157 O O . GLU A 1 145 ? 4.695 -6.627 10.693 1.00 96.44 145 GLU A O 1
ATOM 1162 N N . SER A 1 146 ? 4.179 -7.478 12.678 1.00 95.00 146 SER A N 1
ATOM 1163 C CA . SER A 1 146 ? 4.364 -6.198 13.356 1.00 95.00 146 SER A CA 1
ATOM 1164 C C . SER A 1 146 ? 4.924 -6.355 14.761 1.00 95.00 146 SER A C 1
ATOM 1166 O O . SER A 1 146 ? 4.759 -7.378 15.425 1.00 95.00 146 SER A O 1
ATOM 1168 N N . PHE A 1 147 ? 5.508 -5.250 15.226 1.00 93.94 147 PHE A N 1
ATOM 1169 C CA . PHE A 1 147 ? 5.906 -4.952 16.603 1.00 93.94 147 PHE A CA 1
ATOM 1170 C C . PHE A 1 147 ? 7.274 -5.434 17.086 1.00 93.94 147 PHE A C 1
ATOM 1172 O O . PHE A 1 147 ? 7.729 -4.905 18.097 1.00 93.94 147 PHE A O 1
ATOM 1179 N N . GLY A 1 148 ? 7.973 -6.316 16.369 1.00 90.31 148 GLY A N 1
ATOM 1180 C CA . GLY A 1 148 ? 9.229 -6.925 16.836 1.00 90.31 148 GLY A CA 1
ATOM 1181 C C . GLY A 1 148 ? 10.376 -5.967 17.186 1.00 90.31 148 GLY A C 1
ATOM 1182 O O . GLY A 1 148 ? 11.371 -6.359 17.766 1.00 90.31 148 GLY A O 1
ATOM 1183 N N . CYS A 1 149 ? 10.297 -4.684 16.874 1.00 89.69 149 CYS A N 1
ATOM 1184 C CA . CYS A 1 149 ? 11.343 -3.719 17.213 1.00 89.69 149 CYS A CA 1
ATOM 1185 C C . CYS A 1 149 ? 10.766 -2.488 17.911 1.00 89.69 149 CYS A C 1
ATOM 1187 O O . CYS A 1 149 ? 11.316 -1.389 17.810 1.00 89.69 149 CYS A O 1
ATOM 1189 N N . CYS A 1 150 ? 9.626 -2.639 18.584 1.00 86.56 150 CYS A N 1
ATOM 1190 C CA . CYS A 1 150 ? 8.969 -1.528 19.258 1.00 86.56 150 CYS A CA 1
ATOM 1191 C C . CYS A 1 150 ? 9.535 -1.268 20.661 1.00 86.56 150 CYS A C 1
ATOM 1193 O O . CYS A 1 150 ? 9.491 -0.136 21.133 1.00 86.56 150 CYS A O 1
ATOM 1195 N N . GLY A 1 151 ? 10.135 -2.268 21.305 1.00 83.81 151 GLY A N 1
ATOM 1196 C CA . GLY A 1 151 ? 10.652 -2.149 22.665 1.00 83.81 151 GLY A CA 1
ATOM 1197 C C . GLY A 1 151 ? 9.612 -2.485 23.731 1.00 83.81 151 GLY A C 1
ATOM 1198 O O . GLY A 1 151 ? 8.401 -2.466 23.497 1.00 83.81 151 GLY A O 1
ATOM 1199 N N . TYR A 1 152 ? 10.094 -2.804 24.932 1.00 80.50 152 TYR A N 1
ATOM 1200 C CA . TYR A 1 152 ? 9.236 -3.148 26.067 1.00 80.50 152 TYR A CA 1
ATOM 1201 C C . TYR A 1 152 ? 8.389 -1.969 26.559 1.00 80.50 152 TYR A C 1
ATOM 1203 O O . TYR A 1 152 ? 7.300 -2.187 27.076 1.00 80.50 152 TYR A O 1
ATOM 1211 N N . ASP A 1 153 ? 8.849 -0.735 26.352 1.00 72.56 153 ASP A N 1
ATOM 1212 C CA . ASP A 1 153 ? 8.164 0.511 26.720 1.00 72.56 153 ASP A CA 1
ATOM 1213 C C . ASP A 1 153 ? 6.901 0.793 25.888 1.00 72.56 153 ASP A C 1
ATOM 1215 O O . ASP A 1 153 ? 6.196 1.762 26.150 1.00 72.56 153 ASP A O 1
ATOM 1219 N N . THR A 1 154 ? 6.604 -0.033 24.882 1.00 76.56 154 THR A N 1
ATOM 1220 C CA . THR A 1 154 ? 5.462 0.181 23.988 1.00 76.56 154 THR A CA 1
ATOM 1221 C C . THR A 1 154 ? 4.127 -0.094 24.666 1.00 76.56 154 THR A C 1
ATOM 1223 O O . THR A 1 154 ? 3.856 -1.190 25.169 1.00 76.56 154 THR A O 1
ATOM 1226 N N . THR A 1 155 ? 3.241 0.890 24.592 1.00 81.44 155 THR A N 1
ATOM 1227 C CA . THR A 1 155 ? 1.868 0.803 25.088 1.00 81.44 155 THR A CA 1
ATOM 1228 C C . THR A 1 155 ? 0.921 0.197 24.040 1.00 81.44 155 THR A C 1
ATOM 1230 O O . THR A 1 155 ? 1.128 0.376 22.837 1.00 81.44 155 THR A O 1
ATOM 1233 N N . PRO A 1 156 ? -0.204 -0.432 24.438 1.00 84.75 156 PRO A N 1
ATOM 1234 C CA . PRO A 1 156 ? -1.223 -0.898 23.491 1.00 84.75 156 PRO A CA 1
ATOM 1235 C C . PRO A 1 156 ? -1.789 0.208 22.592 1.00 84.75 156 PRO A C 1
ATOM 1237 O O . PRO A 1 156 ? -2.225 -0.071 21.478 1.00 84.75 156 PRO A O 1
ATOM 1240 N N . ARG A 1 157 ? -1.773 1.469 23.050 1.00 83.19 157 ARG A N 1
ATOM 1241 C CA . ARG A 1 157 ? -2.164 2.629 22.238 1.00 83.19 157 ARG A CA 1
ATOM 1242 C C . ARG A 1 157 ? -1.194 2.846 21.077 1.00 83.19 157 ARG A C 1
ATOM 1244 O O . ARG A 1 157 ? -1.642 3.056 19.956 1.00 83.19 157 ARG A O 1
ATOM 1251 N N . GLU A 1 158 ? 0.108 2.772 21.331 1.00 86.88 158 GLU A N 1
ATOM 1252 C CA . GLU A 1 158 ? 1.130 2.899 20.287 1.00 86.88 158 GLU A CA 1
ATOM 1253 C C . GLU A 1 158 ? 1.101 1.703 19.334 1.00 86.88 158 GLU A C 1
ATOM 1255 O O . GLU A 1 158 ? 1.105 1.903 18.122 1.00 86.88 158 GLU A O 1
ATOM 1260 N N . LEU A 1 159 ? 0.967 0.474 19.855 1.00 91.06 159 LEU A N 1
ATOM 1261 C CA . LEU 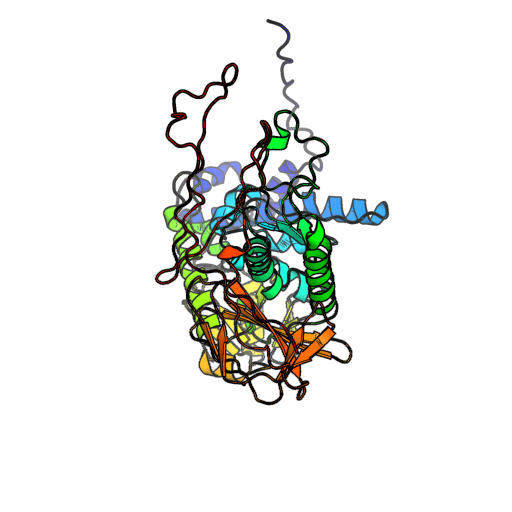A 1 159 ? 0.781 -0.725 19.023 1.00 91.06 159 LEU A CA 1
ATOM 1262 C C . LEU A 1 159 ? -0.439 -0.577 18.106 1.00 91.06 159 LEU A C 1
ATOM 1264 O O . LEU A 1 159 ? -0.378 -0.905 16.922 1.00 91.06 159 LEU A O 1
ATOM 1268 N N . LYS A 1 160 ? -1.544 -0.033 18.637 1.00 92.69 160 LYS A N 1
ATOM 1269 C CA . LYS A 1 160 ? -2.747 0.244 17.852 1.00 92.69 160 LYS A CA 1
ATOM 1270 C C . LYS A 1 160 ? -2.432 1.234 16.729 1.00 92.69 160 LYS A C 1
ATOM 1272 O O . LYS A 1 160 ? -2.682 0.910 15.576 1.00 92.69 160 LYS A O 1
ATOM 1277 N N . ALA A 1 161 ? -1.811 2.372 17.037 1.00 91.06 161 ALA A N 1
ATOM 1278 C CA . ALA A 1 161 ? -1.445 3.372 16.033 1.00 91.06 161 ALA A CA 1
ATOM 1279 C C . ALA A 1 161 ? -0.525 2.807 14.928 1.00 91.06 161 ALA A C 1
ATOM 1281 O O . ALA A 1 161 ? -0.710 3.120 13.755 1.00 91.06 161 ALA A O 1
ATOM 1282 N N . ILE A 1 162 ? 0.436 1.944 15.278 1.00 93.44 162 ILE A N 1
ATOM 1283 C CA . ILE A 1 162 ? 1.351 1.294 14.320 1.00 93.44 162 ILE A CA 1
ATOM 1284 C C . ILE A 1 162 ? 0.597 0.361 13.363 1.00 93.44 162 ILE A C 1
ATOM 1286 O O . ILE A 1 162 ? 0.834 0.388 12.154 1.00 93.44 162 ILE A O 1
ATOM 1290 N N . ALA A 1 163 ? -0.315 -0.466 13.878 1.00 96.38 163 ALA A N 1
ATOM 1291 C CA . ALA A 1 163 ? -1.095 -1.377 13.044 1.00 96.38 163 ALA A CA 1
ATOM 1292 C C . ALA A 1 163 ? -2.116 -0.624 12.177 1.00 96.38 163 ALA A C 1
ATOM 1294 O O . ALA A 1 163 ? -2.282 -0.925 10.998 1.00 96.38 163 ALA A O 1
ATOM 1295 N N . GLU A 1 164 ? -2.772 0.401 12.712 1.00 96.56 164 GLU A N 1
ATOM 1296 C CA . GLU A 1 164 ? -3.820 1.127 11.991 1.00 96.56 164 GLU A CA 1
ATOM 1297 C C . GLU A 1 164 ? -3.329 1.908 10.774 1.00 96.56 164 GLU A C 1
ATOM 1299 O O . GLU A 1 164 ? -4.029 1.949 9.760 1.00 96.56 164 GLU A O 1
ATOM 1304 N N . LYS A 1 165 ? -2.095 2.426 10.827 1.00 94.69 165 LYS A N 1
ATOM 1305 C CA . LYS A 1 165 ? -1.397 3.011 9.667 1.00 94.69 165 LYS A CA 1
ATOM 1306 C C . LYS A 1 165 ? -1.309 2.050 8.480 1.00 94.69 165 LYS A C 1
ATOM 1308 O O . LYS A 1 165 ? -1.252 2.482 7.340 1.00 94.69 165 LYS A O 1
ATOM 1313 N N . GLN A 1 166 ? -1.320 0.747 8.741 1.00 97.06 166 GLN A N 1
ATOM 1314 C CA . GLN A 1 166 ? -1.272 -0.292 7.715 1.00 97.06 166 GLN A CA 1
ATOM 1315 C C . GLN A 1 166 ? -2.687 -0.723 7.308 1.00 97.06 166 GLN A C 1
ATOM 1317 O O . GLN A 1 166 ? -2.988 -0.901 6.127 1.00 97.06 166 GLN A O 1
ATOM 1322 N N . TYR A 1 167 ? -3.589 -0.846 8.286 1.00 98.25 167 TYR A N 1
ATOM 1323 C CA . TYR A 1 167 ? -4.967 -1.294 8.066 1.00 98.25 167 TYR A CA 1
ATOM 1324 C C . TYR A 1 167 ? -5.773 -0.330 7.195 1.00 98.25 167 TYR A C 1
ATOM 1326 O O . TYR A 1 167 ? -6.574 -0.766 6.367 1.00 98.25 167 TYR A O 1
ATOM 1334 N N . VAL A 1 168 ? -5.533 0.980 7.318 1.00 97.75 168 VAL A N 1
ATOM 1335 C CA . VAL A 1 168 ? -6.194 1.983 6.469 1.00 97.75 168 VAL A CA 1
ATOM 1336 C C . VAL A 1 168 ? -5.847 1.816 4.980 1.00 97.75 168 VAL A C 1
ATOM 1338 O O . VAL A 1 168 ? -6.622 2.231 4.119 1.00 97.75 168 VAL A O 1
ATOM 1341 N N . HIS A 1 169 ? -4.748 1.123 4.659 1.00 97.81 169 HIS A N 1
ATOM 1342 C CA . HIS A 1 169 ? -4.301 0.843 3.291 1.00 97.81 169 HIS A CA 1
ATOM 1343 C C . HIS A 1 169 ? -4.642 -0.554 2.768 1.00 97.81 169 HIS A C 1
ATOM 1345 O O . HIS A 1 169 ? -4.362 -0.843 1.609 1.00 97.81 169 HIS A O 1
ATOM 1351 N N . GLY A 1 170 ? -5.313 -1.394 3.562 1.00 95.88 170 GLY A N 1
ATOM 1352 C CA . GLY A 1 170 ? -5.846 -2.680 3.098 1.00 95.88 170 GLY A CA 1
ATOM 1353 C C . GLY A 1 170 ? -5.363 -3.906 3.865 1.00 95.88 170 GLY A C 1
ATOM 1354 O O . GLY A 1 170 ? -5.934 -4.979 3.663 1.00 95.88 170 GLY A O 1
ATOM 1355 N N . VAL A 1 171 ? -4.392 -3.759 4.772 1.00 98.19 171 VAL A N 1
ATOM 1356 C CA . VAL A 1 171 ? -4.023 -4.821 5.721 1.00 98.19 171 VAL A CA 1
ATOM 1357 C C . VAL A 1 171 ? -5.222 -5.178 6.599 1.00 98.19 171 VAL A C 1
ATOM 1359 O O . VAL A 1 171 ? -5.972 -4.301 7.019 1.00 98.19 171 VAL A O 1
ATOM 1362 N N . ASN A 1 172 ? -5.434 -6.466 6.871 1.00 98.56 172 ASN A N 1
ATOM 1363 C CA . ASN A 1 172 ? -6.599 -6.913 7.637 1.00 98.56 172 ASN A CA 1
ATOM 1364 C C . ASN A 1 172 ? -6.360 -8.141 8.533 1.00 98.56 172 ASN A C 1
ATOM 1366 O O . ASN A 1 172 ? -7.303 -8.621 9.167 1.00 98.56 172 ASN A O 1
ATOM 1370 N N . LEU A 1 173 ? -5.125 -8.637 8.607 1.00 98.50 173 LEU A N 1
ATOM 1371 C CA . LEU A 1 173 ? -4.730 -9.755 9.455 1.00 98.50 173 LEU A CA 1
ATOM 1372 C C . LEU A 1 173 ? -3.432 -9.406 10.193 1.00 98.50 173 LEU A C 1
ATOM 1374 O O . LEU A 1 173 ? -2.418 -9.116 9.572 1.00 98.50 173 LEU A O 1
ATOM 1378 N N . LEU A 1 174 ? -3.469 -9.398 11.526 1.00 97.25 174 LEU A N 1
ATOM 1379 C CA . LEU A 1 174 ? -2.322 -9.049 12.367 1.00 97.25 174 LEU A CA 1
ATOM 1380 C C . LEU A 1 174 ? -1.554 -10.306 12.787 1.00 97.25 174 LEU A C 1
ATOM 1382 O O . LEU A 1 174 ? -2.142 -11.212 13.377 1.00 97.25 174 LEU A O 1
ATOM 1386 N N . CYS A 1 175 ? -0.248 -10.315 12.540 1.00 96.44 175 CYS A N 1
ATOM 1387 C CA . CYS A 1 175 ? 0.714 -11.263 13.084 1.00 96.44 175 CYS A CA 1
ATOM 1388 C C . CYS A 1 175 ? 1.642 -10.519 14.055 1.00 96.44 175 CYS A C 1
ATOM 1390 O O . CYS A 1 175 ? 2.320 -9.562 13.686 1.00 96.44 175 CYS A O 1
ATOM 1392 N N . HIS A 1 176 ? 1.641 -10.929 15.322 1.00 94.50 176 HIS A N 1
ATOM 1393 C CA . HIS A 1 176 ? 2.483 -10.320 16.351 1.00 94.50 176 HIS A CA 1
ATOM 1394 C C . HIS A 1 176 ? 3.872 -10.954 16.336 1.00 94.50 176 HIS A C 1
ATOM 1396 O O . HIS A 1 176 ? 3.978 -12.155 16.584 1.00 94.50 176 HIS A O 1
ATOM 1402 N N . HIS A 1 177 ? 4.921 -10.160 16.132 1.00 91.62 177 HIS A N 1
ATOM 1403 C CA . HIS A 1 177 ? 6.305 -10.600 16.300 1.00 91.62 177 HIS A CA 1
ATOM 1404 C C . HIS A 1 177 ? 6.800 -10.277 17.721 1.00 91.62 177 HIS A C 1
ATOM 1406 O O . HIS A 1 177 ? 6.990 -9.114 18.060 1.00 91.62 177 HIS A O 1
ATOM 1412 N N . LEU A 1 178 ? 7.044 -11.240 18.606 1.00 85.75 178 LEU A N 1
ATOM 1413 C CA . LEU A 1 178 ? 6.731 -12.669 18.514 1.00 85.75 178 LEU A CA 1
ATOM 1414 C C . LEU A 1 178 ? 6.240 -13.208 19.868 1.00 85.75 178 LEU A C 1
ATOM 1416 O O . LEU A 1 178 ? 6.326 -12.541 20.908 1.00 85.75 178 LEU A O 1
ATOM 1420 N N . PHE A 1 179 ? 5.716 -14.436 19.876 1.00 87.75 179 PHE A N 1
ATOM 1421 C CA . PHE A 1 179 ? 5.430 -15.167 21.113 1.00 87.75 179 PHE A CA 1
ATOM 1422 C C . PHE A 1 179 ? 6.621 -16.061 21.481 1.00 87.75 179 PHE A C 1
ATOM 1424 O O . PHE A 1 179 ? 6.743 -17.186 20.997 1.00 87.75 179 PHE A O 1
ATOM 1431 N N . ALA A 1 180 ? 7.512 -15.570 22.342 1.00 83.56 180 ALA A N 1
ATOM 1432 C CA . ALA A 1 180 ? 8.663 -16.348 22.789 1.00 83.56 180 ALA A CA 1
ATOM 1433 C C . ALA A 1 180 ? 8.217 -17.495 23.714 1.00 83.56 180 ALA A C 1
ATOM 1435 O O . ALA A 1 180 ? 7.578 -17.257 24.740 1.00 83.56 180 ALA A O 1
ATOM 1436 N N . TYR A 1 181 ? 8.607 -18.737 23.399 1.00 85.88 181 TYR A N 1
ATOM 1437 C CA . TYR A 1 181 ? 8.360 -19.897 24.272 1.00 85.88 181 TYR A CA 1
ATOM 1438 C C . TYR A 1 181 ? 9.063 -19.776 25.633 1.00 85.88 181 TYR A C 1
ATOM 1440 O O . TYR A 1 181 ? 8.585 -20.313 26.631 1.00 85.88 181 TYR A O 1
ATOM 1448 N N . SER A 1 182 ? 10.190 -19.062 25.681 1.00 83.00 182 SER A N 1
ATOM 1449 C CA . SER A 1 182 ? 10.913 -18.733 26.906 1.00 83.00 182 SER A CA 1
ATOM 1450 C C . SER A 1 182 ? 11.524 -17.342 26.796 1.00 83.00 182 SER A C 1
ATOM 1452 O O . SER A 1 182 ? 12.070 -16.989 25.755 1.00 83.00 182 SER A O 1
ATOM 1454 N N . LEU A 1 183 ? 11.492 -16.578 27.890 1.00 79.25 183 LEU A N 1
ATOM 1455 C CA . LEU A 1 183 ? 12.251 -15.330 28.022 1.00 79.25 183 LEU A CA 1
ATOM 1456 C C . LEU A 1 183 ? 13.655 -15.554 28.610 1.00 79.25 183 LEU A C 1
ATOM 1458 O O . LEU A 1 183 ? 14.367 -14.597 28.893 1.00 79.25 183 LEU A O 1
ATOM 1462 N N . SER A 1 184 ? 14.080 -16.799 28.837 1.00 79.81 184 SER A N 1
ATOM 1463 C CA . SER A 1 184 ? 15.448 -17.079 29.286 1.00 79.81 184 SER A CA 1
ATOM 1464 C C . SER A 1 184 ? 16.467 -16.731 28.197 1.00 79.81 184 SER A C 1
ATOM 1466 O O . SER A 1 184 ? 16.292 -17.117 27.040 1.00 79.81 184 SER A O 1
ATOM 1468 N N . GLY A 1 185 ? 17.571 -16.082 28.571 1.00 79.62 185 GLY A N 1
ATOM 1469 C CA . GLY A 1 185 ? 18.646 -15.746 27.635 1.00 79.62 185 GLY A CA 1
ATOM 1470 C C . GLY A 1 185 ? 18.175 -14.784 26.543 1.00 79.62 185 GLY A C 1
ATOM 1471 O O . GLY A 1 185 ? 17.641 -13.718 26.848 1.00 79.62 185 GLY A O 1
ATOM 1472 N N . GLN A 1 186 ? 18.369 -15.167 25.277 1.00 79.25 186 GLN A N 1
ATOM 1473 C CA . GLN A 1 186 ? 18.048 -14.314 24.130 1.00 79.25 186 GLN A CA 1
ATOM 1474 C C . GLN A 1 186 ? 16.561 -13.971 24.027 1.00 79.25 186 GLN A C 1
ATOM 1476 O O . GLN A 1 186 ? 16.259 -12.865 23.611 1.00 79.25 186 GLN A O 1
ATOM 1481 N N . GLY A 1 187 ? 15.636 -14.814 24.501 1.00 75.75 187 GLY A N 1
ATOM 1482 C CA . GLY A 1 187 ? 14.200 -14.508 24.435 1.00 75.75 187 GLY A CA 1
ATOM 1483 C C . GLY A 1 187 ? 13.778 -13.232 25.185 1.00 75.75 187 GLY A C 1
ATOM 1484 O O . GLY A 1 187 ? 12.712 -12.692 24.912 1.00 75.75 187 GLY A O 1
ATOM 1485 N N . LYS A 1 188 ? 14.606 -12.720 26.112 1.00 73.69 188 LYS A N 1
ATOM 1486 C CA . LYS A 1 188 ? 14.400 -11.417 26.777 1.00 73.69 188 LYS A CA 1
ATOM 1487 C C . LYS A 1 188 ? 14.851 -10.222 25.932 1.00 73.69 188 LYS A C 1
ATOM 1489 O O . LYS A 1 188 ? 14.476 -9.094 26.219 1.00 73.69 188 LYS A O 1
ATOM 1494 N N . THR A 1 189 ? 15.733 -10.418 24.963 1.00 79.94 189 THR A N 1
ATOM 1495 C CA . THR A 1 189 ? 16.364 -9.324 24.202 1.00 79.94 189 THR A CA 1
ATOM 1496 C C . THR A 1 189 ? 16.103 -9.407 22.708 1.00 79.94 189 THR A C 1
ATOM 1498 O O . THR A 1 189 ? 16.374 -8.444 21.998 1.00 79.94 189 THR A O 1
ATOM 1501 N N . ASP A 1 190 ? 15.609 -10.549 22.248 1.00 82.62 190 ASP A N 1
ATOM 1502 C CA . ASP A 1 190 ? 15.254 -10.822 20.870 1.00 82.62 190 ASP A CA 1
ATOM 1503 C C . ASP A 1 190 ? 13.999 -10.031 20.516 1.00 82.62 190 ASP A C 1
ATOM 1505 O O . ASP A 1 190 ? 12.890 -10.394 20.904 1.00 82.62 190 ASP A O 1
ATOM 1509 N N . HIS A 1 191 ? 14.212 -8.897 19.849 1.00 86.69 191 HIS A N 1
ATOM 1510 C CA . HIS A 1 191 ? 13.162 -8.151 19.167 1.00 86.69 191 HIS A CA 1
ATOM 1511 C C . HIS A 1 191 ? 11.895 -7.876 20.032 1.00 86.69 191 HIS A C 1
ATOM 1513 O O . HIS A 1 191 ? 10.797 -8.340 19.714 1.00 86.69 191 HIS A O 1
ATOM 1519 N N . PRO A 1 192 ? 12.022 -7.107 21.142 1.00 82.06 192 PRO A N 1
ATOM 1520 C CA . PRO A 1 192 ? 10.897 -6.765 22.017 1.00 82.06 192 PRO A CA 1
ATOM 1521 C C . PRO A 1 192 ? 9.868 -5.818 21.362 1.00 82.06 192 PRO A C 1
ATOM 1523 O O . PRO A 1 192 ? 10.240 -5.000 20.514 1.00 82.06 192 PRO A O 1
ATOM 1526 N N . PRO A 1 193 ? 8.602 -5.800 21.840 1.00 84.12 193 PRO A N 1
ATOM 1527 C CA . PRO A 1 193 ? 8.089 -6.442 23.052 1.00 84.12 193 PRO A CA 1
ATOM 1528 C C . PRO A 1 193 ? 7.748 -7.924 22.855 1.00 84.12 193 PRO A C 1
ATOM 1530 O O . PRO A 1 193 ? 7.663 -8.424 21.742 1.00 84.12 193 PRO A O 1
ATOM 1533 N N . CYS A 1 194 ? 7.497 -8.629 23.961 1.00 84.56 194 CYS A N 1
ATOM 1534 C CA . CYS A 1 194 ? 6.956 -9.988 23.916 1.00 84.56 194 CYS A CA 1
ATOM 1535 C C . CYS A 1 194 ? 5.434 -9.973 24.097 1.00 84.56 194 CYS A C 1
ATOM 1537 O O . CYS A 1 194 ? 4.917 -9.198 24.894 1.00 84.56 194 CYS A O 1
ATOM 1539 N N . PHE A 1 195 ? 4.705 -10.881 23.455 1.00 88.06 195 PHE A N 1
ATOM 1540 C CA . PHE A 1 195 ? 3.246 -10.971 23.599 1.00 88.06 195 PHE A CA 1
ATOM 1541 C C . PHE A 1 195 ? 2.843 -12.053 24.600 1.00 88.06 195 PHE A C 1
ATOM 1543 O O . PHE A 1 195 ? 2.221 -13.043 24.240 1.00 88.06 195 PHE A O 1
ATOM 1550 N N . SER A 1 196 ? 3.230 -11.891 25.868 1.00 84.50 196 SER A N 1
ATOM 1551 C CA . SER A 1 196 ? 2.998 -12.891 26.922 1.00 84.50 196 SER A CA 1
ATOM 1552 C C . SER A 1 196 ? 2.603 -12.255 28.260 1.00 84.50 196 SER A C 1
ATOM 1554 O O . SER A 1 196 ? 2.623 -11.033 28.405 1.00 84.50 196 SER A O 1
ATOM 1556 N N . ARG A 1 197 ? 2.326 -13.094 29.272 1.00 82.88 197 ARG A N 1
ATOM 1557 C CA . ARG A 1 197 ? 1.998 -12.694 30.659 1.00 82.88 197 ARG A CA 1
ATOM 1558 C C . ARG A 1 197 ? 3.014 -11.775 31.348 1.00 82.88 197 ARG A C 1
ATOM 1560 O O . ARG A 1 197 ? 2.747 -11.294 32.439 1.00 82.88 197 ARG A O 1
ATOM 1567 N N . HIS A 1 198 ? 4.186 -11.586 30.750 1.00 80.56 198 HIS A N 1
ATOM 1568 C CA . HIS A 1 198 ? 5.229 -10.707 31.265 1.00 80.56 198 HIS A CA 1
ATOM 1569 C C . HIS A 1 198 ? 4.994 -9.230 30.904 1.00 80.56 198 HIS A C 1
ATOM 1571 O O . HIS A 1 198 ? 5.650 -8.369 31.480 1.00 80.56 198 HIS A O 1
ATOM 1577 N N . MET A 1 199 ? 4.072 -8.922 29.980 1.00 79.25 199 MET A N 1
ATOM 1578 C CA . MET A 1 199 ? 3.676 -7.540 29.695 1.00 79.25 199 MET A CA 1
ATOM 1579 C C . MET A 1 199 ? 2.598 -7.061 30.674 1.00 79.25 199 MET A C 1
ATOM 1581 O O . MET A 1 199 ? 1.637 -7.796 30.913 1.00 79.25 199 MET A O 1
ATOM 1585 N N . PRO A 1 200 ? 2.676 -5.812 31.171 1.00 75.12 200 PRO A N 1
ATOM 1586 C CA . PRO A 1 200 ? 1.734 -5.285 32.165 1.00 75.12 200 PRO A CA 1
ATOM 1587 C C . PRO A 1 200 ? 0.291 -5.205 31.645 1.00 75.12 200 PRO A C 1
ATOM 1589 O O . PRO A 1 200 ? -0.661 -5.282 32.411 1.00 75.12 200 PRO A O 1
ATOM 1592 N N . TRP A 1 201 ? 0.111 -5.101 30.328 1.00 80.38 201 TRP A N 1
ATOM 1593 C CA . TRP A 1 201 ? -1.194 -5.014 29.674 1.00 80.38 201 TRP A CA 1
ATOM 1594 C C . TRP A 1 201 ? -1.769 -6.371 29.229 1.00 80.38 201 TRP A C 1
ATOM 1596 O O . TRP A 1 201 ? -2.796 -6.401 28.547 1.00 80.38 201 TRP A O 1
ATOM 1606 N N . TRP A 1 202 ? -1.140 -7.497 29.595 1.00 82.88 202 TRP A N 1
ATOM 1607 C CA . TRP A 1 202 ? -1.538 -8.838 29.144 1.00 82.88 202 TRP A CA 1
ATOM 1608 C C . TRP A 1 202 ? -3.005 -9.174 29.443 1.00 82.88 202 TRP A C 1
ATOM 1610 O O . TRP A 1 202 ? -3.719 -9.639 28.553 1.00 82.88 202 TRP A O 1
ATOM 1620 N N . GLU A 1 203 ? -3.484 -8.876 30.655 1.00 83.19 203 GLU A N 1
ATOM 1621 C CA . GLU A 1 203 ? -4.869 -9.163 31.068 1.00 83.19 203 GLU A CA 1
ATOM 1622 C C . GLU A 1 203 ? -5.912 -8.435 30.202 1.00 83.19 203 GLU A C 1
ATOM 1624 O O . GLU A 1 203 ? -7.025 -8.923 30.004 1.00 83.19 203 GLU A O 1
ATOM 1629 N N . HIS A 1 204 ? -5.539 -7.298 29.608 1.00 80.69 204 HIS A N 1
ATOM 1630 C CA . HIS A 1 204 ? -6.400 -6.500 28.733 1.00 80.69 204 HIS A CA 1
ATOM 1631 C C . HIS A 1 204 ? -6.132 -6.728 27.239 1.00 80.69 204 HIS A C 1
ATOM 1633 O O . HIS A 1 204 ? -6.890 -6.252 26.387 1.00 80.69 204 HIS A O 1
ATOM 1639 N N . PHE A 1 205 ? -5.102 -7.503 26.889 1.00 86.69 205 PHE A N 1
ATOM 1640 C CA . PHE A 1 205 ? -4.693 -7.719 25.501 1.00 86.69 205 PHE A CA 1
ATOM 1641 C C . PHE A 1 205 ? -5.747 -8.467 24.669 1.00 86.69 205 PHE A C 1
ATOM 1643 O O . PHE A 1 205 ? -5.812 -8.326 23.446 1.00 86.69 205 PHE A O 1
ATOM 1650 N N . GLY A 1 206 ? -6.653 -9.203 25.320 1.00 91.38 206 GLY A N 1
ATOM 1651 C CA . GLY A 1 206 ? -7.821 -9.789 24.659 1.00 91.38 206 GLY A CA 1
ATOM 1652 C C . GLY A 1 206 ? -8.728 -8.740 23.997 1.00 91.38 206 GLY A C 1
ATOM 1653 O O . GLY A 1 206 ? -9.274 -8.995 22.923 1.00 91.38 206 GLY A O 1
ATOM 1654 N N . GLY A 1 207 ? -8.859 -7.546 24.589 1.00 90.88 207 GLY A N 1
ATOM 1655 C CA . GLY A 1 207 ? -9.592 -6.425 23.994 1.00 90.88 207 GLY A CA 1
ATOM 1656 C C . GLY A 1 207 ? -8.907 -5.898 22.733 1.00 90.88 207 GLY A C 1
ATOM 1657 O O . GLY A 1 207 ? -9.554 -5.746 21.699 1.00 90.88 207 GLY A O 1
ATOM 1658 N N . PHE A 1 208 ? -7.585 -5.723 22.788 1.00 93.06 208 PHE A N 1
ATOM 1659 C CA . PHE A 1 208 ? -6.768 -5.308 21.644 1.00 93.06 208 PHE A CA 1
ATOM 1660 C C . PHE A 1 208 ? -6.938 -6.255 20.446 1.00 93.06 208 PHE A C 1
ATOM 1662 O O . PHE A 1 208 ? -7.269 -5.823 19.343 1.00 93.06 208 PHE A O 1
ATOM 1669 N N . ASN A 1 209 ? -6.796 -7.566 20.662 1.00 96.12 209 ASN A N 1
ATOM 1670 C CA . ASN A 1 209 ? -6.939 -8.547 19.582 1.00 96.12 209 ASN A CA 1
ATOM 1671 C C . ASN A 1 209 ? -8.372 -8.610 19.040 1.00 96.12 209 ASN A C 1
ATOM 1673 O O . ASN A 1 209 ? -8.574 -8.750 17.836 1.00 96.12 209 ASN A O 1
ATOM 1677 N N . ARG A 1 210 ? -9.387 -8.453 19.901 1.00 98.06 210 ARG A N 1
ATOM 1678 C CA . ARG A 1 210 ? -10.795 -8.416 19.474 1.00 98.06 210 ARG A CA 1
ATOM 1679 C C . ARG A 1 210 ? -11.104 -7.199 18.603 1.00 98.06 210 ARG A C 1
ATOM 1681 O O . ARG A 1 210 ? -11.882 -7.329 17.659 1.00 98.06 210 ARG A O 1
ATOM 1688 N N . TYR A 1 211 ? -10.500 -6.048 18.902 1.00 97.75 211 TYR A N 1
ATOM 1689 C CA . TYR A 1 211 ? -10.593 -4.853 18.065 1.00 97.75 211 TYR A CA 1
ATOM 1690 C C . TYR A 1 211 ? -10.079 -5.135 16.646 1.00 97.75 211 TYR A C 1
ATOM 1692 O O . TYR A 1 211 ? -10.832 -4.979 15.685 1.00 97.75 211 TYR A O 1
ATOM 1700 N N . PHE A 1 212 ? -8.842 -5.630 16.517 1.00 98.25 212 PHE A N 1
ATOM 1701 C CA . PHE A 1 212 ? -8.235 -5.911 15.210 1.00 98.25 212 PHE A CA 1
ATOM 1702 C C . PHE A 1 212 ? -8.907 -7.066 14.468 1.00 98.25 212 PHE A C 1
ATOM 1704 O O . PHE A 1 212 ? -9.053 -6.988 13.254 1.00 98.25 212 PHE A O 1
ATOM 1711 N N . ALA A 1 213 ? -9.419 -8.080 15.169 1.00 98.38 213 ALA A N 1
ATOM 1712 C CA . ALA A 1 213 ? -10.215 -9.136 14.547 1.00 98.38 213 ALA A CA 1
ATOM 1713 C C . ALA A 1 213 ? -11.503 -8.587 13.904 1.00 98.38 213 ALA A C 1
ATOM 1715 O O . ALA A 1 213 ? -11.863 -8.974 12.792 1.00 98.38 213 ALA A O 1
ATOM 1716 N N . ARG A 1 214 ? -12.196 -7.658 14.578 1.00 98.44 214 ARG A N 1
ATOM 1717 C CA . ARG A 1 214 ? -13.421 -7.029 14.055 1.00 98.44 214 ARG A CA 1
ATOM 1718 C C . ARG A 1 214 ? -13.124 -6.040 12.929 1.00 98.44 214 ARG A C 1
ATOM 1720 O O . ARG A 1 214 ? -13.814 -6.067 11.912 1.00 98.44 214 ARG A O 1
ATOM 1727 N N . LEU A 1 215 ? -12.086 -5.214 13.075 1.00 98.69 215 LEU A N 1
ATOM 1728 C CA . LEU A 1 215 ? -11.640 -4.305 12.017 1.00 98.69 215 LEU A CA 1
ATOM 1729 C C . LEU A 1 215 ? -11.194 -5.090 10.774 1.00 98.69 215 LEU A C 1
ATOM 1731 O O . LEU A 1 215 ? -11.638 -4.801 9.666 1.00 98.69 215 LEU A O 1
ATOM 1735 N N . GLY A 1 216 ? -10.387 -6.134 10.970 1.00 98.62 216 GLY A N 1
ATOM 1736 C CA . GLY A 1 216 ? -9.935 -7.035 9.918 1.00 98.62 216 GLY A CA 1
ATOM 1737 C C . GLY A 1 216 ? -11.094 -7.709 9.186 1.00 98.62 216 GLY A C 1
ATOM 1738 O O . GLY A 1 216 ? -11.114 -7.738 7.958 1.00 98.62 216 GLY A O 1
ATOM 1739 N N . TRP A 1 217 ? -12.126 -8.156 9.913 1.00 98.38 217 TRP A N 1
ATOM 1740 C CA . TRP A 1 217 ? -13.341 -8.697 9.299 1.00 98.38 217 TRP A CA 1
ATOM 1741 C C . TRP A 1 217 ? -14.054 -7.670 8.408 1.00 98.38 217 TRP A C 1
ATOM 1743 O O . TRP A 1 217 ? -14.437 -8.009 7.286 1.00 98.38 217 TRP A O 1
ATOM 1753 N N . LEU A 1 218 ? -14.205 -6.419 8.861 1.00 98.44 218 LEU A N 1
ATOM 1754 C CA . LEU A 1 218 ? -14.820 -5.358 8.055 1.00 98.44 218 LEU A CA 1
ATOM 1755 C C . LEU A 1 218 ? -14.024 -5.100 6.773 1.00 98.44 218 LEU A C 1
ATOM 1757 O O . LEU A 1 218 ? -14.609 -5.017 5.693 1.00 98.44 218 LEU A O 1
ATOM 1761 N N . LEU A 1 219 ? -12.695 -5.013 6.868 1.00 98.56 219 LEU A N 1
ATOM 1762 C CA . LEU A 1 219 ? -11.813 -4.781 5.723 1.00 98.56 219 LEU A CA 1
ATOM 1763 C C . LEU A 1 219 ? -11.830 -5.960 4.734 1.00 98.56 219 LEU A C 1
ATOM 1765 O O . LEU A 1 219 ? -11.960 -5.736 3.531 1.00 98.56 219 LEU A O 1
ATOM 1769 N N . ALA A 1 220 ? -11.775 -7.202 5.226 1.00 98.44 220 ALA A N 1
ATOM 1770 C CA . ALA A 1 220 ? -11.772 -8.422 4.412 1.00 98.44 220 ALA A CA 1
ATOM 1771 C C . ALA A 1 220 ? -13.112 -8.708 3.707 1.00 98.44 220 ALA A C 1
ATOM 1773 O O . ALA A 1 220 ? -13.143 -9.410 2.696 1.00 98.44 220 ALA A O 1
ATOM 1774 N N . ASN A 1 221 ? -14.229 -8.188 4.231 1.00 98.31 221 ASN A N 1
ATOM 1775 C CA . ASN A 1 221 ? -15.574 -8.381 3.668 1.00 98.31 221 ASN A CA 1
ATOM 1776 C C . ASN A 1 221 ? -16.135 -7.113 3.004 1.00 98.31 221 ASN A C 1
ATOM 1778 O O . ASN A 1 221 ? -17.343 -6.987 2.803 1.00 98.31 221 ASN A O 1
ATOM 1782 N N . SER A 1 222 ? -15.263 -6.172 2.648 1.00 98.00 222 SER A N 1
ATOM 1783 C CA . SER A 1 222 ? -15.625 -4.944 1.945 1.00 98.00 222 SER A CA 1
ATOM 1784 C C . SER A 1 222 ? -14.612 -4.607 0.858 1.00 98.00 222 SER A C 1
ATOM 1786 O O . SER A 1 222 ? -13.501 -5.137 0.810 1.00 98.00 222 SER A O 1
ATOM 1788 N N . ARG A 1 223 ? -14.992 -3.693 -0.029 1.00 96.94 223 ARG A N 1
ATOM 1789 C CA . ARG A 1 223 ? -14.170 -3.207 -1.133 1.00 96.94 223 ARG A CA 1
ATOM 1790 C C . ARG A 1 223 ? -13.966 -1.705 -1.001 1.00 96.94 223 ARG A C 1
ATOM 1792 O O . ARG A 1 223 ? -14.952 -0.980 -0.883 1.00 96.94 223 ARG A O 1
ATOM 1799 N N . THR A 1 224 ? -12.716 -1.249 -1.104 1.00 96.56 224 THR A N 1
ATOM 1800 C CA . THR A 1 224 ? -12.395 0.176 -1.288 1.00 96.56 224 THR A CA 1
ATOM 1801 C C . THR A 1 224 ? -13.159 0.736 -2.479 1.00 96.56 224 THR A C 1
ATOM 1803 O O . THR A 1 224 ? -13.182 0.098 -3.535 1.00 96.56 224 THR A O 1
ATOM 1806 N N . GLN A 1 225 ? -13.780 1.897 -2.297 1.00 97.38 225 GLN A N 1
ATOM 1807 C CA . GLN A 1 225 ? -14.476 2.647 -3.339 1.00 97.38 225 GLN A CA 1
ATOM 1808 C C . GLN A 1 225 ? -13.541 3.721 -3.910 1.00 97.38 225 GLN A C 1
ATOM 1810 O O . GLN A 1 225 ? -13.666 4.904 -3.602 1.00 97.38 225 GLN A O 1
ATOM 1815 N N . THR A 1 226 ? -12.561 3.288 -4.704 1.00 96.38 226 THR A N 1
ATOM 1816 C CA . THR A 1 226 ? -11.677 4.171 -5.477 1.00 96.38 226 THR A CA 1
ATOM 1817 C C . THR A 1 226 ? -11.886 3.942 -6.971 1.00 96.38 226 THR A C 1
ATOM 1819 O O . THR A 1 226 ? -12.176 2.825 -7.397 1.00 96.38 226 THR A O 1
ATOM 1822 N N . ASN A 1 227 ? -11.741 5.010 -7.750 1.00 96.50 227 ASN A N 1
ATOM 1823 C CA . ASN A 1 227 ? -11.749 5.029 -9.210 1.00 96.50 227 ASN A CA 1
ATOM 1824 C C . ASN A 1 227 ? -10.426 5.572 -9.790 1.00 96.50 227 ASN A C 1
ATOM 1826 O O . ASN A 1 227 ? -10.356 5.826 -10.994 1.00 96.50 227 ASN A O 1
ATOM 1830 N N . CYS A 1 228 ? -9.402 5.761 -8.952 1.00 98.56 228 CYS A N 1
ATOM 1831 C CA . CYS A 1 228 ? -8.111 6.329 -9.322 1.00 98.56 228 CYS A CA 1
ATOM 1832 C C . CYS A 1 228 ? -7.004 5.275 -9.199 1.00 98.56 228 CYS A C 1
ATOM 1834 O O . CYS A 1 228 ? -6.845 4.637 -8.157 1.00 98.56 228 CYS A O 1
ATOM 1836 N N . LEU A 1 229 ? -6.237 5.109 -10.272 1.00 98.75 229 LEU A N 1
ATOM 1837 C CA . LEU A 1 229 ? -5.048 4.269 -10.322 1.00 98.75 229 LEU A CA 1
ATOM 1838 C C . LEU A 1 229 ? -3.799 5.142 -10.322 1.00 98.75 229 LEU A C 1
ATOM 1840 O O . LEU A 1 229 ? -3.731 6.081 -11.103 1.00 98.75 229 LEU A O 1
ATOM 1844 N N . VAL A 1 230 ? -2.785 4.802 -9.537 1.00 98.81 230 VAL A N 1
ATOM 1845 C CA . VAL A 1 230 ? -1.445 5.393 -9.630 1.00 98.81 230 VAL A CA 1
ATOM 1846 C C . VAL A 1 230 ? -0.485 4.347 -10.191 1.00 98.81 230 VAL A C 1
ATOM 1848 O O . VAL A 1 230 ? -0.363 3.257 -9.634 1.00 98.81 230 VAL A O 1
ATOM 1851 N N . VAL A 1 231 ? 0.206 4.661 -11.287 1.00 98.62 231 VAL A N 1
ATOM 1852 C CA . VAL A 1 231 ? 1.229 3.762 -11.852 1.00 98.62 231 VAL A CA 1
ATOM 1853 C C . VAL A 1 231 ? 2.436 3.701 -10.911 1.00 98.62 231 VAL A C 1
ATOM 1855 O O . VAL A 1 231 ? 2.885 4.731 -10.415 1.00 98.62 231 VAL A O 1
ATOM 1858 N N . ASN A 1 232 ? 2.963 2.506 -10.651 1.00 98.12 232 ASN A N 1
ATOM 1859 C CA . ASN A 1 232 ? 4.179 2.314 -9.862 1.00 98.12 232 ASN A CA 1
ATOM 1860 C C . ASN A 1 232 ? 5.425 2.720 -10.686 1.00 98.12 232 ASN A C 1
ATOM 1862 O O . ASN A 1 232 ? 5.661 2.117 -11.732 1.00 98.12 232 ASN A O 1
ATOM 1866 N N . PRO A 1 233 ? 6.253 3.687 -10.240 1.00 97.56 233 PRO A N 1
ATOM 1867 C CA . PRO A 1 233 ? 7.413 4.166 -10.997 1.00 97.56 233 PRO A CA 1
ATOM 1868 C C . PRO A 1 233 ? 8.680 3.304 -10.832 1.00 97.56 233 PRO A C 1
ATOM 1870 O O . PRO A 1 233 ? 9.782 3.793 -11.090 1.00 97.56 233 PRO A O 1
ATOM 1873 N N . MET A 1 234 ? 8.558 2.040 -10.407 1.00 97.69 234 MET A N 1
ATOM 1874 C CA . MET A 1 234 ? 9.685 1.139 -10.117 1.00 97.69 234 MET A CA 1
ATOM 1875 C C . MET A 1 234 ? 10.735 1.083 -11.240 1.00 97.69 234 MET A C 1
ATOM 1877 O O . MET A 1 234 ? 11.933 1.091 -10.963 1.00 97.69 234 MET A O 1
ATOM 1881 N N . ALA A 1 235 ? 10.320 1.118 -12.511 1.00 96.81 235 ALA A N 1
ATOM 1882 C CA . ALA A 1 235 ? 11.247 1.085 -13.641 1.00 96.81 235 ALA A CA 1
ATOM 1883 C C . ALA A 1 235 ? 12.233 2.271 -13.670 1.00 96.81 235 ALA A C 1
ATOM 1885 O O . ALA A 1 235 ? 13.348 2.133 -14.169 1.00 96.81 235 ALA A O 1
ATOM 1886 N N . SER A 1 236 ? 11.868 3.420 -13.087 1.00 96.81 236 SER A N 1
ATOM 1887 C CA . SER A 1 236 ? 12.780 4.566 -12.951 1.00 96.81 236 SER A CA 1
ATOM 1888 C C . SER A 1 236 ? 13.862 4.333 -11.889 1.00 96.81 236 SER A C 1
ATOM 1890 O O . SER A 1 236 ? 14.985 4.798 -12.058 1.00 96.81 236 SER A O 1
ATOM 1892 N N . VAL A 1 237 ? 13.581 3.535 -10.850 1.00 97.00 237 VAL A N 1
ATOM 1893 C CA . VAL A 1 237 ? 14.588 3.117 -9.854 1.00 97.00 237 VAL A CA 1
ATOM 1894 C C . VAL A 1 237 ? 15.675 2.266 -10.519 1.00 97.00 237 VAL A C 1
ATOM 1896 O O . VAL A 1 237 ? 16.858 2.428 -10.220 1.00 97.00 237 VAL A O 1
ATOM 1899 N N . TYR A 1 238 ? 15.305 1.398 -11.467 1.00 96.44 238 TYR A N 1
ATOM 1900 C CA . TYR A 1 238 ? 16.254 0.534 -12.184 1.00 96.44 238 TYR A CA 1
ATOM 1901 C C . TYR A 1 238 ? 17.328 1.326 -12.944 1.00 96.44 238 TYR A C 1
ATOM 1903 O O . TYR A 1 238 ? 18.490 0.906 -12.986 1.00 96.44 238 TYR A O 1
ATOM 1911 N N . LEU A 1 239 ? 16.964 2.487 -13.502 1.00 95.19 239 LEU A N 1
ATOM 1912 C CA . LEU A 1 239 ? 17.862 3.326 -14.303 1.00 95.19 239 LEU A CA 1
ATOM 1913 C C . LEU A 1 239 ? 19.115 3.733 -13.528 1.00 95.19 239 LEU A C 1
ATOM 1915 O O . LEU A 1 239 ? 20.206 3.731 -14.087 1.00 95.19 239 LEU A O 1
ATOM 1919 N N . THR A 1 240 ? 18.978 4.022 -12.235 1.00 93.00 240 THR A N 1
ATOM 1920 C CA . THR A 1 240 ? 20.041 4.644 -11.431 1.00 93.00 240 THR A CA 1
ATOM 1921 C C . THR A 1 240 ? 20.407 3.864 -10.168 1.00 93.00 240 THR A C 1
ATOM 1923 O O . THR A 1 240 ? 21.277 4.302 -9.421 1.00 93.00 240 THR A O 1
ATOM 1926 N N . TYR A 1 241 ? 19.799 2.695 -9.917 1.00 93.06 241 TYR A N 1
ATOM 1927 C CA . TYR A 1 241 ? 20.127 1.875 -8.744 1.00 93.06 241 TYR A CA 1
ATOM 1928 C C . TYR A 1 241 ? 21.582 1.379 -8.729 1.00 93.06 241 TYR A C 1
ATOM 1930 O O . TYR A 1 241 ? 21.968 0.457 -9.448 1.00 93.06 241 TYR A O 1
ATOM 1938 N N . GLU A 1 242 ? 22.390 1.939 -7.844 1.00 88.38 242 GLU A N 1
ATOM 1939 C CA . GLU A 1 242 ? 23.754 1.498 -7.598 1.00 88.38 242 GLU A CA 1
ATOM 1940 C C . GLU A 1 242 ? 23.893 1.173 -6.110 1.00 88.38 242 GLU A C 1
ATOM 1942 O O . GLU A 1 242 ? 23.680 2.038 -5.263 1.00 88.38 242 GLU A O 1
ATOM 1947 N N . ARG A 1 243 ? 24.262 -0.067 -5.763 1.00 82.50 243 ARG A N 1
ATOM 1948 C CA . ARG A 1 243 ? 24.318 -0.511 -4.355 1.00 82.50 243 ARG A CA 1
ATOM 1949 C C . ARG A 1 243 ? 25.261 0.341 -3.494 1.00 82.50 243 ARG A C 1
ATOM 1951 O O . ARG A 1 243 ? 25.008 0.543 -2.313 1.00 82.50 243 ARG A O 1
ATOM 1958 N N . SER A 1 244 ? 26.356 0.831 -4.073 1.00 82.81 244 SER A N 1
ATOM 1959 C CA . SER A 1 244 ? 27.309 1.737 -3.416 1.00 82.81 244 SER A CA 1
ATOM 1960 C C . SER A 1 244 ? 26.812 3.180 -3.308 1.00 82.81 244 SER A C 1
ATOM 1962 O O . SER A 1 244 ? 27.386 3.957 -2.546 1.00 82.81 244 SER A O 1
ATOM 1964 N N . ARG A 1 245 ? 25.778 3.559 -4.069 1.00 85.38 245 ARG A N 1
ATOM 1965 C CA . ARG A 1 245 ? 25.319 4.941 -4.219 1.00 85.38 245 ARG A CA 1
ATOM 1966 C C . ARG A 1 245 ? 23.831 4.997 -4.578 1.00 85.38 245 ARG A C 1
ATOM 1968 O O . ARG A 1 245 ? 23.440 5.206 -5.720 1.00 85.38 245 ARG A O 1
ATOM 1975 N N . GLU A 1 246 ? 22.988 4.888 -3.561 1.00 86.56 246 GLU A N 1
ATOM 1976 C CA . GLU A 1 246 ? 21.525 4.874 -3.727 1.00 86.56 246 GLU A CA 1
ATOM 1977 C C . GLU A 1 246 ? 20.898 6.274 -3.881 1.00 86.56 246 GLU A C 1
ATOM 1979 O O . GLU A 1 246 ? 19.694 6.399 -4.084 1.00 86.56 246 GLU A O 1
ATOM 1984 N N . ALA A 1 247 ? 21.683 7.352 -3.765 1.00 89.44 247 ALA A N 1
ATOM 1985 C CA . ALA A 1 247 ? 21.159 8.721 -3.745 1.00 89.44 247 ALA A CA 1
ATOM 1986 C C . ALA A 1 247 ? 20.362 9.088 -5.011 1.00 89.44 247 ALA A C 1
ATOM 1988 O O . ALA A 1 247 ? 19.374 9.813 -4.924 1.00 89.44 247 ALA A O 1
ATOM 1989 N N . ASP A 1 248 ? 20.768 8.582 -6.179 1.00 90.44 248 ASP A N 1
ATOM 1990 C CA . ASP A 1 248 ? 20.090 8.895 -7.436 1.00 90.44 248 ASP A CA 1
ATOM 1991 C C . ASP A 1 248 ? 18.758 8.155 -7.584 1.00 90.44 248 ASP A C 1
ATOM 1993 O O . ASP A 1 248 ? 17.765 8.783 -7.948 1.00 90.44 248 ASP A O 1
ATOM 1997 N N . CYS A 1 249 ? 18.689 6.867 -7.232 1.00 91.19 249 CYS A N 1
ATOM 1998 C CA . CYS A 1 249 ? 17.436 6.116 -7.328 1.00 91.19 249 CYS A CA 1
ATOM 1999 C C . CYS A 1 249 ? 16.413 6.527 -6.254 1.00 91.19 249 CYS A C 1
ATOM 2001 O O . CYS A 1 249 ? 15.208 6.493 -6.504 1.00 91.19 249 CYS A O 1
ATOM 2003 N N . ARG A 1 250 ? 16.871 7.025 -5.094 1.00 94.12 250 ARG A N 1
ATOM 2004 C CA . ARG A 1 250 ? 16.001 7.584 -4.041 1.00 94.12 250 ARG A CA 1
ATOM 2005 C C . ARG A 1 250 ? 15.231 8.834 -4.474 1.00 94.12 250 ARG A C 1
ATOM 2007 O O . ARG A 1 250 ? 14.195 9.130 -3.886 1.00 94.12 250 ARG A O 1
ATOM 2014 N N . LYS A 1 251 ? 15.646 9.534 -5.538 1.00 95.19 251 LYS A N 1
ATOM 2015 C CA . LYS A 1 251 ? 14.863 10.650 -6.109 1.00 95.19 251 LYS A CA 1
ATOM 2016 C C . LYS A 1 251 ? 13.467 10.202 -6.553 1.00 95.19 251 LYS A C 1
ATOM 2018 O O . LYS A 1 251 ? 12.521 10.984 -6.442 1.00 95.19 251 LYS A O 1
ATOM 2023 N N . THR A 1 252 ? 13.330 8.957 -7.020 1.00 96.25 252 THR A N 1
ATOM 2024 C CA . THR A 1 252 ? 12.034 8.352 -7.361 1.00 96.25 252 THR A CA 1
ATOM 2025 C C . THR A 1 252 ? 11.183 8.108 -6.116 1.00 96.25 252 THR A C 1
ATOM 2027 O O . THR A 1 252 ? 9.985 8.376 -6.143 1.00 96.25 252 THR A O 1
ATOM 2030 N N . ASP A 1 253 ? 11.778 7.670 -5.003 1.00 96.62 253 ASP A N 1
ATOM 2031 C CA . ASP A 1 253 ? 11.047 7.529 -3.737 1.00 96.62 253 ASP A CA 1
ATOM 2032 C C . ASP A 1 253 ? 10.540 8.878 -3.234 1.00 96.62 253 ASP A C 1
ATOM 2034 O O . ASP A 1 253 ? 9.378 9.009 -2.856 1.00 96.62 253 ASP A O 1
ATOM 2038 N N . GLU A 1 254 ? 11.392 9.902 -3.267 1.00 96.50 254 GLU A N 1
ATOM 2039 C CA . GLU A 1 254 ? 11.034 11.247 -2.825 1.00 96.50 254 GLU A CA 1
ATOM 2040 C C . GLU A 1 254 ? 9.923 11.862 -3.685 1.00 96.50 254 GLU A C 1
ATOM 2042 O O . GLU A 1 254 ? 8.993 12.475 -3.154 1.00 96.50 254 GLU A O 1
ATOM 2047 N N . SER A 1 255 ? 9.997 11.721 -5.015 1.00 97.12 255 SER A N 1
ATOM 2048 C CA . SER A 1 255 ? 8.943 12.215 -5.909 1.00 97.12 255 SER A CA 1
ATOM 2049 C C . SER A 1 255 ? 7.635 11.465 -5.692 1.00 97.12 255 SER A C 1
ATOM 2051 O O . SER A 1 255 ? 6.577 12.093 -5.606 1.00 97.12 255 SER A O 1
ATOM 2053 N N . PHE A 1 256 ? 7.704 10.146 -5.513 1.00 97.81 256 PHE A N 1
ATOM 2054 C CA . PHE A 1 256 ? 6.526 9.330 -5.282 1.00 97.81 256 PHE A CA 1
ATOM 2055 C C . PHE A 1 256 ? 5.889 9.610 -3.919 1.00 97.81 256 PHE A C 1
ATOM 2057 O O . PHE A 1 256 ? 4.670 9.732 -3.828 1.00 97.81 256 PHE A O 1
ATOM 2064 N N . ALA A 1 257 ? 6.681 9.800 -2.861 1.00 96.81 257 ALA A N 1
ATOM 2065 C CA . ALA A 1 257 ? 6.187 10.217 -1.550 1.00 96.81 257 ALA A CA 1
ATOM 2066 C C . ALA A 1 257 ? 5.450 11.567 -1.622 1.00 96.81 257 ALA A C 1
ATOM 2068 O O . ALA A 1 257 ? 4.324 11.676 -1.132 1.00 96.81 257 ALA A O 1
ATOM 2069 N N . ARG A 1 258 ? 6.019 12.562 -2.323 1.00 97.38 258 ARG A N 1
ATOM 2070 C CA . ARG A 1 258 ? 5.365 13.866 -2.539 1.00 97.38 258 ARG A CA 1
ATOM 2071 C C . ARG A 1 258 ? 4.033 13.741 -3.277 1.00 97.38 258 ARG A C 1
ATOM 2073 O O . ARG A 1 258 ? 3.083 14.440 -2.920 1.00 97.38 258 ARG A O 1
ATOM 2080 N N . LEU A 1 259 ? 3.938 12.860 -4.276 1.00 98.25 259 LEU A N 1
ATOM 2081 C CA . LEU A 1 259 ? 2.668 12.584 -4.950 1.00 98.25 259 LEU A CA 1
ATOM 2082 C C . LEU A 1 259 ? 1.642 11.998 -3.975 1.00 98.25 259 LEU A C 1
ATOM 2084 O O . LEU A 1 259 ? 0.511 12.472 -3.929 1.00 98.25 259 LEU A O 1
ATOM 2088 N N . GLN A 1 260 ? 2.022 11.003 -3.174 1.00 97.38 260 GLN A N 1
ATOM 2089 C CA . GLN A 1 260 ? 1.111 10.376 -2.210 1.00 97.38 260 GLN A CA 1
ATOM 2090 C C . GLN A 1 260 ? 0.583 11.391 -1.181 1.00 97.38 260 GLN A C 1
ATOM 2092 O O . GLN A 1 260 ? -0.618 11.437 -0.917 1.00 97.38 260 GLN A O 1
ATOM 2097 N N . GLU A 1 261 ? 1.445 12.265 -0.654 1.00 95.94 261 GLU A N 1
ATOM 2098 C CA . GLU A 1 261 ? 1.039 13.373 0.224 1.00 95.94 261 GLU A CA 1
ATOM 2099 C C . GLU A 1 261 ? 0.088 14.352 -0.472 1.00 95.94 261 GLU A C 1
ATOM 2101 O O . GLU A 1 261 ? -0.896 14.812 0.113 1.00 95.94 261 GLU A O 1
ATOM 2106 N N . LYS A 1 262 ? 0.366 14.675 -1.737 1.00 97.12 262 LYS A N 1
ATOM 2107 C CA . LYS A 1 262 ? -0.475 15.552 -2.552 1.00 97.12 262 LYS A CA 1
ATOM 2108 C C . LYS A 1 262 ? -1.858 14.940 -2.761 1.00 97.12 262 LYS A C 1
ATOM 2110 O O . LYS A 1 262 ? -2.841 15.623 -2.504 1.00 97.12 262 LYS A O 1
ATOM 2115 N N . LEU A 1 263 ? -1.947 13.669 -3.151 1.00 97.38 263 LEU A N 1
ATOM 2116 C CA . LEU A 1 263 ? -3.220 12.958 -3.301 1.00 97.38 263 LEU A CA 1
ATOM 2117 C C . LEU A 1 263 ? -3.991 12.910 -1.975 1.00 97.38 263 LEU A C 1
ATOM 2119 O O . LEU A 1 263 ? -5.197 13.157 -1.972 1.00 97.38 263 LEU A O 1
ATOM 2123 N N . ASN A 1 264 ? -3.299 12.697 -0.848 1.00 96.00 264 ASN A N 1
ATOM 2124 C CA . ASN A 1 264 ? -3.924 12.712 0.474 1.00 96.00 264 ASN A CA 1
ATOM 2125 C C . ASN A 1 264 ? -4.528 14.083 0.823 1.00 96.00 264 ASN A C 1
ATOM 2127 O O . ASN A 1 264 ? -5.674 14.154 1.255 1.00 96.00 264 ASN A O 1
ATOM 2131 N N . ARG A 1 265 ? -3.809 15.186 0.565 1.00 95.62 265 ARG A N 1
ATOM 2132 C CA . ARG A 1 265 ? -4.325 16.556 0.778 1.00 95.62 265 ARG A CA 1
ATOM 2133 C C . ARG A 1 265 ? -5.559 16.882 -0.066 1.00 95.62 265 ARG A C 1
ATOM 2135 O O . ARG A 1 265 ? -6.398 17.660 0.370 1.00 95.62 265 ARG A O 1
ATOM 2142 N N . TYR A 1 266 ? -5.673 16.302 -1.260 1.00 95.94 266 TYR A N 1
ATOM 2143 C CA . TYR A 1 266 ? -6.863 16.438 -2.108 1.00 95.94 266 TYR A CA 1
ATOM 2144 C C . TYR A 1 266 ? -7.999 15.487 -1.702 1.00 95.94 266 TYR A C 1
ATOM 2146 O O . TYR A 1 266 ? -9.072 15.535 -2.296 1.00 95.94 266 TYR A O 1
ATOM 2154 N N . GLY A 1 267 ? -7.778 14.607 -0.722 1.00 95.38 267 GLY A N 1
ATOM 2155 C CA . GLY A 1 267 ? -8.747 13.592 -0.334 1.00 95.38 267 GLY A CA 1
ATOM 2156 C C . GLY A 1 267 ? -8.967 12.536 -1.419 1.00 95.38 267 GLY A C 1
ATOM 2157 O O . GLY A 1 267 ? -10.065 12.003 -1.522 1.00 95.38 267 GLY A O 1
ATOM 2158 N N . ILE A 1 268 ? -7.965 12.220 -2.243 1.00 97.19 268 ILE A N 1
ATOM 2159 C CA . ILE A 1 268 ? -8.091 11.233 -3.326 1.00 97.19 268 ILE A CA 1
ATOM 2160 C C . ILE A 1 268 ? -7.739 9.837 -2.803 1.00 97.19 268 ILE A C 1
ATOM 2162 O O . ILE A 1 268 ? -6.602 9.580 -2.407 1.00 97.19 268 ILE A O 1
ATOM 2166 N N . LEU A 1 269 ? -8.694 8.903 -2.861 1.00 97.44 269 LEU A N 1
ATOM 2167 C CA . LEU A 1 269 ? -8.410 7.473 -2.706 1.00 97.44 269 LEU A CA 1
ATOM 2168 C C . LEU A 1 269 ? -7.856 6.912 -4.009 1.00 97.44 269 LEU A C 1
ATOM 2170 O O . LEU A 1 269 ? -8.435 7.145 -5.068 1.00 97.44 269 LEU A O 1
ATOM 2174 N N . TYR A 1 270 ? -6.806 6.105 -3.927 1.00 98.44 270 TYR A N 1
ATOM 2175 C CA . TYR A 1 270 ? -6.179 5.474 -5.084 1.00 98.44 270 TYR A CA 1
ATOM 2176 C C . TYR A 1 270 ? -5.589 4.112 -4.726 1.00 98.44 270 TYR A C 1
ATOM 2178 O O . TYR A 1 270 ? -5.156 3.898 -3.586 1.00 98.44 270 TYR A O 1
ATOM 2186 N N . ASP A 1 271 ? -5.528 3.248 -5.735 1.00 98.69 271 ASP A N 1
ATOM 2187 C CA . ASP A 1 271 ? -4.735 2.021 -5.726 1.00 98.69 271 ASP A CA 1
ATOM 2188 C C . ASP A 1 271 ? -3.447 2.232 -6.538 1.00 98.69 271 ASP A C 1
ATOM 2190 O O . ASP A 1 271 ? -3.426 2.992 -7.506 1.00 98.69 271 ASP A O 1
ATOM 2194 N N . ILE A 1 272 ? -2.370 1.544 -6.166 1.00 98.69 272 ILE A N 1
ATOM 2195 C CA . ILE A 1 272 ? -1.119 1.490 -6.930 1.00 98.69 272 ILE A CA 1
ATOM 2196 C C . ILE A 1 272 ? -1.175 0.284 -7.874 1.00 98.69 272 ILE A C 1
ATOM 2198 O O . ILE A 1 272 ? -1.598 -0.801 -7.474 1.00 98.69 272 ILE A O 1
ATOM 2202 N N . ALA A 1 273 ? -0.737 0.450 -9.119 1.00 97.75 273 ALA A N 1
ATOM 2203 C CA . ALA A 1 273 ? -0.605 -0.652 -10.064 1.00 97.75 273 ALA A CA 1
ATOM 2204 C C . ALA A 1 273 ? 0.834 -0.832 -10.533 1.00 97.75 273 ALA A C 1
ATOM 2206 O O . ALA A 1 273 ? 1.481 0.098 -11.012 1.00 97.75 273 ALA A O 1
ATOM 2207 N N . ASP A 1 274 ? 1.304 -2.065 -10.394 1.00 98.19 274 ASP A N 1
ATOM 2208 C CA . ASP A 1 274 ? 2.573 -2.533 -10.927 1.00 98.19 274 ASP A CA 1
ATOM 2209 C C . ASP A 1 274 ? 2.473 -2.807 -12.433 1.00 98.19 274 ASP A C 1
ATOM 2211 O O . ASP A 1 274 ? 1.451 -3.301 -12.912 1.00 98.19 274 ASP A O 1
ATOM 2215 N N . GLU A 1 275 ? 3.532 -2.506 -13.182 1.00 98.06 275 GLU A N 1
ATOM 2216 C CA . GLU A 1 275 ? 3.536 -2.634 -14.641 1.00 98.06 275 GLU A CA 1
ATOM 2217 C C . GLU A 1 275 ? 3.370 -4.080 -15.128 1.00 98.06 275 GLU A C 1
ATOM 2219 O O . GLU A 1 275 ? 2.705 -4.305 -16.143 1.00 98.06 275 GLU A O 1
ATOM 2224 N N . GLN A 1 276 ? 3.908 -5.070 -14.406 1.00 96.81 276 GLN A N 1
ATOM 2225 C CA . GLN A 1 276 ? 3.741 -6.482 -14.750 1.00 96.81 276 GLN A CA 1
ATOM 2226 C C . GLN A 1 276 ? 2.303 -6.938 -14.471 1.00 96.81 276 GLN A C 1
ATOM 2228 O O . GLN A 1 276 ? 1.677 -7.565 -15.327 1.00 96.81 276 GLN A O 1
ATOM 2233 N N . ILE A 1 277 ? 1.729 -6.545 -13.329 1.00 98.06 277 ILE A N 1
ATOM 2234 C CA . ILE A 1 277 ? 0.315 -6.822 -13.015 1.00 98.06 277 ILE A CA 1
ATOM 2235 C C . ILE A 1 277 ? -0.607 -6.152 -14.041 1.00 98.06 277 ILE A C 1
ATOM 2237 O O . ILE A 1 277 ? -1.575 -6.761 -14.502 1.00 98.06 277 ILE A O 1
ATOM 2241 N N . MET A 1 278 ? -0.304 -4.915 -14.445 1.00 98.12 278 MET A N 1
ATOM 2242 C CA . MET A 1 278 ? -1.029 -4.223 -15.512 1.00 98.12 278 MET A CA 1
ATOM 2243 C C . MET A 1 278 ? -0.906 -4.952 -16.849 1.00 98.12 278 MET A C 1
ATOM 2245 O O . MET A 1 278 ? -1.896 -5.062 -17.566 1.00 98.12 278 MET A O 1
ATOM 2249 N N . ALA A 1 279 ? 0.273 -5.464 -17.195 1.00 97.81 279 ALA A N 1
ATOM 2250 C CA . ALA A 1 279 ? 0.470 -6.214 -18.430 1.00 97.81 279 ALA A CA 1
ATOM 2251 C C . ALA A 1 279 ? -0.332 -7.527 -18.459 1.00 97.81 279 ALA A C 1
ATOM 2253 O O . ALA A 1 279 ? -0.873 -7.882 -19.507 1.00 97.81 279 ALA A O 1
ATOM 2254 N N . GLU A 1 280 ? -0.423 -8.230 -17.327 1.00 96.94 280 GLU A N 1
ATOM 2255 C CA . GLU A 1 280 ? -1.095 -9.532 -17.211 1.00 96.94 280 GLU A CA 1
ATOM 2256 C C . GLU A 1 280 ? -2.619 -9.414 -17.041 1.00 96.94 280 GLU A C 1
ATOM 2258 O O . GLU A 1 280 ? -3.376 -10.220 -17.587 1.00 96.94 280 GLU A O 1
ATOM 2263 N N . HIS A 1 281 ? -3.089 -8.403 -16.304 1.00 98.00 281 HIS A N 1
ATOM 2264 C CA . HIS A 1 281 ? -4.491 -8.289 -15.881 1.00 98.00 281 HIS A CA 1
ATOM 2265 C C . HIS A 1 281 ? -5.200 -7.018 -16.361 1.00 98.00 281 HIS A C 1
ATOM 2267 O O . HIS A 1 281 ? -6.400 -6.856 -16.103 1.00 98.00 281 HIS A O 1
ATOM 2273 N N . GLY A 1 282 ? -4.481 -6.117 -17.030 1.00 97.75 282 GLY A N 1
ATOM 2274 C CA . GLY A 1 282 ? -4.994 -4.849 -17.528 1.00 97.75 282 GLY A CA 1
ATOM 2275 C C . GLY A 1 282 ? -5.807 -4.995 -18.809 1.00 97.75 282 GLY A C 1
ATOM 2276 O O . GLY A 1 282 ? -5.370 -5.602 -19.785 1.00 97.75 282 GLY A O 1
ATOM 2277 N N . LYS A 1 283 ? -6.995 -4.392 -18.832 1.00 97.62 283 LYS A N 1
ATOM 2278 C CA . LYS A 1 283 ? -7.833 -4.284 -20.032 1.00 97.62 283 LYS A CA 1
ATOM 2279 C C . LYS A 1 283 ? -8.664 -3.011 -20.022 1.00 97.62 283 LYS A C 1
ATOM 2281 O O . LYS A 1 283 ? -9.025 -2.509 -18.963 1.00 97.62 283 LYS A O 1
ATOM 2286 N N . ILE A 1 284 ? -9.014 -2.517 -21.203 1.00 98.19 284 ILE A N 1
ATOM 2287 C CA . ILE A 1 284 ? -9.918 -1.373 -21.332 1.00 98.19 284 ILE A CA 1
ATOM 2288 C C . ILE A 1 284 ? -11.365 -1.863 -21.240 1.00 98.19 284 ILE A C 1
ATOM 2290 O O . ILE A 1 284 ? -11.750 -2.807 -21.932 1.00 98.19 284 ILE A O 1
ATOM 2294 N N . ALA A 1 285 ? -12.159 -1.239 -20.373 1.00 95.88 285 ALA A N 1
ATOM 2295 C CA . ALA A 1 285 ? -13.575 -1.531 -20.181 1.00 95.88 285 ALA A CA 1
ATOM 2296 C C . ALA A 1 285 ? -14.372 -0.220 -20.238 1.00 95.88 285 ALA A C 1
ATOM 2298 O O . ALA A 1 285 ? -14.406 0.540 -19.273 1.00 95.88 285 ALA A O 1
ATOM 2299 N N . GLY A 1 286 ? -14.995 0.064 -21.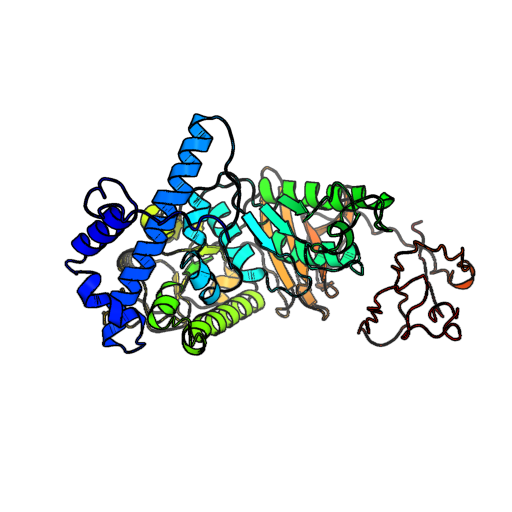386 1.00 95.25 286 GLY A N 1
ATOM 2300 C CA . GLY A 1 286 ? -15.583 1.382 -21.635 1.00 95.25 286 GLY A CA 1
ATOM 2301 C C . GLY A 1 286 ? -14.493 2.456 -21.641 1.00 95.25 286 GLY A C 1
ATOM 2302 O O . GLY A 1 286 ? -13.512 2.317 -22.365 1.00 95.25 286 GLY A O 1
ATOM 2303 N N . ASN A 1 287 ? -14.649 3.484 -20.810 1.00 94.19 287 ASN A N 1
ATOM 2304 C CA . ASN A 1 287 ? -13.657 4.542 -20.596 1.00 94.19 287 ASN A CA 1
ATOM 2305 C C . ASN A 1 287 ? -12.767 4.310 -19.357 1.00 94.19 287 ASN A C 1
ATOM 2307 O O . ASN A 1 287 ? -12.039 5.215 -18.955 1.00 94.19 287 ASN A O 1
ATOM 2311 N N . SER A 1 288 ? -12.829 3.127 -18.738 1.00 97.62 288 SER A N 1
ATOM 2312 C CA . SER A 1 288 ? -12.031 2.774 -17.562 1.00 97.62 288 SER A CA 1
ATOM 2313 C C . SER A 1 288 ? -10.909 1.794 -17.913 1.00 97.62 288 SER A C 1
ATOM 2315 O O . SER A 1 288 ? -11.049 0.930 -18.786 1.00 97.62 288 SER A O 1
ATOM 2317 N N . LEU A 1 289 ? -9.797 1.890 -17.187 1.00 98.56 289 LEU A N 1
ATOM 2318 C CA . LEU A 1 289 ? -8.767 0.861 -17.137 1.00 98.56 289 LEU A CA 1
ATOM 2319 C C . LEU A 1 289 ? -9.143 -0.149 -16.048 1.00 98.56 289 LEU A C 1
ATOM 2321 O O . LEU A 1 289 ? -9.204 0.199 -14.872 1.00 98.56 289 LEU A O 1
ATOM 2325 N N . ARG A 1 290 ? -9.392 -1.403 -16.429 1.00 98.56 290 ARG A N 1
ATOM 2326 C CA . ARG A 1 290 ? -9.648 -2.499 -15.494 1.00 98.56 290 ARG A CA 1
ATOM 2327 C C . ARG A 1 290 ? -8.370 -3.269 -15.209 1.00 98.56 290 ARG A C 1
ATOM 2329 O O . ARG A 1 290 ? -7.794 -3.815 -16.144 1.00 98.56 290 ARG A O 1
ATOM 2336 N N . ILE A 1 291 ? -7.997 -3.396 -13.938 1.00 98.44 291 ILE A N 1
ATOM 2337 C CA . ILE A 1 291 ? -6.943 -4.307 -13.473 1.00 98.44 291 ILE A CA 1
ATOM 2338 C C . ILE A 1 291 ? -7.607 -5.408 -12.645 1.00 98.44 291 ILE A C 1
ATOM 2340 O O . ILE A 1 291 ? -8.101 -5.159 -11.544 1.00 98.44 291 ILE A O 1
ATOM 2344 N N . GLY A 1 292 ? -7.677 -6.622 -13.197 1.00 97.69 292 GLY A N 1
ATOM 2345 C CA . GLY A 1 292 ? -8.338 -7.752 -12.541 1.00 97.69 292 GLY A CA 1
ATOM 2346 C C . GLY A 1 292 ? -9.807 -7.455 -12.202 1.00 97.69 292 GLY A C 1
ATOM 2347 O O . GLY A 1 292 ? -10.657 -7.385 -13.094 1.00 97.69 292 GLY A O 1
ATOM 2348 N N . LEU A 1 293 ? -10.099 -7.295 -10.910 1.00 97.38 293 LEU A N 1
ATOM 2349 C CA . LEU A 1 293 ? -11.431 -7.050 -10.341 1.00 97.38 293 LEU A CA 1
ATOM 2350 C C . LEU A 1 293 ? -11.754 -5.564 -10.097 1.00 97.38 293 LEU A C 1
ATOM 2352 O O . LEU A 1 293 ? -12.803 -5.267 -9.518 1.00 97.38 293 LEU A O 1
ATOM 2356 N N . ARG A 1 294 ? -10.864 -4.639 -10.477 1.00 97.62 294 ARG A N 1
ATOM 2357 C CA . ARG A 1 294 ? -10.992 -3.200 -10.197 1.00 97.62 294 ARG A CA 1
ATOM 2358 C C . ARG A 1 294 ? -11.030 -2.372 -11.465 1.00 97.62 294 ARG A C 1
ATOM 2360 O O . ARG A 1 294 ? -10.292 -2.659 -12.398 1.00 97.62 294 ARG A O 1
ATOM 2367 N N . ASP A 1 295 ? -11.878 -1.351 -11.467 1.00 97.56 295 ASP A N 1
ATOM 2368 C CA . ASP A 1 295 ? -12.092 -0.420 -12.572 1.00 97.56 295 ASP A CA 1
ATOM 2369 C C . ASP A 1 295 ? -11.650 0.986 -12.157 1.00 97.56 295 ASP A C 1
ATOM 2371 O O . ASP A 1 295 ? -12.072 1.484 -11.112 1.00 97.56 295 ASP A O 1
ATOM 2375 N N . TYR A 1 296 ? -10.830 1.629 -12.987 1.00 98.56 296 TYR A N 1
ATOM 2376 C CA . TYR A 1 296 ? -10.287 2.958 -12.726 1.00 98.56 296 TYR A CA 1
ATOM 2377 C C . TYR A 1 296 ? -10.630 3.906 -13.876 1.00 98.56 296 TYR A C 1
ATOM 2379 O O . TYR A 1 296 ? -10.249 3.678 -15.024 1.00 98.56 296 TYR A O 1
ATOM 2387 N N . THR A 1 297 ? -11.372 4.967 -13.571 1.00 97.94 297 THR A N 1
ATOM 2388 C CA . THR A 1 297 ? -11.755 6.028 -14.523 1.00 97.94 297 THR A CA 1
ATOM 2389 C C . THR A 1 297 ? -10.698 7.124 -14.614 1.00 97.94 297 THR A C 1
ATOM 2391 O O . THR A 1 297 ? -10.729 7.929 -15.541 1.00 97.94 297 THR A O 1
ATOM 2394 N N . TYR A 1 298 ? -9.772 7.157 -13.655 1.00 98.69 298 TYR A N 1
ATOM 2395 C CA . TYR A 1 298 ? -8.647 8.077 -13.615 1.00 98.69 298 TYR A CA 1
ATOM 2396 C C . TYR A 1 298 ? -7.348 7.295 -13.472 1.00 98.69 298 TYR A C 1
ATOM 2398 O O . TYR A 1 298 ? -7.252 6.377 -12.657 1.00 98.69 298 TYR A O 1
ATOM 2406 N N . VAL A 1 299 ? -6.337 7.686 -14.245 1.00 98.75 299 VAL A N 1
ATOM 2407 C CA . VAL A 1 299 ? -4.972 7.179 -14.104 1.00 98.75 299 VAL A CA 1
ATOM 2408 C C . VAL A 1 299 ? -4.041 8.346 -13.810 1.00 98.75 299 VAL A C 1
ATOM 2410 O O . VAL A 1 299 ? -3.973 9.321 -14.554 1.00 98.75 299 VAL A O 1
ATOM 2413 N N . VAL A 1 300 ? -3.310 8.236 -12.715 1.00 98.81 300 VAL A N 1
ATOM 2414 C CA . VAL A 1 300 ? -2.245 9.139 -12.320 1.00 98.81 300 VAL A CA 1
ATOM 2415 C C . VAL A 1 300 ? -0.917 8.500 -12.700 1.00 98.81 300 VAL A C 1
ATOM 2417 O O . VAL A 1 300 ? -0.590 7.392 -12.267 1.00 98.81 300 VAL A O 1
ATOM 2420 N N . VAL A 1 301 ? -0.145 9.216 -13.506 1.00 98.44 301 VAL A N 1
ATOM 2421 C CA . VAL A 1 301 ? 1.224 8.844 -13.849 1.00 98.44 301 VAL A CA 1
ATOM 2422 C C . VAL A 1 301 ? 2.161 9.697 -12.986 1.00 98.44 301 VAL A C 1
ATOM 2424 O O . VAL A 1 301 ? 2.144 10.926 -13.112 1.00 98.44 301 VAL A O 1
ATOM 2427 N N . PRO A 1 302 ? 2.929 9.090 -12.063 1.00 97.81 302 PRO A N 1
ATOM 2428 C CA . PRO A 1 302 ? 3.844 9.833 -11.200 1.00 97.81 302 PRO A CA 1
ATOM 2429 C C . PRO A 1 302 ? 5.004 10.425 -12.002 1.00 97.81 302 PRO A C 1
ATOM 2431 O O . PRO A 1 302 ? 5.227 10.060 -13.156 1.00 97.81 302 PRO A O 1
ATOM 2434 N N . ALA A 1 303 ? 5.793 11.287 -11.359 1.00 96.75 303 ALA A N 1
ATOM 2435 C CA . ALA A 1 303 ? 7.064 11.726 -11.916 1.00 96.75 303 ALA A CA 1
ATOM 2436 C C . ALA A 1 303 ? 8.006 10.520 -12.107 1.00 96.75 303 ALA A C 1
ATOM 2438 O O . ALA A 1 303 ? 8.580 10.009 -11.144 1.00 96.75 303 ALA A O 1
ATOM 2439 N N . CYS A 1 304 ? 8.135 10.072 -13.355 1.00 95.94 304 CYS A N 1
ATOM 2440 C CA . CYS A 1 304 ? 8.954 8.942 -13.782 1.00 95.94 304 CYS A CA 1
ATOM 2441 C C . CYS A 1 304 ? 9.628 9.233 -15.131 1.00 95.94 304 CYS A C 1
ATOM 2443 O O . CYS A 1 304 ? 9.170 10.076 -15.908 1.00 95.94 304 CYS A O 1
ATOM 2445 N N . GLU A 1 305 ? 10.742 8.547 -15.387 1.00 95.56 305 GLU A N 1
ATOM 2446 C CA . GLU A 1 305 ? 11.581 8.754 -16.576 1.00 95.56 305 GLU A CA 1
ATOM 2447 C C . GLU A 1 305 ? 11.322 7.703 -17.663 1.00 95.56 305 GLU A C 1
ATOM 2449 O O . GLU A 1 305 ? 11.443 7.990 -18.856 1.00 95.56 305 GLU A O 1
ATOM 2454 N N . THR A 1 306 ? 10.938 6.493 -17.249 1.00 97.81 306 THR A N 1
ATOM 2455 C CA . THR A 1 306 ? 10.673 5.350 -18.124 1.00 97.81 306 THR A CA 1
ATOM 2456 C C . THR A 1 306 ? 9.469 4.554 -17.628 1.00 97.81 306 THR A C 1
ATOM 2458 O O . THR A 1 306 ? 9.246 4.454 -16.422 1.00 97.81 306 THR A O 1
ATOM 2461 N N . LEU A 1 307 ? 8.750 3.944 -18.569 1.00 98.00 307 LEU A N 1
ATOM 2462 C CA . LEU A 1 307 ? 7.745 2.902 -18.339 1.00 98.00 307 LEU A CA 1
ATOM 2463 C C . LEU A 1 307 ? 7.893 1.804 -19.400 1.00 98.00 307 LEU A C 1
ATOM 2465 O O . LEU A 1 307 ? 8.486 2.025 -20.460 1.00 98.00 307 LEU A O 1
ATOM 2469 N N . SER A 1 308 ? 7.313 0.640 -19.143 1.00 97.50 308 SER A N 1
ATOM 2470 C CA . SER A 1 308 ? 7.360 -0.513 -20.039 1.00 97.50 308 SER A CA 1
ATOM 2471 C C . SER A 1 308 ? 6.562 -0.318 -21.342 1.00 97.50 308 SER A C 1
ATOM 2473 O O . SER A 1 308 ? 5.568 0.426 -21.388 1.00 97.50 308 SER A O 1
ATOM 2475 N N . PRO A 1 309 ? 6.914 -1.053 -22.417 1.00 97.62 309 PRO A N 1
ATOM 2476 C CA . PRO A 1 309 ? 6.158 -1.084 -23.666 1.00 97.62 309 PRO A CA 1
ATOM 2477 C C . PRO A 1 309 ? 4.693 -1.494 -23.474 1.00 97.62 309 PRO A C 1
ATOM 2479 O O . PRO A 1 309 ? 3.795 -0.963 -24.137 1.00 97.62 309 PRO A O 1
ATOM 2482 N N . SER A 1 310 ? 4.425 -2.431 -22.558 1.00 98.00 310 SER A N 1
ATOM 2483 C CA . SER A 1 310 ? 3.067 -2.863 -22.219 1.00 98.00 310 SER A CA 1
ATOM 2484 C C . SER A 1 310 ? 2.259 -1.737 -21.590 1.00 98.00 310 SER A C 1
ATOM 2486 O O . SER A 1 310 ? 1.139 -1.489 -22.042 1.00 98.00 310 SER A O 1
ATOM 2488 N N . THR A 1 311 ? 2.829 -1.019 -20.619 1.00 98.19 311 THR A N 1
ATOM 2489 C CA . THR A 1 311 ? 2.175 0.129 -19.981 1.00 98.19 311 THR A CA 1
ATOM 2490 C C . THR A 1 311 ? 1.909 1.231 -20.997 1.00 98.19 311 THR A C 1
ATOM 2492 O O . THR A 1 311 ? 0.788 1.734 -21.075 1.00 98.19 311 THR A O 1
ATOM 2495 N N . LYS A 1 312 ? 2.879 1.537 -21.869 1.00 98.25 312 LYS A N 1
ATOM 2496 C CA . LYS A 1 312 ? 2.704 2.493 -22.972 1.00 98.25 312 LYS A CA 1
ATOM 2497 C C . LYS A 1 312 ? 1.509 2.149 -23.856 1.00 98.25 312 LYS A C 1
ATOM 2499 O O . LYS A 1 312 ? 0.666 3.003 -24.138 1.00 98.25 312 LYS A O 1
ATOM 2504 N N . ARG A 1 313 ? 1.415 0.886 -24.281 1.00 98.38 313 ARG A N 1
ATOM 2505 C CA . ARG A 1 313 ? 0.305 0.384 -25.099 1.00 98.38 313 ARG A CA 1
ATOM 2506 C C . ARG A 1 313 ? -1.034 0.505 -24.369 1.00 98.38 313 ARG A C 1
ATOM 2508 O O . ARG A 1 313 ? -1.992 0.985 -24.971 1.00 98.38 313 ARG A O 1
ATOM 2515 N N . ILE A 1 314 ? -1.095 0.101 -23.099 1.00 98.56 314 ILE A N 1
ATOM 2516 C CA . ILE A 1 314 ? -2.313 0.162 -22.277 1.00 98.56 314 ILE A CA 1
ATOM 2517 C C . ILE A 1 314 ? -2.778 1.610 -22.108 1.00 98.56 314 ILE A C 1
ATOM 2519 O O . ILE A 1 314 ? -3.940 1.905 -22.373 1.00 98.56 314 ILE A O 1
ATOM 2523 N N . LEU A 1 315 ? -1.882 2.531 -21.741 1.00 98.19 315 LEU A N 1
ATOM 2524 C CA . LEU A 1 315 ? -2.219 3.947 -21.555 1.00 98.19 315 LEU A CA 1
ATOM 2525 C C . LEU A 1 315 ? -2.693 4.602 -22.855 1.00 98.19 315 LEU A C 1
ATOM 2527 O O . LEU A 1 315 ? -3.628 5.400 -22.841 1.00 98.19 315 LEU A O 1
ATOM 2531 N N . ARG A 1 316 ? -2.099 4.233 -23.996 1.00 97.94 316 ARG A N 1
ATOM 2532 C CA . ARG A 1 316 ? -2.547 4.712 -25.309 1.00 97.94 316 ARG A CA 1
ATOM 2533 C C . ARG A 1 316 ? -3.962 4.237 -25.631 1.00 97.94 316 ARG A C 1
ATOM 2535 O O . ARG A 1 316 ? -4.786 5.048 -26.042 1.00 97.94 316 ARG A O 1
ATOM 2542 N N . GLN A 1 317 ? -4.252 2.953 -25.421 1.00 98.31 317 GLN A N 1
ATOM 2543 C CA . GLN A 1 317 ? -5.594 2.394 -25.625 1.00 98.31 317 GLN A CA 1
ATOM 2544 C C . GLN A 1 317 ? -6.619 3.015 -24.668 1.00 98.31 317 GLN A C 1
ATOM 2546 O O . GLN A 1 317 ? -7.728 3.345 -25.079 1.00 98.31 317 GLN A O 1
ATOM 2551 N N . TYR A 1 318 ? -6.234 3.224 -23.409 1.00 98.56 318 TYR A N 1
ATOM 2552 C CA . TYR A 1 318 ? -7.060 3.871 -22.395 1.00 98.56 318 TYR A CA 1
ATOM 2553 C C . TYR A 1 318 ? -7.440 5.305 -22.788 1.00 98.56 318 TYR A C 1
ATOM 2555 O O . TYR A 1 318 ? -8.618 5.656 -22.779 1.00 98.56 318 TYR A O 1
ATOM 2563 N N . LEU A 1 319 ? -6.469 6.117 -23.218 1.00 98.06 319 LEU A N 1
ATOM 2564 C CA . LEU A 1 319 ? -6.724 7.479 -23.696 1.00 98.06 319 LEU A CA 1
ATOM 2565 C C . LEU A 1 319 ? -7.580 7.501 -24.971 1.00 98.06 319 LEU A C 1
ATOM 2567 O O . LEU A 1 319 ? -8.488 8.322 -25.081 1.00 98.06 319 LEU A O 1
ATOM 2571 N N . GLN A 1 320 ? -7.346 6.578 -25.912 1.00 97.38 320 GLN A N 1
ATOM 2572 C CA . GLN A 1 320 ? -8.170 6.435 -27.122 1.00 97.38 320 GLN A CA 1
ATOM 2573 C C . GLN A 1 320 ? -9.630 6.085 -26.807 1.00 97.38 320 GLN A C 1
ATOM 2575 O O . GLN A 1 320 ? -10.527 6.494 -27.540 1.00 97.38 320 GLN A O 1
ATOM 2580 N N . ALA A 1 321 ? -9.875 5.368 -25.710 1.00 97.31 321 ALA A N 1
ATOM 2581 C CA . ALA A 1 321 ? -11.212 5.034 -25.230 1.00 97.31 321 ALA A CA 1
ATOM 2582 C C . ALA A 1 321 ? -11.876 6.152 -24.397 1.00 97.31 321 ALA A C 1
ATOM 2584 O O . ALA A 1 321 ? -12.955 5.947 -23.843 1.00 97.31 321 ALA A O 1
ATOM 2585 N N . GLY A 1 322 ? -11.255 7.335 -24.301 1.00 97.06 322 GLY A N 1
ATOM 2586 C CA . GLY A 1 322 ? -11.781 8.476 -23.544 1.00 97.06 322 GLY A CA 1
ATOM 2587 C C . GLY A 1 322 ? -11.394 8.490 -22.064 1.00 97.06 322 GLY A C 1
ATOM 2588 O O . GLY A 1 322 ? -12.018 9.204 -21.279 1.00 97.06 322 GLY A O 1
ATOM 2589 N N . GLY A 1 323 ? -10.382 7.710 -21.676 1.00 97.69 323 GLY A N 1
ATOM 2590 C CA . GLY A 1 323 ? -9.834 7.699 -20.325 1.00 97.69 323 GLY A CA 1
ATOM 2591 C C . GLY A 1 323 ? -9.287 9.057 -19.870 1.00 97.69 323 GLY A C 1
ATOM 2592 O O . GLY A 1 323 ? -8.855 9.893 -20.673 1.00 97.69 323 GLY A O 1
ATOM 2593 N N . ARG A 1 324 ? -9.290 9.274 -18.552 1.00 98.44 324 ARG A N 1
ATOM 2594 C CA . ARG A 1 324 ? -8.800 10.494 -17.896 1.00 98.44 324 ARG A CA 1
ATOM 2595 C C . ARG A 1 324 ? -7.420 10.246 -17.279 1.00 98.44 324 ARG A C 1
ATOM 2597 O O . ARG A 1 324 ? -7.247 9.270 -16.545 1.00 98.44 324 ARG A O 1
ATOM 2604 N N . VAL A 1 325 ? -6.446 11.108 -17.561 1.00 98.44 325 VAL A N 1
ATOM 2605 C CA . VAL A 1 325 ? -5.067 11.024 -17.061 1.00 98.44 325 VAL A CA 1
ATOM 2606 C C . VAL A 1 325 ? -4.626 12.338 -16.426 1.00 98.44 325 VAL A C 1
ATOM 2608 O O . VAL A 1 325 ? -4.847 13.413 -16.987 1.00 98.44 325 VAL A O 1
ATOM 2611 N N . TYR A 1 326 ? -3.922 12.218 -15.302 1.00 98.50 326 TYR A N 1
ATOM 2612 C CA . TYR A 1 326 ? -3.085 13.262 -14.717 1.00 98.50 326 TYR A CA 1
ATOM 2613 C C . TYR A 1 326 ? -1.628 12.770 -14.663 1.00 98.50 326 TYR A C 1
ATOM 2615 O O . TYR A 1 326 ? -1.348 11.767 -14.016 1.00 98.50 326 TYR A O 1
ATOM 2623 N N . SER A 1 327 ? -0.701 13.444 -15.347 1.00 97.44 327 SER A N 1
ATOM 2624 C CA . SER A 1 327 ? 0.733 13.108 -15.356 1.00 97.44 327 SER A CA 1
ATOM 2625 C C . SER A 1 327 ? 1.556 14.188 -14.649 1.00 97.44 327 SER A C 1
ATOM 2627 O O . SER A 1 327 ? 1.357 15.374 -14.920 1.00 97.44 327 SER A O 1
ATOM 2629 N N . GLU A 1 328 ? 2.483 13.797 -13.765 1.00 95.69 328 GLU A N 1
ATOM 2630 C CA . GLU A 1 328 ? 3.420 14.725 -13.099 1.00 95.69 328 GLU A CA 1
ATOM 2631 C C . GLU A 1 328 ? 4.728 14.959 -13.871 1.00 95.69 328 GLU A C 1
ATOM 2633 O O . GLU A 1 328 ? 5.450 15.908 -13.566 1.00 95.69 328 GLU A O 1
ATOM 2638 N N . SER A 1 329 ? 5.032 14.136 -14.877 1.00 86.56 329 SER A N 1
ATOM 2639 C CA . SER A 1 329 ? 6.177 14.335 -15.771 1.00 86.56 329 SER A CA 1
ATOM 2640 C C . SER A 1 329 ? 5.836 14.027 -17.226 1.00 86.56 329 SER A C 1
ATOM 2642 O O . SER A 1 329 ? 4.852 13.350 -17.541 1.00 86.56 329 SER A O 1
ATOM 2644 N N . GLU A 1 330 ? 6.676 14.537 -18.123 1.00 89.88 330 GLU A N 1
ATOM 2645 C CA . GLU A 1 330 ? 6.773 14.048 -19.493 1.00 89.88 330 GLU A CA 1
ATOM 2646 C C . GLU A 1 330 ? 7.712 12.840 -19.498 1.00 89.88 330 GLU A C 1
ATOM 2648 O O . GLU A 1 330 ? 8.896 12.964 -19.181 1.00 89.88 330 GLU A O 1
ATOM 2653 N N . ILE A 1 331 ? 7.185 11.662 -19.829 1.00 94.56 331 ILE A N 1
ATOM 2654 C CA . ILE A 1 331 ? 8.000 10.451 -19.969 1.00 94.56 331 ILE A CA 1
ATOM 2655 C C . ILE A 1 331 ? 8.812 10.563 -21.256 1.00 94.56 331 ILE A C 1
ATOM 2657 O O . ILE A 1 331 ? 8.288 10.964 -22.292 1.00 94.56 331 ILE A O 1
ATOM 2661 N N . GLN A 1 332 ? 10.089 10.196 -21.199 1.00 92.88 332 GLN A N 1
ATOM 2662 C CA . GLN A 1 332 ? 11.000 10.326 -22.341 1.00 92.88 332 GLN A CA 1
ATOM 2663 C C . GLN A 1 332 ? 11.533 8.982 -22.833 1.00 92.88 332 GLN A C 1
ATOM 2665 O O . GLN A 1 332 ? 12.187 8.927 -23.875 1.00 92.88 332 GLN A O 1
ATOM 2670 N N . MET A 1 333 ? 11.282 7.903 -22.087 1.00 97.50 333 MET A N 1
ATOM 2671 C CA . MET A 1 333 ? 11.854 6.595 -22.371 1.00 97.50 333 MET A CA 1
ATOM 2672 C C . MET A 1 333 ? 10.835 5.464 -22.264 1.00 97.50 333 MET A C 1
ATOM 2674 O O . MET A 1 333 ? 9.848 5.525 -21.527 1.00 97.50 333 MET A O 1
ATOM 2678 N N . THR A 1 334 ? 11.109 4.404 -23.011 1.00 97.81 334 THR A N 1
ATOM 2679 C CA . THR A 1 334 ? 10.482 3.097 -22.863 1.00 97.81 334 THR A CA 1
ATOM 2680 C C . THR A 1 334 ? 11.577 2.065 -22.647 1.00 97.81 334 THR A C 1
ATOM 2682 O O . THR A 1 334 ? 12.504 1.975 -23.445 1.00 97.81 334 THR A O 1
ATOM 2685 N N . ASP A 1 335 ? 11.503 1.343 -21.529 1.00 95.94 335 ASP A N 1
ATOM 2686 C CA . ASP A 1 335 ? 12.568 0.459 -21.031 1.00 95.94 335 ASP A CA 1
ATOM 2687 C C . ASP A 1 335 ? 13.981 1.069 -21.120 1.00 95.94 335 ASP A C 1
ATOM 2689 O O . ASP A 1 335 ? 14.921 0.445 -21.615 1.00 95.94 335 ASP A O 1
ATOM 2693 N N . GLY A 1 336 ? 14.131 2.323 -20.680 1.00 95.88 336 GLY A N 1
ATOM 2694 C CA . GLY A 1 336 ? 15.418 3.027 -20.667 1.00 95.88 336 GLY A CA 1
ATOM 2695 C C . GLY A 1 336 ? 15.939 3.464 -22.043 1.00 95.88 336 GLY A C 1
ATOM 2696 O O . GLY A 1 336 ? 17.054 3.972 -22.127 1.00 95.88 336 GLY A O 1
ATOM 2697 N N . VAL A 1 337 ? 15.160 3.289 -23.115 1.00 96.62 337 VAL A N 1
ATOM 2698 C CA . VAL A 1 337 ? 15.482 3.758 -24.473 1.00 96.62 337 VAL A CA 1
ATOM 2699 C C . VAL A 1 337 ? 14.642 4.996 -24.795 1.00 96.62 337 VAL A C 1
ATOM 2701 O O . VAL A 1 337 ? 13.440 4.967 -24.532 1.00 96.62 337 VAL A O 1
ATOM 2704 N N . PRO A 1 338 ? 15.214 6.071 -25.377 1.00 97.31 338 PRO A N 1
ATOM 2705 C CA . PRO A 1 338 ? 14.437 7.219 -25.840 1.00 97.31 338 PRO A CA 1
ATOM 2706 C C . PRO A 1 338 ? 13.271 6.802 -26.745 1.00 97.31 338 PRO A C 1
ATOM 2708 O O . PRO A 1 338 ? 13.472 6.081 -27.722 1.00 97.31 338 PRO A O 1
ATOM 2711 N N . ASP A 1 339 ? 12.058 7.253 -26.427 1.00 97.25 339 ASP A N 1
ATOM 2712 C CA . ASP A 1 339 ? 10.846 6.882 -27.162 1.00 97.25 339 ASP A CA 1
ATOM 2713 C C . ASP A 1 339 ? 9.776 7.990 -27.062 1.00 97.25 339 ASP A C 1
ATOM 2715 O O . ASP A 1 339 ? 9.745 8.764 -26.107 1.00 97.25 339 ASP A O 1
ATOM 2719 N N . ASP A 1 340 ? 8.876 8.073 -28.044 1.00 96.12 340 ASP A N 1
ATOM 2720 C CA . ASP A 1 340 ? 7.856 9.122 -28.129 1.00 96.12 340 ASP A CA 1
ATOM 2721 C C . ASP A 1 340 ? 6.639 8.831 -27.239 1.00 96.12 340 ASP A C 1
ATOM 2723 O O . ASP A 1 340 ? 5.873 7.883 -27.462 1.00 96.12 340 ASP A O 1
ATOM 2727 N N . TRP A 1 341 ? 6.425 9.696 -26.252 1.00 97.44 341 TRP A N 1
ATOM 2728 C CA . TRP A 1 341 ? 5.265 9.694 -25.362 1.00 97.44 341 TRP A CA 1
ATOM 2729 C C . TRP A 1 341 ? 4.356 10.910 -25.554 1.00 97.44 341 TRP A C 1
ATOM 2731 O O . TRP A 1 341 ? 3.505 11.169 -24.708 1.00 97.44 341 TRP A O 1
ATOM 2741 N N . GLY A 1 342 ? 4.440 11.617 -26.686 1.00 95.62 342 GLY A N 1
ATOM 2742 C CA . GLY A 1 342 ? 3.644 12.821 -26.955 1.00 95.62 342 GLY A CA 1
ATOM 2743 C C . GLY A 1 342 ? 2.120 12.630 -26.903 1.00 95.62 342 GLY A C 1
ATOM 2744 O O . GLY A 1 342 ? 1.375 13.611 -26.834 1.00 95.62 342 GLY A O 1
ATOM 2745 N N . PHE A 1 343 ? 1.640 11.381 -26.905 1.00 96.12 343 PHE A N 1
ATOM 2746 C CA . PHE A 1 343 ? 0.233 11.035 -26.688 1.00 96.12 343 PHE A CA 1
ATOM 2747 C C . PHE A 1 343 ? -0.220 11.179 -25.222 1.00 96.12 343 PHE A C 1
ATOM 2749 O O . PHE A 1 343 ? -1.412 11.358 -24.977 1.00 96.12 343 PHE A O 1
ATOM 2756 N N . LEU A 1 344 ? 0.695 11.078 -24.252 1.00 96.94 344 LEU A N 1
ATOM 2757 C CA . LEU A 1 344 ? 0.397 11.135 -22.824 1.00 96.94 344 LEU A CA 1
ATOM 2758 C C . LEU A 1 344 ? 0.409 12.592 -22.358 1.00 96.94 344 LEU A C 1
ATOM 2760 O O . LEU A 1 344 ? 1.430 13.129 -21.940 1.00 96.94 344 LEU A O 1
ATOM 2764 N N . LYS A 1 345 ? -0.751 13.238 -22.437 1.00 95.00 345 LYS A N 1
ATOM 2765 C CA . LYS A 1 345 ? -0.964 14.591 -21.917 1.00 95.00 345 LYS A CA 1
ATOM 2766 C C . LYS A 1 345 ? -2.039 14.550 -20.849 1.00 95.00 345 LYS A C 1
ATOM 2768 O O . LYS A 1 345 ? -3.056 13.881 -21.034 1.00 95.00 345 LYS A O 1
ATOM 2773 N N . SER A 1 346 ? -1.824 15.284 -19.759 1.00 97.31 346 SER A N 1
ATOM 2774 C CA . SER A 1 346 ? -2.854 15.465 -18.737 1.00 97.31 346 SER A CA 1
ATOM 2775 C C . SER A 1 346 ? -4.109 16.039 -19.387 1.00 97.31 346 SER A C 1
ATOM 2777 O O . SER A 1 346 ? -4.068 17.107 -19.997 1.00 97.31 346 SER A O 1
ATOM 2779 N N . ASN A 1 347 ? -5.215 15.311 -19.276 1.00 97.62 347 ASN A N 1
ATOM 2780 C CA . ASN A 1 347 ? -6.534 15.761 -19.713 1.00 97.62 347 ASN A CA 1
ATOM 2781 C C . ASN A 1 347 ? -7.511 15.893 -18.532 1.00 97.62 347 ASN A C 1
ATOM 2783 O O . ASN A 1 347 ? -8.638 16.331 -18.755 1.00 97.62 347 ASN A O 1
ATOM 2787 N N . ALA A 1 348 ? -7.069 15.558 -17.314 1.00 97.62 348 ALA A N 1
ATOM 2788 C CA . ALA A 1 348 ? -7.743 15.760 -16.037 1.00 97.62 348 ALA A CA 1
ATOM 2789 C C . ALA A 1 348 ? -6.807 16.439 -15.025 1.00 97.62 348 ALA A C 1
ATOM 2791 O O . ALA A 1 348 ? -5.583 16.424 -15.187 1.00 97.62 348 ALA A O 1
ATOM 2792 N N . ASP A 1 349 ? -7.385 17.006 -13.969 1.00 97.56 349 ASP A N 1
ATOM 2793 C CA . ASP A 1 349 ? -6.655 17.565 -12.833 1.00 97.56 349 ASP A CA 1
ATOM 2794 C C . ASP A 1 349 ? -7.062 16.897 -11.507 1.00 97.56 349 ASP A C 1
ATOM 2796 O O . ASP A 1 349 ? -7.983 16.081 -11.441 1.00 97.56 349 ASP A O 1
ATOM 2800 N N . LEU A 1 350 ? -6.335 17.221 -10.435 1.00 97.12 350 LEU A N 1
ATOM 2801 C CA . LEU A 1 350 ? -6.568 16.632 -9.115 1.00 97.12 350 LEU A CA 1
ATOM 2802 C C . LEU A 1 350 ? -7.906 17.053 -8.494 1.00 97.12 350 LEU A C 1
ATOM 2804 O O . LEU A 1 350 ? -8.478 16.280 -7.730 1.00 97.12 350 LEU A O 1
ATOM 2808 N N . ALA A 1 351 ? -8.410 18.252 -8.799 1.00 96.38 351 ALA A N 1
ATOM 2809 C CA . ALA A 1 351 ? -9.685 18.713 -8.257 1.00 96.38 351 ALA A CA 1
ATOM 2810 C C . ALA A 1 351 ? -10.841 17.898 -8.844 1.00 96.38 351 ALA A C 1
ATOM 2812 O O . ALA A 1 351 ? -11.754 17.504 -8.120 1.00 96.38 351 ALA A O 1
ATOM 2813 N N . GLU A 1 352 ? -10.766 17.577 -10.133 1.00 97.50 352 GLU A N 1
ATOM 2814 C CA . GLU A 1 352 ? -11.716 16.679 -10.770 1.00 97.50 352 GLU A CA 1
ATOM 2815 C C . GLU A 1 352 ? -11.642 15.257 -10.212 1.00 97.50 352 GLU A C 1
ATOM 2817 O O . GLU A 1 352 ? -12.680 14.680 -9.888 1.00 97.50 352 GLU A O 1
ATOM 2822 N N . ILE A 1 353 ? -10.434 14.697 -10.069 1.00 97.69 353 ILE A N 1
ATOM 2823 C CA . ILE A 1 353 ? -10.260 13.347 -9.510 1.00 97.69 353 ILE A CA 1
ATOM 2824 C C . ILE A 1 353 ? -10.863 13.283 -8.098 1.00 97.69 353 ILE A C 1
ATOM 2826 O O . ILE A 1 353 ? -11.588 12.342 -7.778 1.00 97.69 353 ILE A O 1
ATOM 2830 N N . ALA A 1 354 ? -10.610 14.300 -7.267 1.00 96.19 354 ALA A N 1
ATOM 2831 C CA . ALA A 1 354 ? -11.179 14.406 -5.926 1.00 96.19 354 ALA A CA 1
ATOM 2832 C C . ALA A 1 354 ? -12.713 14.514 -5.949 1.00 96.19 354 ALA A C 1
ATOM 2834 O O . ALA A 1 354 ? -13.394 13.813 -5.202 1.00 96.19 354 ALA A O 1
ATOM 2835 N N . ALA A 1 355 ? -13.271 15.343 -6.838 1.00 95.88 355 ALA A N 1
ATOM 2836 C CA . ALA A 1 355 ? -14.717 15.512 -6.990 1.00 95.88 355 ALA A CA 1
ATOM 2837 C C . ALA A 1 355 ? -15.430 14.234 -7.464 1.00 95.88 355 ALA A C 1
ATOM 2839 O O . ALA A 1 355 ? -16.606 14.037 -7.157 1.00 95.88 355 ALA A O 1
ATOM 2840 N N . ALA A 1 356 ? -14.727 13.358 -8.185 1.00 96.25 356 ALA A N 1
ATOM 2841 C CA . ALA A 1 356 ? -15.237 12.067 -8.632 1.00 96.25 356 ALA A CA 1
ATOM 2842 C C . ALA A 1 356 ? -15.119 10.948 -7.576 1.00 96.25 356 ALA A C 1
ATOM 2844 O O . ALA A 1 356 ? -15.501 9.808 -7.857 1.00 96.25 356 ALA A O 1
ATOM 2845 N N . GLY A 1 357 ? -14.574 11.231 -6.388 1.00 94.94 357 GLY A N 1
ATOM 2846 C CA . GLY A 1 357 ? -14.466 10.266 -5.297 1.00 94.94 357 GLY A CA 1
ATOM 2847 C C . GLY A 1 357 ? -15.835 9.818 -4.770 1.00 94.94 357 GLY A C 1
ATOM 2848 O O . GLY A 1 357 ? -16.785 10.594 -4.707 1.00 94.94 357 GLY A O 1
ATOM 2849 N N . ALA A 1 358 ? -15.940 8.558 -4.339 1.00 95.50 358 ALA A N 1
ATOM 2850 C CA . ALA A 1 358 ? -17.193 7.999 -3.817 1.00 95.50 358 ALA A CA 1
ATOM 2851 C C . ALA A 1 358 ? -17.653 8.639 -2.490 1.00 95.50 358 ALA A C 1
ATOM 2853 O O . ALA A 1 358 ? -18.817 8.527 -2.113 1.00 95.50 358 ALA A O 1
ATOM 2854 N N . VAL A 1 359 ? -16.742 9.309 -1.779 1.00 94.94 359 VAL A N 1
ATOM 2855 C CA . VAL A 1 359 ? -17.024 10.086 -0.572 1.00 94.94 359 VAL A CA 1
ATOM 2856 C C . VAL A 1 359 ? -16.165 11.351 -0.574 1.00 94.94 359 VAL A C 1
ATOM 2858 O O . VAL A 1 359 ? -14.994 11.305 -0.942 1.00 94.94 359 VAL A O 1
ATOM 2861 N N . ALA A 1 360 ? -16.734 12.478 -0.145 1.00 93.00 360 ALA A N 1
ATOM 2862 C CA . ALA A 1 360 ? -16.006 13.737 -0.011 1.00 93.00 360 ALA A CA 1
ATOM 2863 C C . ALA A 1 360 ? -15.441 13.875 1.411 1.00 93.00 360 ALA A C 1
ATOM 2865 O O . ALA A 1 360 ? -16.193 14.138 2.354 1.00 93.00 360 ALA A O 1
ATOM 2866 N N . VAL A 1 361 ? -14.130 13.685 1.561 1.00 94.31 361 VAL A N 1
ATOM 2867 C CA . VAL A 1 361 ? -13.402 13.874 2.823 1.00 94.31 361 VAL A CA 1
ATOM 2868 C C . VAL A 1 361 ? -12.404 15.011 2.649 1.00 94.31 361 VAL A C 1
ATOM 2870 O O . VAL A 1 361 ? -11.516 14.937 1.806 1.00 94.31 361 VAL A O 1
ATOM 2873 N N . GLU A 1 362 ? -12.543 16.054 3.463 1.00 94.50 362 GLU A N 1
ATOM 2874 C CA . GLU A 1 362 ? -11.575 17.150 3.544 1.00 94.50 362 GLU A CA 1
ATOM 2875 C C . GLU A 1 362 ? -10.606 16.856 4.697 1.00 94.50 362 GLU A C 1
ATOM 2877 O O . GLU A 1 362 ? -11.039 16.532 5.809 1.00 94.50 362 GLU A O 1
ATOM 2882 N N . THR A 1 363 ? -9.302 16.972 4.445 1.00 91.25 363 THR A N 1
ATOM 2883 C CA . THR A 1 363 ? -8.248 16.785 5.450 1.00 91.25 363 THR A CA 1
ATOM 2884 C C . THR A 1 363 ? -7.115 17.789 5.249 1.00 91.25 363 THR A C 1
ATOM 2886 O O . THR A 1 363 ? -6.815 18.183 4.124 1.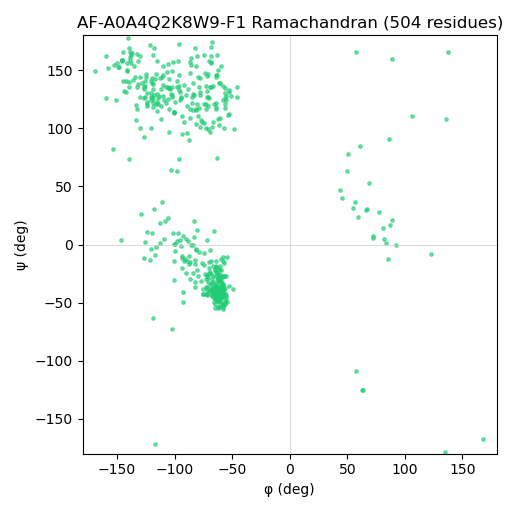00 91.25 363 THR A O 1
ATOM 2889 N N . ASP A 1 364 ? -6.445 18.174 6.337 1.00 92.75 364 ASP A N 1
ATOM 2890 C CA . ASP A 1 364 ? -5.195 18.946 6.307 1.00 92.75 364 ASP A CA 1
ATOM 2891 C C . ASP A 1 364 ? -3.970 18.128 5.834 1.00 92.75 364 ASP A C 1
ATOM 2893 O O . ASP A 1 364 ? -2.853 18.644 5.791 1.00 92.75 364 ASP A O 1
ATOM 2897 N N . GLY A 1 365 ? -4.175 16.864 5.440 1.00 92.88 365 GLY A N 1
ATOM 2898 C CA . GLY A 1 365 ? -3.154 15.976 4.883 1.00 92.88 365 GLY A CA 1
ATOM 2899 C C . GLY A 1 365 ? -2.442 15.098 5.910 1.00 92.88 365 GLY A C 1
ATOM 2900 O O . GLY A 1 365 ? -1.593 14.303 5.511 1.00 92.88 365 GLY A O 1
ATOM 2901 N N . LYS A 1 366 ? -2.790 15.209 7.198 1.00 93.50 366 LYS A N 1
ATOM 2902 C CA . LYS A 1 366 ? -2.218 14.397 8.290 1.00 93.50 366 LYS A CA 1
ATOM 2903 C C . LYS A 1 366 ? -2.980 13.098 8.554 1.00 93.50 366 LYS A C 1
ATOM 2905 O O . LYS A 1 366 ? -2.430 12.149 9.106 1.00 93.50 366 LYS A O 1
ATOM 2910 N N . ALA A 1 367 ? -4.261 13.059 8.193 1.00 95.12 367 ALA A N 1
ATOM 2911 C CA . ALA A 1 367 ? -5.072 11.857 8.295 1.00 95.12 367 ALA A CA 1
ATOM 2912 C C . ALA A 1 367 ? -5.141 11.150 6.944 1.00 95.12 367 ALA A C 1
ATOM 2914 O O . ALA A 1 367 ? -5.265 11.793 5.905 1.00 95.12 367 ALA A O 1
ATOM 2915 N N . GLU A 1 368 ? -5.088 9.825 6.974 1.00 96.00 368 GLU A N 1
ATOM 2916 C CA . GLU A 1 368 ? -5.361 8.972 5.823 1.00 96.00 368 GLU A CA 1
ATOM 2917 C C . GLU A 1 368 ? -6.673 8.236 6.051 1.00 96.00 368 GLU A C 1
ATOM 2919 O O . GLU A 1 368 ? -7.098 8.023 7.191 1.00 96.00 368 GLU A O 1
ATOM 2924 N N . TYR A 1 369 ? -7.347 7.859 4.970 1.00 97.56 369 TYR A N 1
ATOM 2925 C CA . TYR A 1 369 ? -8.649 7.225 5.083 1.00 97.56 369 TYR A CA 1
ATOM 2926 C C . TYR A 1 369 ? -8.890 6.163 4.015 1.00 97.56 369 TYR A C 1
ATOM 2928 O O . TYR A 1 369 ? -8.195 6.079 3.004 1.00 97.56 369 TYR A O 1
ATOM 2936 N N . THR A 1 370 ? -9.915 5.352 4.250 1.00 98.12 370 THR A N 1
ATOM 2937 C CA . THR A 1 370 ? -10.513 4.462 3.259 1.00 98.12 370 THR A CA 1
ATOM 2938 C C . THR A 1 370 ? -12.027 4.478 3.419 1.00 98.12 370 THR A C 1
ATOM 2940 O O . THR A 1 370 ? -12.548 4.498 4.536 1.00 98.12 370 THR A O 1
ATOM 2943 N N . TYR A 1 371 ? -12.745 4.473 2.301 1.00 98.38 371 TYR A N 1
ATOM 2944 C CA . TYR A 1 371 ? -14.191 4.290 2.268 1.00 98.38 371 TYR A CA 1
ATOM 2945 C C . TYR A 1 371 ? -14.505 2.983 1.567 1.00 98.38 371 TYR A C 1
ATOM 2947 O O . TYR A 1 371 ? -13.997 2.708 0.472 1.00 98.38 371 TYR A O 1
ATOM 2955 N N . ARG A 1 372 ? -15.280 2.134 2.239 1.00 98.31 372 ARG A N 1
ATOM 2956 C CA . ARG A 1 372 ? -15.450 0.744 1.834 1.00 98.31 372 ARG A CA 1
ATOM 2957 C C . ARG A 1 372 ? -16.901 0.319 1.916 1.00 98.31 372 ARG A C 1
ATOM 2959 O O . ARG A 1 372 ? -17.605 0.658 2.861 1.00 98.31 372 ARG A O 1
ATOM 2966 N N . VAL A 1 373 ? -17.301 -0.488 0.941 1.00 98.25 373 VAL A N 1
ATOM 2967 C CA . VAL A 1 373 ? -18.649 -1.055 0.828 1.00 98.25 373 VAL A CA 1
ATOM 2968 C C . VAL A 1 373 ? -18.538 -2.575 0.835 1.00 98.25 373 VAL A C 1
ATOM 2970 O O . VAL A 1 373 ? -17.755 -3.156 0.079 1.00 98.25 373 VAL A O 1
ATOM 2973 N N . GLY A 1 374 ? -19.284 -3.215 1.727 1.00 97.44 374 GLY A N 1
ATOM 2974 C CA . GLY A 1 374 ? -19.456 -4.660 1.826 1.00 97.44 374 GLY A CA 1
ATOM 2975 C C . GLY A 1 374 ? -20.907 -5.069 1.581 1.00 97.44 374 GLY A C 1
ATOM 2976 O O . GLY A 1 374 ? -21.749 -4.266 1.181 1.00 97.44 374 GLY A O 1
ATOM 2977 N N . HIS A 1 375 ? -21.223 -6.342 1.811 1.00 95.62 375 HIS A N 1
ATOM 2978 C CA . HIS A 1 375 ? -22.585 -6.840 1.620 1.00 95.62 375 HIS A CA 1
ATOM 2979 C C . HIS A 1 375 ? -23.521 -6.336 2.733 1.00 95.62 375 HIS A C 1
ATOM 2981 O O . HIS A 1 375 ? -23.552 -6.899 3.828 1.00 95.62 375 HIS A O 1
ATOM 2987 N N . GLY A 1 376 ? -24.302 -5.294 2.43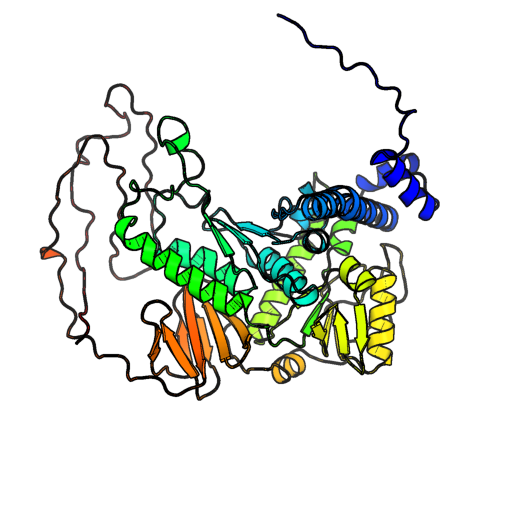9 1.00 95.00 376 GLY A N 1
ATOM 2988 C CA . GLY A 1 376 ? -25.278 -4.715 3.370 1.00 95.00 376 GLY A CA 1
ATOM 2989 C C . GLY A 1 376 ? -24.682 -3.753 4.400 1.00 95.00 376 GLY A C 1
ATOM 2990 O O . GLY A 1 376 ? -25.348 -3.427 5.378 1.00 95.00 376 GLY A O 1
ATOM 2991 N N . PHE A 1 377 ? -23.440 -3.306 4.204 1.00 95.69 377 PHE A N 1
ATOM 2992 C CA . PHE A 1 377 ? -22.807 -2.307 5.060 1.00 95.69 377 PHE A CA 1
ATOM 2993 C C . PHE A 1 377 ? -21.793 -1.475 4.281 1.00 95.69 377 PHE A C 1
ATOM 2995 O O . PHE A 1 377 ? -21.217 -1.924 3.291 1.00 95.69 377 PHE A O 1
ATOM 3002 N N . GLU A 1 378 ? -21.527 -0.277 4.776 1.00 97.62 378 GLU A N 1
ATOM 3003 C CA . GLU A 1 378 ? -20.455 0.584 4.300 1.00 97.62 378 GLU A CA 1
ATOM 3004 C C . GLU A 1 378 ? -19.883 1.382 5.467 1.00 97.62 378 GLU A C 1
ATOM 3006 O O . GLU A 1 378 ? -20.531 1.535 6.507 1.00 97.62 378 GLU A 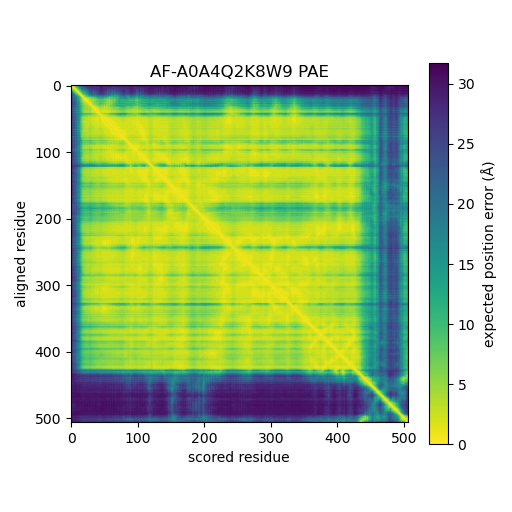O 1
ATOM 3011 N N . PHE A 1 379 ? -18.651 1.853 5.315 1.00 98.31 379 PHE A N 1
ATOM 3012 C CA . PHE A 1 379 ? -17.968 2.586 6.367 1.00 98.31 379 PHE A CA 1
ATOM 3013 C C . PHE A 1 379 ? -16.848 3.464 5.832 1.00 98.31 379 PHE A C 1
ATOM 3015 O O . PHE A 1 379 ? -16.200 3.152 4.832 1.00 98.31 379 PHE A O 1
ATOM 3022 N N . LEU A 1 380 ? -16.593 4.541 6.565 1.00 98.44 380 LEU A N 1
ATOM 3023 C CA . LEU A 1 380 ? -15.439 5.409 6.418 1.00 98.44 380 LEU A CA 1
ATOM 3024 C C . LEU A 1 380 ? -14.502 5.161 7.604 1.00 98.44 380 LEU A C 1
ATOM 3026 O O . LEU A 1 380 ? -14.901 5.286 8.760 1.00 98.44 380 LEU A O 1
ATOM 3030 N N . TYR A 1 381 ? -13.264 4.773 7.324 1.00 98.56 381 TYR A N 1
ATOM 3031 C CA . TYR A 1 381 ? -12.233 4.537 8.329 1.00 98.56 381 TYR A CA 1
ATOM 3032 C C . TYR A 1 381 ? -11.107 5.544 8.136 1.00 98.56 381 TYR A C 1
ATOM 3034 O O . TYR A 1 381 ? -10.556 5.628 7.041 1.00 98.56 381 TYR A O 1
ATOM 3042 N N . ILE A 1 382 ? -10.804 6.322 9.175 1.00 98.44 382 ILE A N 1
ATOM 3043 C CA . ILE A 1 382 ? -9.835 7.422 9.132 1.00 98.44 382 ILE A CA 1
ATOM 3044 C C . ILE A 1 382 ? -8.818 7.227 10.254 1.00 98.44 382 ILE A C 1
ATOM 3046 O O . ILE A 1 382 ? -9.195 6.930 11.389 1.00 98.44 382 ILE A O 1
ATOM 3050 N N . VAL A 1 383 ? -7.541 7.415 9.940 1.00 97.62 383 VAL A N 1
ATOM 3051 C CA . VAL A 1 383 ? -6.411 7.253 10.860 1.00 97.62 383 VAL A CA 1
ATOM 3052 C C . VAL A 1 383 ? -5.532 8.492 10.771 1.00 97.62 383 VAL A C 1
ATOM 3054 O O . VAL A 1 383 ? -5.108 8.866 9.679 1.00 97.62 383 VAL A O 1
ATOM 3057 N N . ASN A 1 384 ? -5.234 9.124 11.905 1.00 94.94 384 ASN A N 1
ATOM 3058 C CA . ASN A 1 384 ? -4.200 10.149 11.958 1.00 94.94 384 ASN A CA 1
ATOM 3059 C C . ASN A 1 384 ? -2.831 9.464 12.024 1.00 94.94 384 ASN A C 1
ATOM 3061 O O . ASN A 1 384 ? -2.486 8.826 13.023 1.00 94.94 384 ASN A O 1
ATOM 3065 N N . VAL A 1 385 ? -2.065 9.577 10.940 1.00 86.81 385 VAL A N 1
ATOM 3066 C CA . VAL A 1 385 ? -0.765 8.909 10.814 1.00 86.81 385 VAL A CA 1
ATOM 3067 C C . VAL A 1 385 ? 0.384 9.747 11.386 1.00 86.81 385 VAL A C 1
ATOM 3069 O O . VAL A 1 385 ? 1.484 9.222 11.584 1.00 86.81 385 VAL A O 1
ATOM 3072 N N . GLU A 1 386 ? 0.106 11.004 11.725 1.00 87.88 386 GLU A N 1
ATOM 3073 C CA . GLU A 1 386 ? 1.048 11.978 12.264 1.00 87.88 386 GLU A CA 1
ATOM 3074 C C . GLU A 1 386 ? 1.006 12.054 13.796 1.00 87.88 386 GLU A C 1
ATOM 3076 O O . GLU A 1 386 ? 0.179 11.430 14.466 1.00 87.88 386 GLU A O 1
ATOM 3081 N N . ARG A 1 387 ? 1.945 12.813 14.374 1.00 85.56 387 ARG A N 1
ATOM 3082 C CA . ARG A 1 387 ? 1.959 13.131 15.816 1.00 85.56 387 ARG A CA 1
ATOM 3083 C C . ARG A 1 387 ? 1.034 14.294 16.166 1.00 85.56 387 ARG A C 1
ATOM 3085 O O . ARG A 1 387 ? 0.471 14.319 17.257 1.00 85.56 387 ARG A O 1
ATOM 3092 N N . GLU A 1 388 ? 0.888 15.232 15.239 1.00 90.31 388 GLU A N 1
ATOM 3093 C CA . GLU A 1 388 ? 0.077 16.431 15.417 1.00 90.31 388 GLU A CA 1
ATOM 3094 C C . GLU A 1 388 ? -1.408 16.149 15.172 1.00 90.31 388 GLU A C 1
ATOM 3096 O O . GLU A 1 388 ? -1.736 15.254 14.386 1.00 90.31 388 GLU A O 1
ATOM 3101 N N . PRO A 1 389 ? -2.325 16.926 15.772 1.00 92.94 389 PRO A N 1
ATOM 3102 C CA . PRO A 1 389 ? -3.746 16.775 15.503 1.00 92.94 389 PRO A CA 1
ATOM 3103 C C . PRO A 1 389 ? -4.089 17.027 14.030 1.00 92.94 389 PRO A C 1
ATOM 3105 O O . PRO A 1 389 ? -3.557 17.951 13.401 1.00 92.94 389 PRO A O 1
ATOM 3108 N N . ALA A 1 390 ? -4.985 16.198 13.493 1.00 95.69 390 ALA A N 1
ATOM 3109 C CA . ALA A 1 390 ? -5.494 16.280 12.129 1.00 95.69 390 ALA A CA 1
ATOM 3110 C C . ALA A 1 390 ? -6.910 16.857 12.117 1.00 95.69 390 ALA A C 1
ATOM 3112 O O . ALA A 1 390 ? -7.772 16.409 12.877 1.00 95.69 390 ALA A O 1
ATOM 3113 N N . HIS A 1 391 ? -7.157 17.809 11.219 1.00 97.06 391 HIS A N 1
ATOM 3114 C CA . HIS A 1 391 ? -8.483 18.388 11.009 1.00 97.06 391 HIS A CA 1
ATOM 3115 C C . HIS A 1 391 ? -9.187 17.664 9.873 1.00 97.06 391 HIS A C 1
ATOM 3117 O O . HIS A 1 391 ? -8.641 17.538 8.774 1.00 97.06 391 HIS A O 1
ATOM 3123 N N . ILE A 1 392 ? -10.392 17.172 10.150 1.00 97.38 392 ILE A N 1
ATOM 3124 C CA . ILE A 1 392 ? -11.140 16.338 9.216 1.00 97.38 392 ILE A CA 1
ATOM 3125 C C . ILE A 1 392 ? -12.573 16.847 9.115 1.00 97.38 392 ILE A C 1
ATOM 3127 O O . ILE A 1 392 ? -13.236 17.090 10.128 1.00 97.38 392 ILE A O 1
ATOM 3131 N N . ARG A 1 393 ? -13.084 16.931 7.884 1.00 97.44 393 ARG A N 1
ATOM 3132 C CA . ARG A 1 393 ? -14.512 17.107 7.614 1.00 97.44 393 ARG A CA 1
ATOM 3133 C C . ARG A 1 393 ? -15.023 15.993 6.708 1.00 97.44 393 ARG A C 1
ATOM 3135 O O . ARG A 1 393 ? -14.468 15.718 5.650 1.00 97.44 393 ARG A O 1
ATOM 3142 N N . VAL A 1 394 ? -16.128 15.382 7.122 1.00 96.94 394 VAL A N 1
ATOM 3143 C CA . VAL A 1 394 ? -16.823 14.307 6.400 1.00 96.94 394 VAL A CA 1
ATOM 3144 C C . VAL A 1 394 ? -18.245 14.743 6.004 1.00 96.94 394 VAL A C 1
ATOM 3146 O O . VAL A 1 394 ? -18.737 15.797 6.456 1.00 96.94 394 VAL A O 1
ATOM 3149 N N . PRO A 1 395 ? -18.957 13.981 5.154 1.00 95.25 395 PRO A N 1
ATOM 3150 C CA . PRO A 1 395 ? -20.359 14.249 4.856 1.00 95.25 395 PRO A CA 1
ATOM 3151 C C . PRO A 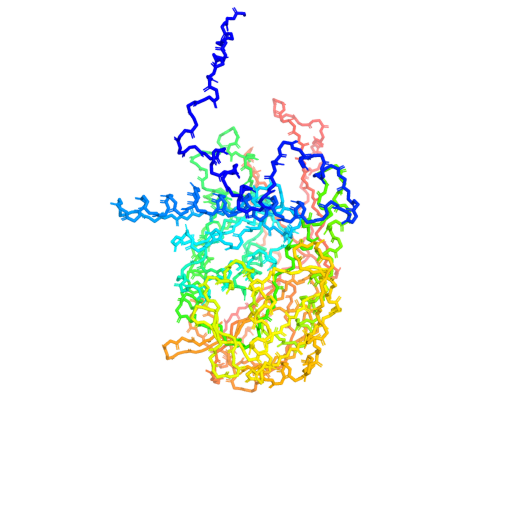1 395 ? -21.249 14.110 6.100 1.00 95.25 395 PRO A C 1
ATOM 3153 O O . PRO A 1 395 ? -20.870 13.532 7.118 1.00 95.25 395 PRO A O 1
ATOM 3156 N N . ARG A 1 396 ? -22.463 14.664 6.042 1.00 93.44 396 ARG A N 1
ATOM 3157 C CA . ARG A 1 396 ? -23.456 14.448 7.107 1.00 93.44 396 ARG A CA 1
ATOM 3158 C C . ARG A 1 396 ? -23.962 13.004 7.074 1.00 93.44 396 ARG A C 1
ATOM 3160 O O . ARG A 1 396 ? -23.954 12.372 6.027 1.00 93.44 396 ARG A O 1
ATOM 3167 N N . GLY A 1 397 ? -24.483 12.539 8.208 1.00 92.06 397 GLY A N 1
ATOM 3168 C CA . GLY A 1 397 ? -25.136 11.231 8.294 1.00 92.06 397 GLY A CA 1
ATOM 3169 C C . GLY A 1 397 ? -24.195 10.079 8.624 1.00 92.06 397 GLY A C 1
ATOM 3170 O O . GLY A 1 397 ? -24.553 8.945 8.351 1.00 92.06 397 GLY A O 1
ATOM 3171 N N . PHE A 1 398 ? -23.031 10.358 9.214 1.00 95.62 398 PHE A N 1
ATOM 3172 C CA . PHE A 1 398 ? -22.149 9.344 9.783 1.00 95.62 398 PHE A CA 1
ATOM 3173 C C . PHE A 1 398 ? -22.212 9.347 11.317 1.00 95.62 398 PHE A C 1
ATOM 3175 O O . PHE A 1 398 ? -22.270 10.403 11.953 1.00 95.62 398 PHE A O 1
ATOM 3182 N N . ALA A 1 399 ? -22.142 8.157 11.905 1.00 96.00 399 ALA A N 1
ATOM 3183 C CA . ALA A 1 399 ? -22.021 7.906 13.333 1.00 96.00 399 ALA A CA 1
ATOM 3184 C C . ALA A 1 399 ? -20.725 7.138 13.623 1.00 96.00 399 ALA A C 1
ATOM 3186 O O . ALA A 1 399 ? -20.333 6.252 12.865 1.00 96.00 399 ALA A O 1
ATOM 3187 N N . ARG A 1 400 ? -20.069 7.447 14.743 1.00 96.56 400 ARG A N 1
ATOM 3188 C CA . ARG A 1 400 ? -18.869 6.742 15.205 1.00 96.56 400 ARG A CA 1
ATOM 3189 C C . ARG A 1 400 ? -19.234 5.352 15.697 1.00 96.56 400 ARG A C 1
ATOM 3191 O O . ARG A 1 400 ? -20.074 5.232 16.580 1.00 96.56 400 ARG A O 1
ATOM 3198 N N . ALA A 1 401 ? -18.567 4.326 15.192 1.00 96.25 401 ALA A N 1
ATOM 3199 C CA . ALA A 1 401 ? -18.691 2.961 15.677 1.00 96.25 401 ALA A CA 1
ATOM 3200 C C . ALA A 1 401 ? -17.563 2.615 16.653 1.00 96.25 401 ALA A C 1
ATOM 3202 O O . ALA A 1 401 ? -16.390 2.900 16.407 1.00 96.25 401 ALA A O 1
ATOM 3203 N N . ASP A 1 402 ? -17.928 1.966 17.754 1.00 93.81 402 ASP A N 1
ATOM 3204 C CA . ASP A 1 402 ? -16.990 1.360 18.689 1.00 93.81 402 ASP A CA 1
ATOM 3205 C C . ASP A 1 402 ? -16.933 -0.148 18.428 1.00 93.81 402 ASP A C 1
ATOM 3207 O O . ASP A 1 402 ? -17.903 -0.881 18.622 1.00 93.81 402 ASP A O 1
ATOM 3211 N N . LEU A 1 403 ? -15.774 -0.621 17.970 1.00 94.25 403 LEU A N 1
ATOM 3212 C CA . LEU A 1 403 ? -15.581 -2.026 17.629 1.00 94.25 403 LEU A CA 1
ATOM 3213 C C . LEU A 1 403 ? -15.458 -2.944 18.844 1.00 94.25 403 LEU A C 1
ATOM 3215 O O . LEU A 1 403 ? -15.432 -4.151 18.651 1.00 94.25 403 LEU A O 1
ATOM 3219 N N . LEU A 1 404 ? -15.380 -2.451 20.077 1.00 91.06 404 LEU A N 1
ATOM 3220 C CA . LEU A 1 404 ? -15.393 -3.269 21.291 1.00 91.06 404 LEU A CA 1
ATOM 3221 C C . LEU A 1 404 ? -16.811 -3.430 21.834 1.00 91.06 404 LEU A C 1
ATOM 3223 O O . LEU A 1 404 ? -17.241 -4.567 22.057 1.00 91.06 404 LEU A O 1
ATOM 3227 N N . SER A 1 405 ? -17.547 -2.328 21.981 1.00 91.56 405 SER A N 1
ATOM 3228 C CA . SER A 1 405 ? -18.926 -2.349 22.488 1.00 91.56 405 SER A CA 1
ATOM 3229 C C . SER A 1 405 ? -19.968 -2.687 21.417 1.00 91.56 405 SER A C 1
ATOM 3231 O O . SER A 1 405 ? -21.085 -3.061 21.764 1.00 91.56 405 SER A O 1
ATOM 3233 N N . LEU A 1 406 ? -19.602 -2.593 20.131 1.00 93.56 406 LEU A N 1
ATOM 3234 C CA . LEU A 1 406 ? -20.495 -2.727 18.971 1.00 93.56 406 LEU A CA 1
ATOM 3235 C C . LEU A 1 406 ? -21.633 -1.697 18.948 1.00 93.56 406 LEU A C 1
ATOM 3237 O O . LEU A 1 406 ? -22.666 -1.915 18.316 1.00 93.56 406 LEU A O 1
ATOM 3241 N N . LYS A 1 407 ? -21.438 -0.563 19.624 1.00 93.12 407 LYS A N 1
ATOM 3242 C CA . LYS A 1 407 ? -22.379 0.556 19.625 1.00 93.12 407 LYS A CA 1
ATOM 3243 C C . LYS A 1 407 ? -21.973 1.616 18.613 1.00 93.12 407 LYS A C 1
ATOM 3245 O O . LYS A 1 407 ? -20.809 1.727 18.221 1.00 93.12 407 LYS A O 1
ATOM 3250 N N . THR A 1 408 ? -22.955 2.417 18.213 1.00 95.00 408 THR A N 1
ATOM 3251 C CA . THR A 1 408 ? -22.738 3.597 17.376 1.00 95.00 408 THR A CA 1
ATOM 3252 C C . THR A 1 408 ? -23.139 4.850 18.128 1.00 95.00 408 THR A C 1
ATOM 3254 O O . THR A 1 408 ? -24.133 4.859 18.850 1.00 95.00 408 THR A O 1
ATOM 3257 N N . TYR A 1 409 ? -22.387 5.925 17.935 1.00 93.19 409 TYR A N 1
ATOM 3258 C CA . TYR A 1 409 ? -22.574 7.183 18.634 1.00 93.19 409 TYR A CA 1
ATOM 3259 C C . TYR A 1 409 ? -22.614 8.348 17.653 1.00 93.19 409 TYR A C 1
ATOM 3261 O O . TYR A 1 409 ? -21.889 8.378 16.658 1.00 93.19 409 TYR A O 1
ATOM 3269 N N . ARG A 1 410 ? -23.445 9.343 17.958 1.00 93.44 410 ARG A N 1
ATOM 3270 C CA . ARG A 1 410 ? -23.463 10.632 17.265 1.00 93.44 410 ARG A CA 1
ATOM 3271 C C . ARG A 1 410 ? -22.061 11.214 17.245 1.00 93.44 410 ARG A C 1
ATOM 3273 O O . ARG A 1 410 ? -21.423 11.319 18.290 1.00 93.44 410 ARG A O 1
ATOM 3280 N N . HIS A 1 411 ? -21.632 11.641 16.067 1.00 93.06 411 HIS A N 1
ATOM 3281 C CA . HIS A 1 411 ? -20.349 12.293 15.885 1.00 93.06 411 HIS A CA 1
ATOM 3282 C C . HIS A 1 411 ? -20.530 13.570 15.061 1.00 93.06 411 HIS A C 1
ATOM 3284 O O . HIS A 1 411 ? -21.312 13.564 14.105 1.00 93.06 411 HIS A O 1
ATOM 3290 N N . PRO A 1 412 ? -19.865 14.684 15.416 1.00 93.56 412 PRO A N 1
ATOM 3291 C CA . PRO A 1 412 ? -19.854 15.856 14.555 1.00 93.56 412 PRO A CA 1
ATOM 3292 C C . PRO A 1 412 ? -19.186 15.522 13.216 1.00 93.56 412 PRO A C 1
ATOM 3294 O O . PRO A 1 412 ? -18.299 14.671 13.132 1.00 93.56 412 PRO A O 1
ATOM 3297 N N . ARG A 1 413 ? -19.620 16.209 12.156 1.00 95.19 413 ARG A N 1
ATOM 3298 C CA . ARG A 1 413 ? -19.059 16.028 10.809 1.00 95.19 413 ARG A CA 1
ATOM 3299 C C . ARG A 1 413 ? -17.682 16.666 10.629 1.00 95.19 413 ARG A C 1
ATOM 3301 O O . ARG A 1 413 ? -17.021 16.379 9.645 1.00 95.19 413 ARG A O 1
ATOM 3308 N N . GLU A 1 414 ? -17.318 17.580 11.519 1.00 97.31 414 GLU A N 1
ATOM 3309 C CA . GLU A 1 414 ? -16.039 18.280 11.552 1.00 97.31 414 GLU A CA 1
ATOM 3310 C C . GLU A 1 414 ? -15.453 18.065 12.937 1.00 97.31 414 GLU A C 1
ATOM 3312 O O . GLU A 1 414 ? -16.157 18.232 13.938 1.00 97.31 414 GLU A O 1
ATOM 3317 N N . PHE A 1 415 ? -14.219 17.587 12.979 1.00 96.00 415 PHE A N 1
ATOM 3318 C CA . PHE A 1 415 ? -13.583 17.156 14.210 1.00 96.00 415 PHE A CA 1
ATOM 3319 C C . PHE A 1 415 ? -12.067 17.135 14.067 1.00 96.00 415 PHE A C 1
ATOM 3321 O O . PHE A 1 415 ? -11.518 17.107 12.964 1.00 96.00 415 PHE A O 1
ATOM 3328 N N . GLU A 1 416 ? -11.417 17.115 15.221 1.00 96.50 416 GLU A N 1
ATOM 3329 C CA . GLU A 1 416 ? -9.984 16.918 15.351 1.00 96.50 416 GLU A CA 1
ATOM 3330 C C . GLU A 1 416 ? -9.714 15.476 15.792 1.00 96.50 416 GLU A C 1
ATOM 3332 O O . GLU A 1 416 ? -10.395 14.953 16.678 1.00 96.50 416 GLU A O 1
ATOM 3337 N N . LEU A 1 417 ? -8.733 14.832 15.165 1.00 93.81 417 LEU A N 1
ATOM 3338 C CA . LEU A 1 417 ? -8.261 13.497 15.525 1.00 93.81 417 LEU A CA 1
ATOM 3339 C C . LEU A 1 417 ? -6.822 13.618 16.031 1.00 93.81 417 LEU A C 1
ATOM 3341 O O . LEU A 1 417 ? -5.961 14.104 15.295 1.00 93.81 417 LEU A O 1
ATOM 3345 N N . GLN A 1 418 ? -6.545 13.210 17.273 1.00 91.81 418 GLN A N 1
ATOM 3346 C CA . GLN A 1 418 ? -5.198 13.353 17.841 1.00 91.81 418 GLN A CA 1
ATOM 3347 C C . GLN A 1 418 ? -4.199 12.424 17.141 1.00 91.81 418 GLN A C 1
ATOM 3349 O O . GLN A 1 418 ? -4.587 11.459 16.478 1.00 91.81 418 GLN A O 1
ATOM 3354 N N . GLY A 1 419 ? -2.902 12.701 17.295 1.00 87.81 419 GLY A N 1
ATOM 3355 C CA . GLY A 1 419 ? -1.850 11.875 16.706 1.00 87.81 419 GLY A CA 1
ATOM 3356 C C . GLY A 1 419 ? -1.957 10.402 17.109 1.00 87.81 419 GLY A C 1
ATOM 3357 O O . GLY A 1 419 ? -2.058 10.075 18.296 1.00 87.81 419 GLY A O 1
ATOM 3358 N N . GLY A 1 420 ? -1.949 9.508 16.119 1.00 85.94 420 GLY A N 1
ATOM 3359 C CA . GLY A 1 420 ? -2.108 8.065 16.317 1.00 85.94 420 GLY A CA 1
ATOM 3360 C C . GLY A 1 420 ? -3.519 7.604 16.702 1.00 85.94 420 GLY A C 1
ATOM 3361 O O . GLY A 1 420 ? -3.699 6.433 17.042 1.00 85.94 420 GLY A O 1
ATOM 3362 N N . GLU A 1 421 ? -4.522 8.485 16.680 1.00 91.06 421 GLU A N 1
ATOM 3363 C CA . GLU A 1 421 ? -5.919 8.086 16.836 1.00 91.06 421 GLU A CA 1
ATOM 3364 C C . GLU A 1 421 ? -6.549 7.667 15.508 1.00 91.06 421 GLU A C 1
ATOM 3366 O O . GLU A 1 421 ? -6.094 8.005 14.414 1.00 91.06 421 GLU A O 1
ATOM 3371 N N . SER A 1 422 ? -7.649 6.930 15.620 1.00 96.00 422 SER A N 1
ATOM 3372 C CA . SER A 1 422 ? -8.466 6.520 14.490 1.00 96.00 422 SER A CA 1
ATOM 3373 C C . SER A 1 422 ? -9.944 6.629 14.822 1.00 96.00 422 SER A C 1
ATOM 3375 O O . SER A 1 422 ? -10.354 6.611 15.989 1.00 96.00 422 SER A O 1
ATOM 3377 N N . ILE A 1 423 ? -10.757 6.702 13.777 1.00 97.56 423 ILE A N 1
ATOM 3378 C CA . ILE A 1 423 ? -12.206 6.691 13.887 1.00 97.56 423 ILE A CA 1
ATOM 3379 C C . ILE A 1 423 ? -12.810 5.833 12.778 1.00 97.56 423 ILE A C 1
ATOM 3381 O O . ILE A 1 423 ? -12.426 5.915 11.612 1.00 97.56 423 ILE A O 1
ATOM 3385 N N . LEU A 1 424 ? -13.774 4.999 13.161 1.00 98.19 424 LEU A N 1
ATOM 3386 C CA . LEU A 1 424 ? -14.620 4.250 12.243 1.00 98.19 424 LEU A CA 1
ATOM 3387 C C . LEU A 1 424 ? -16.003 4.898 12.230 1.00 98.19 424 LEU A C 1
ATOM 3389 O O . LEU A 1 424 ? -16.621 5.065 13.282 1.00 98.19 424 LEU A O 1
ATOM 3393 N N . LEU A 1 425 ? -16.480 5.258 11.048 1.00 98.25 425 LEU A N 1
ATOM 3394 C CA . LEU A 1 425 ? -17.735 5.954 10.821 1.00 98.25 425 LEU A CA 1
ATOM 3395 C C . LEU A 1 425 ? -18.655 5.092 9.951 1.00 98.25 425 LEU A C 1
ATOM 3397 O O . LEU A 1 425 ? -18.279 4.691 8.852 1.00 98.25 425 LEU A O 1
ATOM 3401 N N . LEU A 1 426 ? -19.869 4.832 10.428 1.00 96.38 426 LEU A N 1
ATOM 3402 C CA . LEU A 1 426 ? -20.925 4.122 9.700 1.00 96.38 426 LEU A CA 1
ATOM 3403 C C . LEU A 1 426 ? -22.040 5.105 9.329 1.00 96.38 426 LEU A C 1
ATOM 3405 O O . LEU A 1 426 ? -22.311 6.008 10.125 1.00 96.38 426 LEU A O 1
ATOM 3409 N N . PRO A 1 427 ? -22.723 4.953 8.184 1.00 93.44 427 PRO A N 1
ATOM 3410 C CA . PRO A 1 427 ? -23.918 5.738 7.903 1.00 93.44 427 PRO A CA 1
ATOM 3411 C C . PRO A 1 427 ? -24.989 5.534 8.984 1.00 93.44 427 PRO A C 1
ATOM 3413 O O . PRO A 1 427 ? -25.248 4.413 9.421 1.00 93.44 427 PRO A O 1
ATOM 3416 N N . GLY A 1 428 ? -25.625 6.620 9.414 1.00 89.06 428 GLY A N 1
ATOM 3417 C CA . GLY A 1 428 ? -26.669 6.624 10.433 1.00 89.06 428 GLY A CA 1
ATOM 3418 C C . GLY A 1 428 ? -26.509 7.734 11.469 1.00 89.06 428 GLY A C 1
ATOM 3419 O O . GLY A 1 428 ? -25.609 8.571 11.406 1.00 89.06 428 GLY A O 1
ATOM 3420 N N . THR A 1 429 ? -27.429 7.763 12.436 1.00 76.62 429 THR A N 1
ATOM 3421 C CA . THR A 1 429 ? -27.508 8.848 13.425 1.00 76.62 429 THR A CA 1
ATOM 3422 C C . THR A 1 429 ? -26.898 8.521 14.781 1.00 76.62 429 THR A C 1
ATOM 3424 O O . THR A 1 429 ? -26.684 9.462 15.530 1.00 76.62 429 THR A O 1
ATOM 3427 N N . GLY A 1 430 ? -26.604 7.257 15.105 1.00 83.75 430 GLY A N 1
ATOM 3428 C CA . GLY A 1 430 ? -25.985 6.838 16.372 1.00 83.75 430 GLY A CA 1
ATOM 3429 C C . GLY A 1 430 ? -26.742 7.223 17.657 1.00 83.75 430 GLY A C 1
ATOM 3430 O O . GLY A 1 430 ? -27.639 8.075 17.683 1.00 83.75 430 GLY A O 1
ATOM 3431 N N . GLU A 1 431 ? -26.363 6.602 18.766 1.00 89.06 431 GLU A N 1
ATOM 3432 C CA . GLU A 1 431 ? -26.832 6.965 20.104 1.00 89.06 431 GLU A CA 1
ATOM 3433 C C . GLU A 1 431 ? -26.162 8.264 20.578 1.00 89.06 431 GLU A C 1
ATOM 3435 O O . GLU A 1 431 ? -25.150 8.712 20.036 1.00 89.06 431 GLU A O 1
ATOM 3440 N N . ARG A 1 432 ? -26.714 8.924 21.599 1.00 81.06 432 ARG A N 1
ATOM 3441 C CA . ARG A 1 432 ? -25.973 10.017 22.244 1.00 81.06 432 ARG A CA 1
ATOM 3442 C C . ARG A 1 432 ? -24.782 9.418 22.986 1.00 81.06 432 ARG A C 1
ATOM 3444 O O . ARG A 1 432 ? -24.951 8.430 23.691 1.00 81.06 432 ARG A O 1
ATOM 3451 N N . VAL A 1 433 ? -23.608 10.038 22.846 1.00 74.50 433 VAL A N 1
ATOM 3452 C CA . VAL A 1 433 ? -22.446 9.679 23.666 1.00 74.50 433 VAL A CA 1
ATOM 3453 C C . VAL A 1 433 ? -22.855 9.824 25.137 1.00 74.50 433 VAL A C 1
ATOM 3455 O O . VAL A 1 433 ? -23.386 10.883 25.503 1.00 74.50 433 VAL A O 1
ATOM 3458 N N . PRO A 1 434 ? -22.676 8.780 25.960 1.00 67.00 434 PRO A N 1
ATOM 3459 C CA . PRO A 1 434 ? -22.974 8.860 27.378 1.00 67.00 434 PRO A CA 1
ATOM 3460 C C . PRO A 1 434 ? -22.182 10.010 28.000 1.00 67.00 434 PRO A C 1
ATOM 3462 O O . PRO A 1 434 ? -21.003 10.215 27.711 1.00 67.00 434 PRO A O 1
ATOM 3465 N N . ARG A 1 435 ? -22.854 10.818 28.825 1.00 63.62 435 ARG A N 1
ATOM 3466 C CA . ARG A 1 435 ? -22.170 11.868 29.580 1.00 63.62 435 ARG A CA 1
ATOM 3467 C C . ARG A 1 435 ? -21.340 11.182 30.654 1.00 63.62 435 ARG A C 1
ATOM 3469 O O . ARG A 1 435 ? -21.919 10.516 31.505 1.00 63.62 435 ARG A O 1
ATOM 3476 N N . PHE A 1 436 ? -20.028 11.358 30.620 1.00 57.44 436 PHE A N 1
ATOM 3477 C CA . PHE A 1 436 ? -19.179 11.002 31.749 1.00 57.44 436 PHE A CA 1
ATOM 3478 C C . PHE A 1 436 ? -19.424 11.999 32.900 1.00 57.44 436 PHE A C 1
ATOM 3480 O O . PHE A 1 436 ? -19.762 13.161 32.648 1.00 57.44 436 PHE A O 1
ATOM 3487 N N . LYS A 1 437 ? -19.328 11.541 34.154 1.00 54.03 437 LYS A N 1
ATOM 3488 C CA . LYS A 1 437 ? -19.388 12.407 35.350 1.00 54.03 437 LYS A CA 1
ATOM 3489 C C . LYS A 1 437 ? -18.162 13.327 35.429 1.00 54.03 437 LYS A C 1
ATOM 3491 O O . LYS A 1 437 ? -17.241 13.202 34.625 1.00 54.03 437 LYS A O 1
ATOM 3496 N N . GLU A 1 438 ? -18.167 14.239 36.405 1.00 59.41 438 GLU A N 1
ATOM 3497 C CA . GLU A 1 438 ? -17.002 15.066 36.743 1.00 59.41 438 GLU A CA 1
ATOM 3498 C C . GLU A 1 438 ? -15.722 14.227 36.826 1.00 59.41 438 GLU A C 1
ATOM 3500 O O . GLU A 1 438 ? -15.705 13.136 37.405 1.00 59.41 438 GLU A O 1
ATOM 3505 N N . GLU A 1 439 ? -14.655 14.754 36.226 1.00 52.53 439 GLU A N 1
ATOM 3506 C CA . GLU A 1 439 ? -13.311 14.205 36.343 1.00 52.53 439 GLU A CA 1
ATOM 3507 C C . GLU A 1 439 ? -12.908 14.157 37.820 1.00 52.53 439 GLU A C 1
ATOM 3509 O O . GLU A 1 439 ? -12.914 15.179 38.508 1.00 52.53 439 GLU A O 1
ATOM 3514 N N . ARG A 1 440 ? -12.523 12.975 38.307 1.00 51.84 440 ARG A N 1
ATOM 3515 C CA . ARG A 1 440 ? -11.973 12.807 39.651 1.00 51.84 440 ARG A CA 1
ATOM 3516 C C . ARG A 1 440 ? -10.462 12.663 39.580 1.00 51.84 440 ARG A C 1
ATOM 3518 O O . ARG A 1 440 ? -9.945 11.819 38.853 1.00 51.84 440 ARG A O 1
ATOM 3525 N N . GLU A 1 441 ? -9.781 13.471 40.378 1.00 57.38 441 GLU A N 1
ATOM 3526 C CA . GLU A 1 441 ? -8.355 13.359 40.665 1.00 57.38 441 GLU A CA 1
ATOM 3527 C C . GLU A 1 441 ? -8.117 12.145 41.575 1.00 57.38 441 GLU A C 1
ATOM 3529 O O . GLU A 1 441 ? -8.636 12.101 42.691 1.00 57.38 441 GLU A O 1
ATOM 3534 N N . ILE A 1 442 ? -7.377 11.148 41.091 1.00 51.72 442 ILE A N 1
ATOM 3535 C CA . ILE A 1 442 ? -7.082 9.915 41.834 1.00 51.72 442 ILE A CA 1
ATOM 3536 C C . ILE A 1 442 ? -5.582 9.647 41.969 1.00 51.72 442 ILE A C 1
ATOM 3538 O O . ILE A 1 442 ? -5.198 8.567 42.407 1.00 51.72 442 ILE A O 1
ATOM 3542 N N . ALA A 1 443 ? -4.714 10.605 41.618 1.00 51.88 443 ALA A N 1
ATOM 3543 C CA . ALA A 1 443 ? -3.268 10.447 41.801 1.00 51.88 443 ALA A CA 1
ATOM 3544 C C . ALA A 1 443 ? -2.914 10.053 43.248 1.00 51.88 443 ALA A C 1
ATOM 3546 O O . ALA A 1 443 ? -2.042 9.217 43.472 1.00 51.88 443 ALA A O 1
ATOM 3547 N N . SER A 1 444 ? -3.661 10.584 44.222 1.00 56.72 444 SER A N 1
ATOM 3548 C CA . SER A 1 444 ? -3.532 10.271 45.649 1.00 56.72 444 SER A CA 1
ATOM 3549 C C . SER A 1 444 ? -3.953 8.847 46.040 1.00 56.72 444 SER A C 1
ATOM 3551 O O . SER A 1 444 ? -3.641 8.409 47.146 1.00 56.72 444 SER A O 1
ATOM 3553 N N . GLU A 1 445 ? -4.651 8.117 45.167 1.00 55.09 445 GLU A N 1
ATOM 3554 C CA . GLU A 1 445 ? -5.093 6.736 45.403 1.00 55.09 445 GLU A CA 1
ATOM 3555 C C . GLU A 1 445 ? -4.028 5.707 44.993 1.00 55.09 445 GLU A C 1
ATOM 3557 O O . GLU A 1 445 ? -4.072 4.553 45.431 1.00 55.09 445 GLU A O 1
ATOM 3562 N N . PHE A 1 446 ? -3.033 6.116 44.200 1.00 45.56 446 PHE A N 1
ATOM 3563 C CA . PHE A 1 446 ? -1.906 5.266 43.841 1.00 45.56 446 PHE A CA 1
ATOM 3564 C C . PHE A 1 446 ? -0.828 5.318 44.925 1.00 45.56 446 PHE A C 1
ATOM 3566 O O . PHE A 1 446 ? -0.356 6.378 45.330 1.00 45.56 446 PHE A O 1
ATOM 3573 N N . ARG A 1 447 ? -0.384 4.141 45.369 1.00 46.69 447 ARG A N 1
ATOM 3574 C CA . ARG A 1 447 ? 0.766 3.981 46.265 1.00 46.69 447 ARG A CA 1
ATOM 3575 C C . ARG A 1 447 ? 1.778 3.037 45.641 1.00 46.69 447 ARG A C 1
ATOM 3577 O O . ARG A 1 447 ? 1.401 2.078 44.970 1.00 46.69 447 ARG A O 1
ATOM 3584 N N . PHE A 1 448 ? 3.058 3.281 45.902 1.00 46.41 448 PHE A N 1
ATOM 3585 C CA . PHE A 1 448 ? 4.119 2.347 45.540 1.00 46.41 448 PHE A CA 1
ATOM 3586 C C . PHE A 1 448 ? 3.833 0.972 46.168 1.00 46.41 448 PHE A C 1
ATOM 3588 O O . PHE A 1 448 ? 3.748 0.852 47.390 1.00 46.41 448 PHE A O 1
ATOM 3595 N N . ALA A 1 449 ? 3.638 -0.045 45.326 1.00 43.62 449 ALA A N 1
ATOM 3596 C CA . ALA A 1 449 ? 3.214 -1.382 45.750 1.00 43.62 449 ALA A CA 1
ATOM 3597 C C . ALA A 1 449 ? 4.388 -2.339 46.044 1.00 43.62 449 ALA A C 1
ATOM 3599 O O . ALA A 1 449 ? 4.180 -3.384 46.654 1.00 43.62 449 ALA A O 1
ATOM 3600 N N . GLY A 1 450 ? 5.613 -1.977 45.648 1.00 42.81 450 GLY A N 1
ATOM 3601 C CA . GLY A 1 450 ? 6.834 -2.747 45.897 1.00 42.81 450 GLY A CA 1
ATOM 3602 C C . GLY A 1 450 ? 7.766 -2.808 44.684 1.00 42.81 450 GLY A C 1
ATOM 3603 O O . GLY A 1 450 ? 7.371 -2.498 43.564 1.00 42.81 450 GLY A O 1
ATOM 3604 N N . ALA A 1 451 ? 9.009 -3.228 44.919 1.00 45.78 451 ALA A N 1
ATOM 3605 C CA . ALA A 1 451 ? 9.980 -3.596 43.891 1.00 45.78 451 ALA A CA 1
ATOM 3606 C C . ALA A 1 451 ? 10.493 -5.008 44.208 1.00 45.78 451 ALA A C 1
ATOM 3608 O O . ALA A 1 451 ? 10.798 -5.301 45.362 1.00 45.78 451 ALA A O 1
ATOM 3609 N N . GLN A 1 452 ? 10.550 -5.882 43.204 1.00 42.81 452 GLN A N 1
ATOM 3610 C CA . GLN A 1 452 ? 11.147 -7.217 43.309 1.00 42.81 452 GLN A CA 1
ATOM 3611 C C . GLN A 1 452 ? 12.371 -7.296 42.393 1.00 42.81 452 GLN A C 1
ATOM 3613 O O . GLN A 1 452 ? 12.440 -6.569 41.402 1.00 42.81 452 GLN A O 1
ATOM 3618 N N . ASP A 1 453 ? 13.290 -8.221 42.676 1.00 35.59 453 ASP A N 1
ATOM 3619 C CA . ASP A 1 453 ? 14.560 -8.393 41.944 1.00 35.59 453 ASP A CA 1
ATOM 3620 C C . ASP A 1 453 ? 14.382 -8.709 40.441 1.00 35.59 453 ASP A C 1
ATOM 3622 O O . ASP A 1 453 ? 15.326 -8.609 39.663 1.00 35.59 453 ASP A O 1
ATOM 3626 N N . ASN A 1 454 ? 13.157 -9.038 40.009 1.00 36.22 454 ASN A N 1
ATOM 3627 C CA . ASN A 1 454 ? 12.773 -9.282 38.616 1.00 36.22 454 ASN A CA 1
ATOM 3628 C C . ASN A 1 454 ? 11.713 -8.296 38.088 1.00 36.22 454 ASN A C 1
ATOM 3630 O O . ASN A 1 454 ? 10.904 -8.649 37.228 1.00 36.22 454 ASN A O 1
ATOM 3634 N N . ALA A 1 455 ? 11.684 -7.059 38.585 1.00 36.84 455 ALA A N 1
ATOM 3635 C CA . ALA A 1 455 ? 10.807 -6.035 38.030 1.00 36.84 455 ALA A CA 1
ATOM 3636 C C . ALA A 1 455 ? 11.357 -5.526 36.684 1.00 36.84 455 ALA A C 1
ATOM 3638 O O . ALA A 1 455 ? 12.309 -4.747 36.629 1.00 36.84 455 ALA A O 1
ATOM 3639 N N . LEU A 1 456 ? 10.739 -5.949 35.577 1.00 37.44 456 LEU A N 1
ATOM 3640 C CA . LEU A 1 456 ? 10.821 -5.213 34.318 1.00 37.44 456 LEU A CA 1
ATOM 3641 C C . LEU A 1 456 ? 10.024 -3.918 34.532 1.00 37.44 456 LEU A C 1
ATOM 3643 O O . LEU A 1 456 ? 8.797 -3.939 34.500 1.00 37.44 456 LEU A O 1
ATOM 3647 N N . VAL A 1 457 ? 10.703 -2.816 34.860 1.00 37.91 457 VAL A N 1
ATOM 3648 C CA . VAL A 1 457 ? 10.034 -1.528 35.085 1.00 37.91 457 VAL A CA 1
ATOM 3649 C C . VAL A 1 457 ? 9.462 -1.049 33.755 1.00 37.91 457 VAL A C 1
ATOM 3651 O O . VAL A 1 457 ? 10.179 -0.539 32.898 1.00 37.91 457 VAL A O 1
ATOM 3654 N N . LEU A 1 458 ? 8.160 -1.240 33.596 1.00 42.03 458 LEU A N 1
ATOM 3655 C CA . LEU A 1 458 ? 7.338 -0.613 32.580 1.00 42.03 458 LEU A CA 1
ATOM 3656 C C . LEU A 1 458 ? 6.264 0.178 33.306 1.00 42.03 458 LEU A C 1
ATOM 3658 O O . LEU A 1 458 ? 5.312 -0.424 33.783 1.00 42.03 458 LEU A O 1
ATOM 3662 N N . ASP A 1 459 ? 6.443 1.495 33.421 1.00 35.91 459 ASP A N 1
ATOM 3663 C CA . ASP A 1 459 ? 5.324 2.430 33.283 1.00 35.91 459 ASP A CA 1
ATOM 3664 C C . ASP A 1 459 ? 5.765 3.896 33.184 1.00 35.91 459 ASP A C 1
ATOM 3666 O O . ASP A 1 459 ? 6.785 4.312 33.733 1.00 35.91 459 ASP A O 1
ATOM 3670 N N . THR A 1 460 ? 4.960 4.670 32.447 1.00 36.09 460 THR A N 1
ATOM 3671 C CA . THR A 1 460 ? 5.126 6.111 32.190 1.00 36.09 460 THR A CA 1
ATOM 3672 C C . THR A 1 460 ? 4.001 6.891 32.873 1.00 36.09 460 THR A C 1
ATOM 3674 O O . THR A 1 460 ? 2.848 6.470 32.851 1.00 36.09 460 THR A O 1
ATOM 3677 N N . VAL A 1 461 ? 4.313 8.074 33.404 1.00 30.48 461 VAL A N 1
ATOM 3678 C CA . VAL A 1 461 ? 3.355 9.080 33.894 1.00 30.48 461 VAL A CA 1
ATOM 3679 C C . VAL A 1 461 ? 3.379 10.284 32.943 1.00 30.48 461 VAL A C 1
ATOM 3681 O O . VAL A 1 461 ? 4.459 10.721 32.549 1.00 30.48 461 VAL A O 1
ATOM 3684 N N . ARG A 1 462 ? 2.213 10.852 32.589 1.00 35.09 462 ARG A N 1
ATOM 3685 C CA . ARG A 1 462 ? 2.102 12.130 31.852 1.00 35.09 462 ARG A CA 1
ATOM 3686 C C . ARG A 1 462 ? 1.885 13.302 32.815 1.00 35.09 462 ARG A C 1
ATOM 3688 O O . ARG A 1 462 ? 0.980 13.250 33.640 1.00 35.09 462 ARG A O 1
ATOM 3695 N N . LEU A 1 463 ? 2.645 14.378 32.625 1.00 30.80 463 LEU A N 1
ATOM 3696 C CA . LEU A 1 463 ? 2.375 15.712 33.171 1.00 30.80 463 LEU A CA 1
ATOM 3697 C C . LEU A 1 463 ? 1.876 16.642 32.056 1.00 30.80 463 LEU A C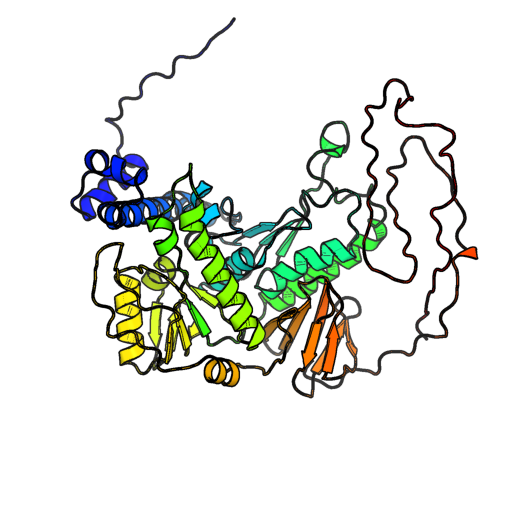 1
ATOM 3699 O O . LEU A 1 463 ? 2.106 16.388 30.873 1.00 30.80 463 LEU A O 1
ATOM 3703 N N . ARG A 1 464 ? 1.127 17.680 32.434 1.00 31.33 464 ARG A N 1
ATOM 3704 C CA . ARG A 1 464 ? 0.463 18.609 31.511 1.00 31.33 464 ARG A CA 1
ATOM 3705 C C . ARG A 1 464 ? 1.459 19.646 30.970 1.00 31.33 464 ARG A C 1
ATOM 3707 O O . ARG A 1 464 ? 2.297 20.127 31.719 1.00 31.33 464 ARG A O 1
ATOM 3714 N N . GLU A 1 465 ? 1.249 20.005 29.701 1.00 31.52 465 GLU A N 1
ATOM 3715 C CA . GLU A 1 465 ? 1.975 20.977 28.856 1.00 31.52 465 GLU A CA 1
ATOM 3716 C C . GLU A 1 465 ? 3.219 20.443 28.115 1.00 31.52 465 GLU A C 1
ATOM 3718 O O . GLU A 1 465 ? 4.346 20.522 28.585 1.00 31.52 465 GLU A O 1
ATOM 3723 N N . GLY A 1 466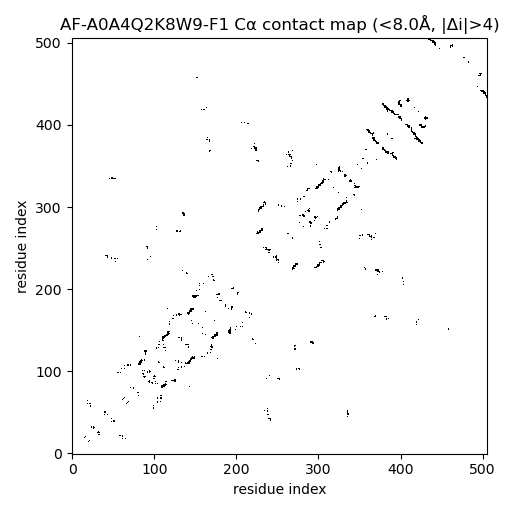 ? 2.991 19.952 26.886 1.00 29.52 466 GLY A N 1
ATOM 3724 C CA . GLY A 1 466 ? 4.036 19.641 25.901 1.00 29.52 466 GLY A CA 1
ATOM 3725 C C . GLY A 1 466 ? 4.286 18.144 25.712 1.00 29.52 466 GLY A C 1
ATOM 3726 O O . GLY A 1 466 ? 4.808 17.461 26.586 1.00 29.52 466 GLY A O 1
ATOM 3727 N N . VAL A 1 467 ? 3.914 17.605 24.549 1.00 30.23 467 VAL A N 1
ATOM 3728 C CA . VAL A 1 467 ? 4.123 16.191 24.204 1.00 30.23 467 VAL A CA 1
ATOM 3729 C C . VAL A 1 467 ? 5.561 15.977 23.726 1.00 30.23 467 VAL A C 1
ATOM 3731 O O . VAL A 1 467 ? 5.870 16.266 22.579 1.00 30.23 467 VAL A O 1
ATOM 3734 N N . PHE A 1 468 ? 6.414 15.406 24.579 1.00 26.64 468 PHE A N 1
ATOM 3735 C CA . PHE A 1 468 ? 7.613 14.647 24.191 1.00 26.64 468 PHE A CA 1
ATOM 3736 C C . PHE A 1 468 ? 7.906 13.581 25.261 1.00 26.64 468 PHE A C 1
ATOM 3738 O O . PHE A 1 468 ? 8.057 13.940 26.429 1.00 26.64 468 PHE A O 1
ATOM 3745 N N . PRO A 1 469 ? 8.018 12.281 24.929 1.00 38.91 469 PRO A N 1
ATOM 3746 C CA . PRO A 1 469 ? 8.589 11.320 25.861 1.00 38.91 469 PRO A CA 1
ATOM 3747 C C . PRO A 1 469 ? 10.121 11.437 25.848 1.00 38.91 469 PRO A C 1
ATOM 3749 O O . PRO A 1 469 ? 10.771 11.193 24.831 1.00 38.91 469 PRO A O 1
ATOM 3752 N N . VAL A 1 470 ? 10.714 11.797 26.989 1.00 28.25 470 VAL A N 1
ATOM 3753 C CA . VAL A 1 470 ? 12.129 11.509 27.262 1.00 28.25 470 VAL A CA 1
ATOM 3754 C C . VAL A 1 470 ? 12.180 10.107 27.866 1.00 28.25 470 VAL A C 1
ATOM 3756 O O . VAL A 1 470 ? 11.720 9.890 28.984 1.00 28.25 470 VAL A O 1
ATOM 3759 N N . HIS A 1 471 ? 12.698 9.143 27.107 1.00 33.44 471 HIS A N 1
ATOM 3760 C CA . HIS A 1 471 ? 12.898 7.767 27.561 1.00 33.44 471 HIS A CA 1
ATOM 3761 C C . HIS A 1 471 ? 14.277 7.632 28.219 1.00 33.44 471 HIS A C 1
ATOM 3763 O O . HIS A 1 471 ? 15.279 8.028 27.627 1.00 33.44 471 HIS A O 1
ATOM 3769 N N . PHE A 1 472 ? 14.359 6.988 29.386 1.00 26.92 472 PHE A N 1
ATOM 3770 C CA . PHE A 1 472 ? 15.625 6.459 29.897 1.00 26.92 472 PHE A CA 1
ATOM 3771 C C . PHE A 1 472 ? 15.536 4.938 29.973 1.00 26.92 472 PHE A C 1
ATOM 3773 O O . PHE A 1 472 ? 14.756 4.380 30.737 1.00 26.92 472 PHE A O 1
ATOM 3780 N N . THR A 1 473 ? 16.355 4.261 29.171 1.00 29.19 473 THR A N 1
ATOM 3781 C CA . THR A 1 473 ? 16.675 2.843 29.359 1.00 29.19 473 THR A CA 1
ATOM 3782 C C . THR A 1 473 ? 18.044 2.780 30.022 1.00 29.19 473 THR A C 1
ATOM 3784 O O . THR A 1 473 ? 19.039 3.147 29.399 1.00 29.19 473 THR A O 1
ATOM 3787 N N . MET A 1 474 ? 18.131 2.310 31.267 1.00 27.59 474 MET A N 1
ATOM 3788 C CA . MET A 1 474 ? 19.433 1.957 31.832 1.00 27.59 474 MET A CA 1
ATOM 3789 C C . MET A 1 474 ? 19.881 0.622 31.232 1.00 27.59 474 MET A C 1
ATOM 3791 O O . MET A 1 474 ? 19.371 -0.439 31.588 1.00 27.59 474 MET A O 1
ATOM 3795 N N . ARG A 1 475 ? 20.845 0.671 30.307 1.00 29.44 475 ARG A N 1
ATOM 3796 C CA . ARG A 1 475 ? 21.648 -0.501 29.949 1.00 29.44 475 ARG A CA 1
ATOM 3797 C C . ARG A 1 475 ? 22.756 -0.649 30.985 1.00 29.44 475 ARG A C 1
ATOM 3799 O O . ARG A 1 475 ? 23.637 0.198 31.075 1.00 29.44 475 ARG A O 1
ATOM 3806 N N . GLY A 1 476 ? 22.723 -1.744 31.729 1.00 31.88 476 GLY A N 1
ATOM 3807 C CA . GLY A 1 476 ? 23.828 -2.187 32.564 1.00 31.88 476 GLY A CA 1
ATOM 3808 C C . GLY A 1 476 ? 23.922 -3.702 32.505 1.00 31.88 476 GLY A C 1
ATOM 3809 O O . GLY A 1 476 ? 22.908 -4.384 32.653 1.00 31.88 476 GLY A O 1
ATOM 3810 N N . LEU A 1 477 ? 25.124 -4.227 32.265 1.00 31.52 477 LEU A N 1
ATOM 3811 C CA . LEU A 1 477 ? 25.432 -5.613 32.600 1.00 31.52 477 LEU A CA 1
ATOM 3812 C C . LEU A 1 477 ? 25.325 -5.716 34.121 1.00 31.52 477 LEU A C 1
ATOM 3814 O O . LEU A 1 477 ? 26.024 -5.009 34.846 1.00 31.52 477 LEU A O 1
ATOM 3818 N N . TRP A 1 478 ? 24.384 -6.525 34.586 1.00 37.97 478 TRP A N 1
ATOM 3819 C CA . TRP A 1 478 ? 24.263 -6.855 35.995 1.00 37.97 478 TRP A CA 1
ATOM 3820 C C . TRP A 1 478 ? 25.349 -7.877 36.301 1.00 37.97 478 TRP A C 1
ATOM 3822 O O . TRP A 1 478 ? 25.251 -9.018 35.854 1.00 37.97 478 TRP A O 1
ATOM 3832 N N . ASP A 1 479 ? 26.387 -7.458 37.018 1.00 36.00 479 ASP A N 1
ATOM 3833 C CA . ASP A 1 479 ? 27.422 -8.358 37.514 1.00 36.00 479 ASP A CA 1
ATOM 3834 C C . ASP A 1 479 ? 27.198 -8.568 39.012 1.00 36.00 479 ASP A C 1
ATOM 3836 O O . ASP A 1 479 ? 27.194 -7.613 39.790 1.00 36.00 479 ASP A O 1
ATOM 3840 N N . HIS A 1 480 ? 26.907 -9.808 39.408 1.00 39.41 480 HIS A N 1
ATOM 3841 C CA . HIS A 1 480 ? 26.684 -10.198 40.806 1.00 39.41 480 HIS A CA 1
ATOM 3842 C C . HIS A 1 480 ? 25.769 -9.253 41.622 1.00 39.41 480 HIS A C 1
ATOM 3844 O O . HIS A 1 480 ? 26.017 -8.988 42.796 1.00 39.41 480 HIS A O 1
ATOM 3850 N N . GLY A 1 481 ? 24.694 -8.743 41.007 1.00 39.31 481 GLY A N 1
ATOM 3851 C CA . GLY A 1 481 ? 23.709 -7.882 41.677 1.00 39.31 481 GLY A CA 1
ATOM 3852 C C . GLY A 1 481 ? 24.094 -6.402 41.798 1.00 39.31 481 GLY A C 1
ATOM 3853 O O . GLY A 1 481 ? 23.332 -5.642 42.388 1.00 39.31 481 GLY A O 1
ATOM 3854 N N . ASN A 1 482 ? 25.217 -5.972 41.214 1.00 35.78 482 ASN A N 1
ATOM 3855 C CA . ASN A 1 482 ? 25.631 -4.570 41.167 1.00 35.78 482 ASN A CA 1
ATOM 3856 C C . ASN A 1 482 ? 25.762 -4.077 39.719 1.00 35.78 482 ASN A C 1
ATOM 3858 O O . ASN A 1 482 ? 26.290 -4.758 38.842 1.00 35.78 482 ASN A O 1
ATOM 3862 N N . CYS A 1 483 ? 25.297 -2.854 39.472 1.00 40.69 483 CYS A N 1
ATOM 3863 C CA . CYS A 1 483 ? 25.517 -2.134 38.223 1.00 40.69 483 CYS A CA 1
ATOM 3864 C C . CYS A 1 483 ? 26.292 -0.854 38.555 1.00 40.69 483 CYS A C 1
ATOM 3866 O O . CYS A 1 483 ? 25.818 -0.036 39.334 1.00 40.69 483 CYS A O 1
ATOM 3868 N N . ALA A 1 484 ? 27.476 -0.657 37.967 1.00 38.47 484 ALA A N 1
ATOM 3869 C CA . ALA A 1 484 ? 28.330 0.507 38.251 1.00 38.47 484 ALA A CA 1
ATOM 3870 C C . ALA A 1 484 ? 27.707 1.859 37.832 1.00 38.47 484 ALA A C 1
ATOM 3872 O O . ALA A 1 484 ? 28.169 2.912 38.257 1.00 38.47 484 ALA A O 1
ATOM 3873 N N . MET A 1 485 ? 26.649 1.825 37.015 1.00 36.72 485 MET A N 1
ATOM 3874 C CA . MET A 1 485 ? 25.840 2.985 36.616 1.00 36.72 485 MET A CA 1
ATOM 3875 C C . MET A 1 485 ? 24.595 3.172 37.504 1.00 36.72 485 MET A C 1
ATOM 3877 O O . MET A 1 485 ? 23.814 4.094 37.283 1.00 36.72 485 MET A O 1
ATOM 3881 N N . TYR A 1 486 ? 24.376 2.283 38.475 1.00 38.00 486 TYR A N 1
ATOM 3882 C CA . TYR A 1 486 ? 23.235 2.280 39.383 1.00 38.00 486 TYR A CA 1
ATOM 3883 C C . TYR A 1 486 ? 23.689 2.774 40.757 1.00 38.00 486 TYR A C 1
ATOM 3885 O O . TYR A 1 486 ? 24.231 2.015 41.557 1.00 38.00 486 TYR A O 1
ATOM 3893 N N . ASP A 1 487 ? 23.485 4.064 41.023 1.00 39.50 487 ASP A N 1
ATOM 3894 C CA . ASP A 1 487 ? 23.675 4.631 42.358 1.00 39.50 487 ASP A CA 1
ATOM 3895 C C . ASP A 1 487 ? 22.430 4.320 43.222 1.00 39.50 487 ASP A C 1
ATOM 3897 O O . ASP A 1 487 ? 21.313 4.721 42.871 1.00 39.50 487 ASP A O 1
ATOM 3901 N N . PRO A 1 488 ? 22.579 3.609 44.357 1.00 36.97 488 PRO A N 1
ATOM 3902 C CA . PRO A 1 488 ? 21.498 3.335 45.303 1.00 36.97 488 PRO A CA 1
ATOM 3903 C C . PRO A 1 488 ? 20.798 4.588 45.854 1.00 36.97 488 PRO A C 1
ATOM 3905 O O . PRO A 1 488 ? 19.702 4.466 46.403 1.00 36.97 488 PRO A O 1
ATOM 3908 N N . ALA A 1 489 ? 21.385 5.780 45.715 1.00 36.66 489 ALA A N 1
ATOM 3909 C CA . ALA A 1 489 ? 20.751 7.052 46.047 1.00 36.66 489 ALA A CA 1
ATOM 3910 C C . ALA A 1 489 ? 19.615 7.445 45.077 1.00 36.66 489 ALA A C 1
ATOM 3912 O O . ALA A 1 489 ? 18.773 8.260 45.445 1.00 36.66 489 ALA A O 1
ATOM 3913 N N . TYR A 1 490 ? 19.502 6.815 43.896 1.00 38.03 490 TYR A N 1
ATOM 3914 C CA . TYR A 1 490 ? 18.341 6.950 42.995 1.00 38.03 490 TYR A CA 1
ATOM 3915 C C . TYR A 1 490 ? 17.145 6.072 43.399 1.00 38.03 490 TYR A C 1
ATOM 3917 O O . TYR A 1 490 ? 16.176 5.926 42.649 1.00 38.03 490 TYR A O 1
ATOM 3925 N N . ARG A 1 491 ? 17.170 5.495 44.607 1.00 32.88 491 ARG A N 1
ATOM 3926 C CA . ARG A 1 491 ? 15.994 4.875 45.217 1.00 32.88 491 ARG A CA 1
ATOM 3927 C C . ARG A 1 491 ? 14.893 5.924 45.403 1.00 32.88 491 ARG A C 1
ATOM 3929 O O . ARG A 1 491 ? 14.938 6.737 46.316 1.00 32.88 491 ARG A O 1
ATOM 3936 N N . LEU A 1 492 ? 13.855 5.792 44.582 1.00 34.34 492 LEU A N 1
ATOM 3937 C CA . LEU A 1 492 ? 12.469 6.109 44.927 1.00 34.34 492 LEU A CA 1
ATOM 3938 C C . LEU A 1 492 ? 12.204 7.577 45.303 1.00 34.34 492 LEU A C 1
ATOM 3940 O O . LEU A 1 492 ? 12.009 7.931 46.464 1.00 34.34 492 LEU A O 1
ATOM 3944 N N . ARG A 1 493 ? 11.975 8.400 44.282 1.00 27.98 493 ARG A N 1
ATOM 3945 C CA . ARG A 1 493 ? 10.735 9.186 44.277 1.00 27.98 493 ARG A CA 1
ATOM 3946 C C . ARG A 1 493 ? 9.829 8.584 43.207 1.00 27.98 493 ARG A C 1
ATOM 3948 O O . ARG A 1 493 ? 10.345 8.246 42.140 1.00 27.98 493 ARG A O 1
ATOM 3955 N N . PRO A 1 494 ? 8.527 8.385 43.469 1.00 33.66 494 PRO A N 1
ATOM 3956 C CA . PRO A 1 494 ? 7.609 8.020 42.403 1.00 33.66 494 PRO A CA 1
ATOM 3957 C C . PRO A 1 494 ? 7.736 9.107 41.336 1.00 33.66 494 PRO A C 1
ATOM 3959 O O . PRO A 1 494 ? 7.770 10.294 41.670 1.00 33.66 494 PRO A O 1
ATOM 3962 N N . PHE A 1 495 ? 7.910 8.706 40.079 1.00 36.56 495 PHE A N 1
ATOM 3963 C CA . PHE A 1 495 ? 7.918 9.634 38.954 1.00 36.56 495 PHE A CA 1
ATOM 3964 C C . PHE A 1 495 ? 6.745 10.604 39.110 1.00 36.56 495 PHE A C 1
ATOM 3966 O O . PHE A 1 495 ? 5.628 10.160 39.370 1.00 36.56 495 PHE A O 1
ATOM 3973 N N . GLY A 1 496 ? 7.045 11.905 39.053 1.00 36.62 496 GLY A N 1
ATOM 3974 C CA . GLY A 1 496 ? 6.201 12.993 39.541 1.00 36.62 496 GLY A CA 1
ATOM 3975 C C . GLY A 1 496 ? 4.863 13.119 38.823 1.00 36.62 496 GLY A C 1
ATOM 3976 O O . GLY A 1 496 ? 4.683 14.027 38.032 1.00 36.62 496 GLY A O 1
ATOM 3977 N N . ALA A 1 497 ? 3.918 12.228 39.103 1.00 35.81 497 ALA A N 1
ATOM 3978 C CA . ALA A 1 497 ? 2.518 12.369 38.742 1.00 35.81 497 ALA A CA 1
ATOM 3979 C C . ALA A 1 497 ? 1.870 13.337 39.727 1.00 35.81 497 ALA A C 1
ATOM 3981 O O . ALA A 1 497 ? 1.556 12.954 40.851 1.00 35.81 497 ALA A O 1
ATOM 3982 N N . GLU A 1 498 ? 1.678 14.588 39.327 1.00 34.56 498 GLU A N 1
ATOM 3983 C CA . GLU A 1 498 ? 0.908 15.535 40.141 1.00 34.56 498 GLU A CA 1
ATOM 3984 C C . GLU A 1 498 ? -0.600 15.320 39.962 1.00 34.56 498 GLU A C 1
ATOM 3986 O O . GLU A 1 498 ? -1.367 15.580 40.887 1.00 34.56 498 GLU A O 1
ATOM 3991 N N . HIS A 1 499 ? -1.013 14.797 38.795 1.00 36.19 499 HIS A N 1
ATOM 3992 C CA . HIS A 1 499 ? -2.417 14.634 38.432 1.00 36.19 499 HIS A CA 1
ATOM 3993 C C . HIS A 1 499 ? -2.709 13.354 37.620 1.00 36.19 499 HIS A C 1
ATOM 3995 O O . HIS A 1 499 ? -2.066 13.088 36.606 1.00 36.19 499 HIS A O 1
ATOM 4001 N N . VAL A 1 500 ? -3.735 12.600 38.018 1.00 38.03 500 VAL A N 1
ATOM 4002 C CA . VAL A 1 500 ? -4.378 11.495 37.295 1.00 38.03 500 VAL A CA 1
ATOM 4003 C C . VAL A 1 500 ? -5.885 11.709 37.387 1.00 38.03 500 VAL A C 1
ATOM 4005 O O . VAL A 1 500 ? -6.491 11.493 38.435 1.00 38.03 500 VAL A O 1
ATOM 4008 N N . ARG A 1 501 ? -6.502 12.120 36.278 1.00 37.19 501 ARG A N 1
ATOM 4009 C CA . ARG A 1 501 ? -7.947 12.356 36.208 1.00 37.19 501 ARG A CA 1
ATOM 4010 C C . ARG A 1 501 ? -8.657 11.202 35.521 1.00 37.19 501 ARG A C 1
ATOM 4012 O O . ARG A 1 501 ? -8.296 10.834 34.405 1.00 37.19 501 ARG A O 1
ATOM 4019 N N . ILE A 1 502 ? -9.677 10.658 36.176 1.00 34.44 502 ILE A N 1
ATOM 4020 C CA . ILE A 1 502 ? -10.548 9.617 35.623 1.00 34.44 502 ILE A CA 1
ATOM 4021 C C . ILE A 1 502 ? -11.979 10.141 35.560 1.00 34.44 502 ILE A C 1
ATOM 4023 O O . ILE A 1 502 ? -12.486 10.716 36.522 1.00 34.44 502 ILE A O 1
ATOM 4027 N N . ALA A 1 503 ? -12.633 9.920 34.423 1.00 31.86 503 ALA A N 1
ATOM 4028 C CA . ALA A 1 503 ? -14.043 10.208 34.218 1.00 31.86 503 ALA A CA 1
ATOM 4029 C C . ALA A 1 503 ? -14.810 8.883 34.105 1.00 31.86 503 ALA A C 1
ATOM 4031 O O . ALA A 1 503 ? -14.437 8.006 33.325 1.00 31.86 503 ALA A O 1
ATOM 4032 N N . PHE A 1 504 ? -15.870 8.725 34.897 1.00 36.38 504 PHE A N 1
ATOM 4033 C CA . PHE A 1 504 ? -16.704 7.519 34.901 1.00 36.38 504 PHE A CA 1
ATOM 4034 C C . PHE A 1 504 ? -17.934 7.721 34.015 1.00 36.38 504 PHE A C 1
ATOM 4036 O O . PHE A 1 504 ? -18.557 8.785 34.057 1.00 36.38 504 PHE A O 1
ATOM 4043 N N . GLU A 1 505 ? -18.273 6.715 33.207 1.00 30.80 505 GLU A N 1
ATOM 4044 C CA . GLU A 1 505 ? -19.513 6.693 32.421 1.00 30.80 505 GLU A CA 1
ATOM 4045 C C . GLU A 1 505 ? -20.717 6.658 33.381 1.00 30.80 505 GLU A C 1
ATOM 4047 O O . GLU A 1 505 ? -20.617 6.092 34.474 1.00 30.80 505 GLU A O 1
ATOM 4052 N N . ASN A 1 506 ? -21.819 7.325 33.022 1.00 41.47 506 ASN A N 1
ATOM 4053 C CA . ASN A 1 506 ? -23.045 7.324 33.831 1.00 41.47 506 ASN A CA 1
ATOM 4054 C C . ASN A 1 506 ? -23.759 5.975 33.834 1.00 41.47 506 ASN A C 1
ATOM 4056 O O . ASN A 1 506 ? -23.852 5.365 32.745 1.00 41.47 506 ASN A O 1
#

Mean predicted aligned error: 9.98 Å

Nearest PDB structures (foldseek):
  5dfa-assembly1_B  TM=6.776E-01  e=2.414E-09  Geobacillus stearothermophilus
  4oif-assembly1_C  TM=6.645E-01  e=2.695E-09  Geobacillus stearothermophilus
  4tvu-assembly1_B  TM=2.274E-01  e=8.003E-03  Deinococcus radiodurans R1 = ATCC 13939 = DSM 20539
  5ykb-assembly1_D  TM=2.262E-01  e=1.055E-02  Deinococcus radiodurans R1 = ATCC 13939 = DSM 20539
  5i0f-assembly1_B  TM=4.161E-01  e=4.756E-01  Trueperella pyogenes

Solvent-accessible surface area (backbone atoms only — not comparable to full-atom values): 28038 Å² total; per-residue (Å²): 141,83,80,85,77,77,80,72,82,71,69,84,81,79,36,88,91,36,72,66,48,54,53,51,53,56,32,53,77,70,75,44,61,64,83,79,50,54,66,34,58,80,46,71,50,73,88,25,14,32,60,27,30,54,50,44,52,51,50,23,50,45,48,28,56,68,46,33,37,48,50,30,53,52,23,57,78,69,78,48,79,38,63,50,57,66,57,49,53,57,41,68,58,44,11,56,80,60,42,54,52,59,62,64,36,46,75,35,29,61,31,27,35,44,80,52,36,44,80,80,66,66,48,57,57,36,26,29,37,55,22,20,46,26,57,23,71,65,43,57,47,22,36,32,41,28,39,23,54,43,36,72,83,57,46,74,65,56,55,46,30,61,50,43,55,25,38,53,35,48,34,34,38,87,40,72,35,39,74,63,94,48,58,69,75,61,46,66,67,59,42,29,30,64,74,46,87,86,38,94,57,41,91,56,42,64,57,57,53,47,34,49,54,49,53,14,48,54,54,47,54,34,40,76,58,46,42,30,33,30,51,53,54,58,58,36,26,40,42,36,53,31,96,95,48,50,73,65,14,39,51,47,43,55,46,49,51,53,48,53,50,50,36,35,42,54,33,43,58,65,35,47,41,46,59,68,53,41,59,77,39,46,44,76,54,77,41,20,46,24,37,64,75,36,61,20,52,32,38,37,40,56,60,34,51,28,47,48,68,57,48,54,51,49,53,52,53,30,47,74,45,65,31,37,29,35,54,70,45,80,48,46,23,39,47,43,37,84,45,92,42,87,85,75,60,62,77,46,54,67,70,57,55,24,71,68,42,82,57,68,45,50,36,79,41,41,41,49,60,40,45,32,46,34,90,92,47,53,38,40,37,39,33,20,73,36,78,60,71,21,50,40,36,48,62,84,57,40,8,37,47,39,69,82,81,74,46,46,21,52,47,75,46,61,48,77,38,49,41,41,36,69,50,40,30,30,77,41,67,47,41,78,70,77,62,53,50,78,70,40,80,45,44,87,75,64,70,94,86,79,87,58,102,81,63,79,87,69,86,86,79,71,70,89,86,76,96,72,88,85,83,84,80,89,86,65,77,71,53,95,89,45,36,101,88,60,62,79,82,75,64,76,74,78,78,82,53,85,61,38,76,48,63,49,77,112

Foldseek 3Di:
DDDPDPPPPDPCVPCVPHLVVQLQVLVVVVVDGCVVLVVLQADLDLVSLLVLLSNLVSQLVCCQCVPLQVVLVVCVVVVHFFEDFWPQQQFCLRSVVTRLDGLSNLLRGLAYEDEEAELPGRCQRVLLSSQLSCQLNVRLAHEYEYHLAHDLQDDLLSVLLSVLSNLQNQHQHYDYPDADPDCPDCVVVGRDDHQDPLRPCNVVVVLSVLLSNLSSVQSSQWHFQAQEEEEDQSSQLSSRRDPVDSPRSCVSRVQVVVVVLVLLQLVHDYHYDYQVQCLVQWDDDQLWIRRRNDTHLEYEYTPHAEDAPSVLVRVLVNVVSVGAYDYPDDHQYHSSHGDDPVSDDHPDDSNVSSVPTPWNKHKPSQKRWTWIDGDVWIKIKIFRSAQAKMWMATDPQKWWADSSVRFTEADDRIDIAHHSGMTIITGHGTDHDFDWDDWDWCPVVDDDPDDDPPDPDHDDADDDDDDDDDDDDDDADQDPNDGPVDDPVPPDDPDDRPTDIDTHGD

InterPro domains:
  IPR029062 Class I glutamine amidotransferase-like [G3DSA:3.40.50.880] (228-382)
  IPR053161 Ulvan-degrading glycoside hydrolase [PTHR36848] (41-325)

Radius of gyration: 26.32 Å; Cα contacts (8 Å, |Δi|>4): 921; chains: 1; bounding box: 69×51×75 Å